Protein AF-A0AAE3HEN8-F1 (afdb_monomer_lite)

Organism: NCBI:txid1796619

Foldseek 3Di:
DVVVVVVVVVVVVVVVVVVPPPPQPPDVQPFPEWDQDPLQEIETESEPLQYDVNSVVLVVLLVLFDDFPLVNQANYEYEELADSVPDPQQKDKAWDWDWDDDDPDTAIDTHRHIYMYGHNCNVPRDCLVCQQVSLLSVLLSLVQRLCRVVVVDGLQCVLLDLLCLLQLHNPPPLAHCDQPNHLQRHPSLLSSLLSCQQGGGLSQLDADWDAAPVVCVVVVNLVPDDDDDCSHCQQNSGQHPPGFHNLQGPPNNVVSCVSRVNPVPDDFFAWAAKAKWFADWDDPDPLFIKTKMAIDDIDGPVPFKKKKWKWKAPPVRRDIDTHGIDIPVDGRMTMAAWDWDDDPPDIDIDGDPVLPAKIWMWIWIAGSSSNIGIYDIDIANSVDGDGDDHDPPRPDVPVSVVSSVVSVVVSVVVVVVVVVVVVVVVVVVVVVVVVVVVVVVVVVVVVVVVVD

pLDDT: mean 89.46, std 12.79, range [39.19, 98.81]

Structure (mmCIF, N/CA/C/O backbone):
data_AF-A0AAE3HEN8-F1
#
_entry.id   AF-A0AAE3HEN8-F1
#
loop_
_atom_site.group_PDB
_atom_site.id
_atom_site.type_symbol
_atom_site.label_atom_id
_atom_site.label_alt_id
_atom_site.label_comp_id
_atom_site.label_asym_id
_atom_site.label_entity_id
_atom_site.label_seq_id
_atom_site.pdbx_PDB_ins_code
_atom_site.Cartn_x
_atom_site.Cartn_y
_atom_site.Cartn_z
_atom_site.occupancy
_atom_site.B_iso_or_equiv
_atom_site.auth_seq_id
_atom_site.auth_comp_id
_atom_site.auth_asym_id
_atom_site.auth_atom_id
_atom_site.pdbx_PDB_model_num
ATOM 1 N N . MET A 1 1 ? -30.420 23.813 -56.152 1.00 51.94 1 MET A N 1
ATOM 2 C CA . MET A 1 1 ? -30.660 23.611 -54.704 1.00 51.94 1 MET A CA 1
ATOM 3 C C . MET A 1 1 ? -29.845 22.457 -54.113 1.00 51.94 1 MET A C 1
ATOM 5 O O . MET A 1 1 ? -29.049 22.732 -53.232 1.00 51.94 1 MET A O 1
ATOM 9 N N . ARG A 1 2 ? -29.899 21.219 -54.639 1.00 48.75 2 ARG A N 1
ATOM 10 C CA . ARG A 1 2 ? -29.114 20.072 -54.108 1.00 48.75 2 ARG A CA 1
ATOM 11 C C . ARG A 1 2 ? -27.592 20.285 -53.970 1.00 48.75 2 ARG A C 1
ATOM 13 O O . ARG A 1 2 ? -27.014 19.828 -52.996 1.00 48.75 2 ARG A O 1
ATOM 20 N N . LYS A 1 3 ? -26.943 20.997 -54.901 1.00 47.12 3 LYS A N 1
ATOM 21 C CA . LYS A 1 3 ? -25.489 21.260 -54.833 1.00 47.12 3 LYS A CA 1
ATOM 22 C C . LYS A 1 3 ? -25.092 22.291 -53.763 1.00 47.12 3 LYS A C 1
ATOM 24 O O . LYS A 1 3 ? -23.980 22.224 -53.261 1.00 47.12 3 LYS A O 1
ATOM 29 N N . LEU A 1 4 ? -26.000 23.199 -53.388 1.00 49.66 4 LEU A N 1
ATOM 30 C CA . LEU A 1 4 ? -25.743 24.213 -52.357 1.00 49.66 4 LEU A CA 1
ATOM 31 C C . LEU A 1 4 ? -25.854 23.609 -50.945 1.00 49.66 4 LEU A C 1
ATOM 33 O O . LEU A 1 4 ? -25.074 23.952 -50.066 1.00 49.66 4 LEU A O 1
ATOM 37 N N . SER A 1 5 ? -26.764 22.645 -50.758 1.00 57.09 5 SER A N 1
ATOM 38 C CA . SER A 1 5 ? -26.931 21.920 -49.491 1.00 57.09 5 SER A CA 1
ATOM 39 C C . SER A 1 5 ? -25.740 21.020 -49.152 1.00 57.09 5 SER A C 1
ATOM 41 O O . SER A 1 5 ? -25.377 20.925 -47.988 1.00 57.09 5 SER A O 1
ATOM 43 N N . ILE A 1 6 ? -25.099 20.398 -50.149 1.00 67.69 6 ILE A N 1
ATOM 44 C CA . ILE A 1 6 ? -23.925 19.542 -49.910 1.00 67.69 6 ILE A CA 1
ATOM 45 C C . ILE A 1 6 ? -22.737 20.385 -49.429 1.00 67.69 6 ILE A C 1
ATOM 47 O O . ILE A 1 6 ? -22.109 20.027 -48.443 1.00 67.69 6 ILE A O 1
ATOM 51 N N . ILE A 1 7 ? -22.489 21.544 -50.049 1.00 74.38 7 ILE A N 1
ATOM 52 C CA . ILE A 1 7 ? -21.381 22.433 -49.661 1.00 74.38 7 ILE A CA 1
ATOM 53 C C . ILE A 1 7 ? -21.572 22.971 -48.235 1.00 74.38 7 ILE A C 1
ATOM 55 O O . ILE A 1 7 ? -20.615 23.000 -47.468 1.00 74.38 7 ILE A O 1
ATOM 59 N N . LEU A 1 8 ? -22.799 23.339 -47.850 1.00 65.88 8 LEU A N 1
ATOM 60 C CA . LEU A 1 8 ? -23.097 23.811 -46.492 1.00 65.88 8 LEU A CA 1
ATOM 61 C C . LEU A 1 8 ? -22.930 22.715 -45.430 1.00 65.88 8 LEU A C 1
ATOM 63 O O . LEU A 1 8 ? -22.411 22.995 -44.354 1.00 65.88 8 LEU A O 1
ATOM 67 N N . ILE A 1 9 ? -23.316 21.472 -45.736 1.00 72.31 9 ILE A N 1
ATOM 68 C CA . ILE A 1 9 ? -23.142 20.336 -44.819 1.00 72.31 9 ILE A CA 1
ATOM 69 C C . ILE A 1 9 ? -21.657 19.992 -44.666 1.00 72.31 9 ILE A C 1
ATOM 71 O O . ILE A 1 9 ? -21.194 19.787 -43.548 1.00 72.31 9 ILE A O 1
ATOM 75 N N . THR A 1 10 ? -20.879 19.991 -45.753 1.00 71.56 10 THR A N 1
ATOM 76 C CA . THR A 1 10 ? -19.430 19.752 -45.672 1.00 71.56 10 THR A CA 1
ATOM 77 C C . THR A 1 10 ? -18.721 20.866 -44.899 1.00 71.56 10 THR A C 1
ATOM 79 O O . THR A 1 10 ? -17.871 20.568 -44.067 1.00 71.56 10 THR A O 1
ATOM 82 N N . LEU A 1 11 ? -19.106 22.133 -45.096 1.00 68.31 11 LEU A N 1
ATOM 83 C CA . LEU A 1 11 ? -18.543 23.259 -44.344 1.00 68.31 11 LEU A CA 1
ATOM 84 C C . LEU A 1 11 ? -18.894 23.178 -42.851 1.00 68.31 11 LEU A C 1
ATOM 86 O O . LEU A 1 11 ? -18.042 23.456 -42.017 1.00 68.31 11 LEU A O 1
ATOM 90 N N . PHE A 1 12 ? -20.115 22.752 -42.511 1.00 72.31 12 PHE A N 1
ATOM 91 C CA . PHE A 1 12 ? -20.548 22.565 -41.125 1.00 72.31 12 PHE A CA 1
ATOM 92 C C . PHE A 1 12 ? -19.826 21.398 -40.436 1.00 72.31 12 PHE A C 1
ATOM 94 O O . PHE A 1 12 ? -19.434 21.532 -39.282 1.00 72.31 12 PHE A O 1
ATOM 101 N N . ILE A 1 13 ? -19.580 20.287 -41.143 1.00 68.62 13 ILE A N 1
ATOM 102 C CA . ILE A 1 13 ? -18.800 19.148 -40.627 1.00 68.62 13 ILE A CA 1
ATOM 103 C C . ILE A 1 13 ? -17.331 19.538 -40.426 1.00 68.62 13 ILE A C 1
ATOM 105 O O . ILE A 1 13 ? -16.749 19.196 -39.403 1.00 68.62 13 ILE A O 1
ATOM 109 N N . VAL A 1 14 ? -16.739 20.305 -41.349 1.00 66.25 14 VAL A N 1
ATOM 110 C CA . VAL A 1 14 ? -15.373 20.830 -41.186 1.00 66.25 14 VAL A CA 1
ATOM 111 C C . VAL A 1 14 ? -15.301 21.829 -40.026 1.00 66.25 14 VAL A C 1
ATOM 113 O O . VAL A 1 14 ? -14.355 21.771 -39.251 1.00 66.25 14 VAL A O 1
ATOM 116 N N . LEU A 1 15 ? -16.311 22.690 -39.840 1.00 61.66 15 LEU A N 1
ATOM 117 C CA . LEU A 1 15 ? -16.372 23.593 -38.684 1.00 61.66 15 LEU A CA 1
ATOM 118 C C . LEU A 1 15 ? -16.504 22.814 -37.365 1.00 61.66 15 LEU A C 1
ATOM 120 O O . LEU A 1 15 ? -15.779 23.099 -36.420 1.00 61.66 15 LEU A O 1
ATOM 124 N N . MET A 1 16 ? -17.378 21.803 -37.310 1.00 58.91 16 MET A N 1
ATOM 125 C CA . MET A 1 16 ? -17.530 20.916 -36.148 1.00 58.91 16 MET A CA 1
ATOM 126 C C . MET A 1 16 ? -16.231 20.170 -35.826 1.00 58.91 16 MET A C 1
ATOM 128 O O . MET A 1 16 ? -15.852 20.097 -34.665 1.00 58.91 16 MET A O 1
ATOM 132 N N . LEU A 1 17 ? -15.493 19.698 -36.834 1.00 51.50 17 LEU A N 1
ATOM 133 C CA . LEU A 1 17 ? -14.193 19.046 -36.633 1.00 51.50 17 LEU A CA 1
ATOM 134 C C . LEU A 1 17 ? -13.110 20.004 -36.109 1.00 51.50 17 LEU A C 1
ATOM 136 O O . LEU A 1 17 ? -12.206 19.558 -35.413 1.00 51.50 17 LEU A O 1
ATOM 140 N N . ILE A 1 18 ? -13.206 21.310 -36.383 1.00 53.47 18 ILE A N 1
ATOM 141 C CA . ILE A 1 18 ? -12.286 22.319 -35.829 1.00 53.47 18 ILE A CA 1
ATOM 142 C C . ILE A 1 18 ? -12.630 22.629 -34.358 1.00 53.47 18 ILE A C 1
ATOM 144 O O . ILE A 1 18 ? -11.723 22.839 -33.552 1.00 53.47 18 ILE A O 1
ATOM 148 N N . PHE A 1 19 ? -13.915 22.592 -33.979 1.00 48.94 19 PHE A N 1
ATOM 149 C CA . PHE A 1 19 ? -14.373 22.832 -32.600 1.00 48.94 19 PHE A CA 1
ATOM 150 C C . PHE A 1 19 ? -14.341 21.595 -31.680 1.00 48.94 19 PHE A C 1
ATOM 152 O O . PHE A 1 19 ? -14.446 21.763 -30.470 1.00 48.94 19 PHE A O 1
ATOM 159 N N . ILE A 1 20 ? -14.147 20.380 -32.212 1.00 44.59 20 ILE A N 1
ATOM 160 C CA . ILE A 1 20 ? -13.908 19.142 -31.432 1.00 44.59 20 ILE A CA 1
ATOM 161 C C . ILE A 1 20 ? -12.402 18.817 -31.386 1.00 44.59 20 ILE A C 1
ATOM 163 O O . ILE A 1 20 ? -11.981 17.670 -31.273 1.00 44.59 20 ILE A O 1
ATOM 167 N N . SER A 1 21 ? -11.549 19.836 -31.468 1.00 41.94 21 SER A N 1
ATOM 168 C CA . SER A 1 21 ? -10.194 19.676 -30.949 1.00 41.94 21 SER A CA 1
ATOM 169 C C . SER A 1 21 ? -10.345 19.639 -29.429 1.00 41.94 21 SER A C 1
ATOM 171 O O . SER A 1 21 ? -10.827 20.641 -28.890 1.00 41.94 21 SER A O 1
ATOM 173 N N . PRO A 1 22 ? -9.992 18.554 -28.711 1.00 41.06 22 PRO A N 1
ATOM 174 C CA . PRO A 1 22 ? -9.816 18.676 -27.273 1.00 41.06 22 PRO A CA 1
ATOM 175 C C . PRO A 1 22 ? -8.850 19.842 -27.088 1.00 41.06 22 PRO A C 1
ATOM 177 O O . PRO A 1 22 ? -7.743 19.823 -27.633 1.00 41.06 22 PRO A O 1
ATOM 180 N N . GLN A 1 23 ? -9.298 20.913 -26.429 1.00 39.19 23 GLN A N 1
ATOM 181 C CA . GLN A 1 23 ? -8.361 21.889 -25.915 1.00 39.19 23 GLN A CA 1
ATOM 182 C C . GLN A 1 23 ? -7.497 21.093 -24.951 1.00 39.19 23 GLN A C 1
ATOM 184 O O . GLN A 1 23 ? -7.907 20.824 -23.828 1.00 39.19 23 GLN A O 1
ATOM 189 N N . ALA A 1 24 ? -6.339 20.639 -25.435 1.00 39.59 24 ALA A N 1
ATOM 190 C CA . ALA A 1 24 ? -5.249 20.255 -24.573 1.00 39.59 24 ALA A CA 1
ATOM 191 C C . ALA A 1 24 ? -5.054 21.483 -23.698 1.00 39.59 24 ALA A C 1
ATOM 193 O O . ALA A 1 24 ? -4.616 22.532 -24.185 1.00 39.59 24 ALA A O 1
ATOM 194 N N . VAL A 1 25 ? -5.515 21.388 -22.454 1.00 41.22 25 VAL A N 1
ATOM 195 C CA . VAL A 1 25 ? -5.190 22.345 -21.415 1.00 41.22 25 VAL A CA 1
ATOM 196 C C . VAL A 1 25 ? -3.679 22.228 -21.295 1.00 41.22 25 VAL A C 1
ATOM 198 O O . VAL A 1 25 ? -3.158 21.373 -20.594 1.00 41.22 25 VAL A O 1
ATOM 201 N N . LYS A 1 26 ? -2.957 23.018 -22.094 1.00 47.44 26 LYS A N 1
ATOM 202 C CA . LYS A 1 26 ? -1.562 23.318 -21.838 1.00 47.44 26 LYS A CA 1
ATOM 203 C C . LYS A 1 26 ? -1.599 24.164 -20.581 1.00 47.44 26 LYS A C 1
ATOM 205 O O . LYS A 1 26 ? -1.764 25.381 -20.666 1.00 47.44 26 LYS A O 1
ATOM 210 N N . GLY A 1 27 ? -1.545 23.488 -19.435 1.00 51.97 27 GLY A N 1
ATOM 211 C CA . GLY A 1 27 ? -1.026 24.104 -18.229 1.00 51.97 27 GLY A CA 1
ATOM 212 C C . GLY A 1 27 ? 0.288 24.781 -18.600 1.00 51.97 27 GLY A C 1
ATOM 213 O O . GLY A 1 27 ? 1.023 24.310 -19.471 1.00 51.97 27 GLY A O 1
ATOM 214 N N . ASP A 1 28 ? 0.512 25.963 -18.053 1.00 55.25 28 ASP A N 1
ATOM 215 C CA . ASP A 1 28 ? 1.758 26.685 -18.242 1.00 55.25 28 ASP A CA 1
ATOM 216 C C . ASP A 1 28 ? 2.862 25.873 -17.539 1.00 55.25 28 ASP A C 1
ATOM 218 O O . ASP A 1 28 ? 3.116 26.068 -16.354 1.00 55.25 28 ASP A O 1
ATOM 222 N N . ASP A 1 29 ? 3.447 24.893 -18.244 1.00 69.94 29 ASP A N 1
ATOM 223 C CA . ASP A 1 29 ? 4.508 23.988 -17.770 1.00 69.94 29 ASP A CA 1
ATOM 224 C C . ASP A 1 29 ? 5.840 24.749 -17.648 1.00 69.94 29 ASP A C 1
ATOM 226 O O . ASP A 1 29 ? 6.874 24.380 -18.218 1.00 69.94 29 ASP A O 1
ATOM 230 N N . THR A 1 30 ? 5.820 25.875 -16.940 1.00 89.50 30 THR A N 1
ATOM 231 C CA . THR A 1 30 ? 7.024 26.629 -16.624 1.00 89.50 30 THR A CA 1
ATOM 232 C C . THR A 1 30 ? 7.877 25.777 -15.695 1.00 89.50 30 THR A C 1
ATOM 234 O O . THR A 1 30 ? 7.496 25.488 -14.565 1.00 89.50 30 THR A O 1
ATOM 237 N N . LEU A 1 31 ? 9.043 25.364 -16.184 1.00 95.69 31 LEU A N 1
ATOM 238 C CA . LEU A 1 31 ? 10.040 24.668 -15.384 1.00 95.69 31 LEU A CA 1
ATOM 239 C C . LEU A 1 31 ? 10.639 25.654 -14.374 1.00 95.69 31 LEU A C 1
ATOM 241 O O . LEU A 1 31 ? 11.309 26.612 -14.763 1.00 95.69 31 LEU A O 1
ATOM 245 N N . TYR A 1 32 ? 10.374 25.430 -13.091 1.00 96.50 32 TYR A N 1
ATOM 246 C CA . TYR A 1 32 ? 10.840 26.281 -12.000 1.00 96.50 32 TYR A CA 1
ATOM 247 C C . TYR A 1 32 ? 12.271 25.955 -11.595 1.00 96.50 32 TYR A C 1
ATOM 249 O O . TYR A 1 32 ? 13.062 26.871 -11.374 1.00 96.50 32 TYR A O 1
ATOM 257 N N . ASP A 1 33 ? 12.592 24.668 -11.473 1.00 98.12 33 ASP A N 1
ATOM 258 C CA . ASP A 1 33 ? 13.896 24.224 -10.992 1.00 98.12 33 ASP A CA 1
ATOM 259 C C . ASP A 1 33 ? 14.187 22.775 -11.409 1.00 98.12 33 ASP A C 1
ATOM 261 O O . ASP A 1 33 ? 13.269 22.011 -11.730 1.00 98.12 33 ASP A O 1
ATOM 265 N N . VAL A 1 34 ? 15.469 22.409 -11.428 1.00 98.44 34 VAL A N 1
ATOM 266 C CA . VAL A 1 34 ? 15.951 21.066 -11.770 1.00 98.44 34 VAL A CA 1
ATOM 267 C C . VAL A 1 34 ? 17.111 20.685 -10.865 1.00 98.44 34 VAL A C 1
ATOM 269 O O . VAL A 1 34 ? 18.079 21.431 -10.729 1.00 98.44 34 VAL A O 1
ATOM 272 N N . TYR A 1 35 ? 17.050 19.475 -10.322 1.00 98.69 35 TYR A N 1
ATOM 273 C CA . TYR A 1 35 ? 18.175 18.827 -9.664 1.00 98.69 35 TYR A CA 1
ATOM 274 C C . TYR A 1 35 ? 18.613 17.600 -10.467 1.00 98.69 35 TYR A C 1
ATOM 276 O O . TYR A 1 35 ? 17.793 16.739 -10.768 1.00 98.69 35 TYR A O 1
ATOM 284 N N . GLU A 1 36 ? 19.897 17.504 -10.807 1.00 98.56 36 GLU A N 1
ATOM 285 C CA . GLU A 1 36 ? 20.479 16.311 -11.432 1.00 98.56 36 GLU A CA 1
ATOM 286 C C . GLU A 1 36 ? 21.199 15.485 -10.361 1.00 98.56 36 GLU A C 1
ATOM 288 O O . GLU A 1 36 ? 22.191 15.923 -9.769 1.00 98.56 36 GLU A O 1
ATOM 293 N N . GLY A 1 37 ? 20.675 14.291 -10.087 1.00 97.81 37 GLY A N 1
ATOM 294 C CA . GLY A 1 37 ? 21.246 13.382 -9.106 1.00 97.81 37 GLY A CA 1
ATOM 295 C C . GLY A 1 37 ? 22.493 12.651 -9.626 1.00 97.81 37 GLY A C 1
ATOM 296 O O . GLY A 1 37 ? 22.664 12.487 -10.835 1.00 97.81 37 GLY A O 1
ATOM 297 N N . PRO A 1 38 ? 23.359 12.122 -8.739 1.00 97.50 38 PRO A N 1
ATOM 298 C CA . PRO A 1 38 ? 24.591 11.424 -9.128 1.00 97.50 38 PRO A CA 1
ATOM 299 C C . PRO A 1 38 ? 24.425 10.230 -10.081 1.00 97.50 38 PRO A C 1
ATOM 301 O O . PRO A 1 38 ? 25.387 9.843 -10.741 1.00 97.50 38 PRO A O 1
ATOM 304 N N . MET A 1 39 ? 23.235 9.626 -10.146 1.00 96.38 39 MET A N 1
ATOM 305 C CA . MET A 1 39 ? 22.924 8.511 -11.049 1.00 96.38 39 MET A CA 1
ATOM 306 C C . MET A 1 39 ? 22.402 8.963 -12.424 1.00 96.38 39 MET A C 1
ATOM 308 O O . MET A 1 39 ? 22.042 8.117 -13.238 1.00 96.38 39 MET A O 1
ATOM 312 N N . GLY A 1 40 ? 22.382 10.274 -12.695 1.00 97.12 40 GLY A N 1
ATOM 313 C CA . GLY A 1 40 ? 21.877 10.855 -13.943 1.00 97.12 40 GLY A CA 1
ATOM 314 C C . GLY A 1 40 ? 20.351 10.967 -14.011 1.00 97.12 40 GLY A C 1
ATOM 315 O O . GLY A 1 40 ? 19.811 11.133 -15.101 1.00 97.12 40 GLY A O 1
ATOM 316 N N . ILE A 1 41 ? 19.665 10.851 -12.868 1.00 98.50 41 ILE A N 1
ATOM 317 C CA . ILE A 1 41 ? 18.212 11.033 -12.757 1.00 98.50 41 ILE A CA 1
ATOM 318 C C . ILE A 1 41 ? 17.935 12.503 -12.454 1.00 98.50 41 ILE A C 1
ATOM 320 O O . ILE A 1 41 ? 18.475 13.053 -11.492 1.00 98.50 41 ILE A O 1
ATOM 324 N N . GLU A 1 42 ? 17.082 13.129 -13.253 1.00 98.69 42 GLU A N 1
ATOM 325 C CA . GLU A 1 42 ? 16.684 14.524 -13.079 1.00 98.69 42 GLU A CA 1
ATOM 326 C C . GLU A 1 42 ? 15.389 14.624 -12.260 1.00 98.69 42 GLU A C 1
ATOM 328 O O . GLU A 1 42 ? 14.385 14.003 -12.599 1.00 98.69 42 GLU A O 1
ATOM 333 N N . ILE A 1 43 ? 15.368 15.455 -11.221 1.00 98.75 43 ILE A N 1
ATOM 334 C CA . ILE A 1 43 ? 14.141 15.864 -10.532 1.00 98.75 43 ILE A CA 1
ATOM 335 C C . ILE A 1 43 ? 13.753 17.239 -11.068 1.00 98.75 43 ILE A C 1
ATOM 337 O O . ILE A 1 43 ? 14.455 18.222 -10.826 1.00 98.75 43 ILE A O 1
ATOM 341 N N . LYS A 1 44 ? 12.663 17.308 -11.830 1.00 98.56 44 LYS A N 1
ATOM 342 C CA . LYS A 1 44 ? 12.194 18.514 -12.524 1.00 98.56 44 LYS A CA 1
ATOM 343 C C . LYS A 1 44 ? 10.945 19.037 -11.852 1.00 98.56 44 LYS A C 1
ATOM 345 O O . LYS A 1 44 ? 9.967 18.308 -11.729 1.00 98.56 44 LYS A O 1
ATOM 350 N N . SER A 1 45 ? 10.947 20.303 -11.464 1.00 98.00 45 SER A N 1
ATOM 351 C CA . SER A 1 45 ? 9.789 20.913 -10.827 1.00 98.00 45 SER A CA 1
ATOM 352 C C . SER A 1 45 ? 9.103 21.928 -11.716 1.00 98.00 45 SER A C 1
ATOM 354 O O . SER A 1 45 ? 9.721 22.887 -12.175 1.00 98.00 45 SER A O 1
ATOM 356 N N . TYR A 1 46 ? 7.800 21.744 -11.892 1.00 96.62 46 TYR A N 1
ATOM 357 C CA . TYR A 1 46 ? 6.896 22.672 -12.563 1.00 96.62 46 TYR A CA 1
ATOM 358 C C . TYR A 1 46 ? 6.023 23.434 -11.553 1.00 96.62 46 TYR A C 1
ATOM 360 O O . TYR A 1 46 ? 5.027 24.053 -11.919 1.00 96.62 46 TYR A O 1
ATOM 368 N N . THR A 1 47 ? 6.398 23.415 -10.268 1.00 94.69 47 THR A N 1
ATOM 369 C CA . THR A 1 47 ? 5.698 24.122 -9.192 1.00 94.69 47 THR A CA 1
ATOM 370 C C . THR A 1 47 ? 6.666 24.891 -8.290 1.00 94.69 47 THR A C 1
ATOM 372 O O . THR A 1 47 ? 7.767 24.443 -7.975 1.00 94.69 47 THR A O 1
ATOM 375 N N . SER A 1 48 ? 6.253 26.069 -7.821 1.00 94.56 48 SER A N 1
ATOM 376 C CA . SER A 1 48 ? 7.131 26.983 -7.078 1.00 94.56 48 SER A CA 1
ATOM 377 C C . SER A 1 48 ? 7.464 26.545 -5.646 1.00 94.56 48 SER A C 1
ATOM 379 O O . SER A 1 48 ? 8.358 27.116 -5.029 1.00 94.56 48 SER A O 1
ATOM 381 N N . ASN A 1 49 ? 6.720 25.599 -5.068 1.00 95.06 49 ASN A N 1
ATOM 382 C CA . ASN A 1 49 ? 6.901 25.135 -3.683 1.00 95.06 49 ASN A CA 1
ATOM 383 C C . ASN A 1 49 ? 7.899 23.966 -3.539 1.00 95.06 49 ASN A C 1
ATOM 385 O O . ASN A 1 49 ? 8.275 23.627 -2.408 1.00 95.06 49 ASN A O 1
ATOM 389 N N . TRP A 1 50 ? 8.349 23.401 -4.663 1.00 97.19 50 TRP A N 1
ATOM 390 C CA . TRP A 1 50 ? 9.362 22.351 -4.754 1.00 97.19 50 TRP A CA 1
ATOM 391 C C . TRP A 1 50 ? 10.550 22.862 -5.568 1.00 97.19 50 TRP A C 1
ATOM 393 O O . TRP A 1 50 ? 10.546 22.804 -6.790 1.00 97.19 50 TRP A O 1
ATOM 403 N N . THR A 1 51 ? 11.554 23.411 -4.888 1.00 97.62 51 THR A N 1
ATOM 404 C CA . THR A 1 51 ? 12.773 23.978 -5.490 1.00 97.62 51 THR A CA 1
ATOM 405 C C . THR A 1 51 ? 13.954 23.804 -4.530 1.00 97.62 51 THR A C 1
ATOM 407 O O . THR A 1 51 ? 13.751 23.651 -3.321 1.00 97.62 51 THR A O 1
ATOM 410 N N . GLY A 1 52 ? 15.183 23.906 -5.027 1.00 96.88 52 GLY A N 1
ATOM 411 C CA . GLY A 1 52 ? 16.415 23.849 -4.247 1.00 96.88 52 GLY A CA 1
ATOM 412 C C . GLY A 1 52 ? 16.610 22.493 -3.573 1.00 96.88 52 GLY A C 1
ATOM 413 O O . GLY A 1 52 ? 16.403 21.450 -4.190 1.00 96.88 52 GLY A O 1
ATOM 414 N N . GLU A 1 53 ? 16.969 22.506 -2.285 1.00 97.94 53 GLU A N 1
ATOM 415 C CA . GLU A 1 53 ? 17.220 21.278 -1.510 1.00 97.94 53 GLU A CA 1
ATOM 416 C C . GLU A 1 53 ? 16.027 20.314 -1.511 1.00 97.94 53 GLU A C 1
ATOM 418 O O . GLU A 1 53 ? 16.237 19.111 -1.535 1.00 97.94 53 GLU A O 1
ATOM 423 N N . LYS A 1 54 ? 14.783 20.799 -1.627 1.00 97.88 54 LYS A N 1
ATOM 424 C CA . LYS A 1 54 ? 13.612 19.912 -1.702 1.00 97.88 54 LYS A CA 1
ATOM 425 C C . LYS A 1 54 ? 13.641 18.953 -2.898 1.00 97.88 54 LYS A C 1
ATOM 427 O O . LYS A 1 54 ? 13.081 17.866 -2.819 1.00 97.88 54 LYS A O 1
ATOM 432 N N . LEU A 1 55 ? 14.257 19.342 -4.018 1.00 98.62 55 LEU A N 1
ATOM 433 C CA . LEU A 1 55 ? 14.399 18.448 -5.175 1.00 98.62 55 LEU A CA 1
ATOM 434 C C . LEU A 1 55 ? 15.439 17.362 -4.919 1.00 98.62 55 LEU A C 1
ATOM 436 O O . LEU A 1 55 ? 15.280 16.230 -5.368 1.00 98.62 55 LEU A O 1
ATOM 440 N N . LYS A 1 56 ? 16.478 17.697 -4.155 1.00 98.56 56 LYS A N 1
ATOM 441 C CA . LYS A 1 56 ? 17.452 16.726 -3.678 1.00 98.56 56 LYS A CA 1
ATOM 442 C C . LYS A 1 56 ? 16.827 15.778 -2.653 1.00 98.56 56 LYS A C 1
ATOM 444 O O . LYS A 1 56 ? 17.058 14.582 -2.763 1.00 98.56 56 LYS A O 1
ATOM 449 N N . ASP A 1 57 ? 15.975 16.271 -1.755 1.00 98.56 57 ASP A N 1
ATOM 450 C CA . ASP A 1 57 ? 15.238 15.431 -0.803 1.00 98.56 57 ASP A CA 1
ATOM 451 C C . ASP A 1 57 ? 14.350 14.398 -1.527 1.00 98.56 57 ASP A C 1
ATOM 453 O O . ASP A 1 57 ? 14.275 13.248 -1.108 1.00 98.56 57 ASP A O 1
ATOM 457 N N . ILE A 1 58 ? 13.728 14.761 -2.659 1.00 98.62 58 ILE A N 1
ATOM 458 C CA . ILE A 1 58 ? 12.969 13.812 -3.501 1.00 98.62 58 ILE A CA 1
ATOM 459 C C . ILE A 1 58 ? 13.881 12.749 -4.111 1.00 98.62 58 ILE A C 1
ATOM 461 O O . ILE A 1 58 ? 13.522 11.575 -4.154 1.00 98.62 58 ILE A O 1
ATOM 465 N N . TYR A 1 59 ? 15.056 13.150 -4.597 1.00 98.75 59 TYR A N 1
ATOM 466 C CA . TYR A 1 59 ? 16.034 12.201 -5.117 1.00 98.75 59 TYR A CA 1
ATOM 467 C C . TYR A 1 59 ? 16.522 11.244 -4.020 1.00 98.75 59 TYR A C 1
ATOM 469 O O . TYR A 1 59 ? 16.615 10.043 -4.250 1.00 98.75 59 TYR A O 1
ATOM 477 N N . GLU A 1 60 ? 16.808 11.750 -2.822 1.00 98.69 60 GLU A N 1
ATOM 478 C CA . GLU A 1 60 ? 17.192 10.922 -1.676 1.00 98.69 60 GLU A CA 1
ATOM 479 C C . GLU A 1 60 ? 16.055 9.981 -1.258 1.00 98.69 60 GLU A C 1
ATOM 481 O O . GLU A 1 60 ? 16.301 8.804 -1.013 1.00 98.69 60 GLU A O 1
ATOM 486 N N . GLU A 1 61 ? 14.807 10.451 -1.272 1.00 98.75 61 GLU A N 1
ATOM 487 C CA . GLU A 1 61 ? 13.636 9.616 -1.005 1.00 98.75 61 GLU A CA 1
ATOM 488 C C . GLU A 1 61 ? 13.440 8.514 -2.055 1.00 98.75 61 GLU A C 1
ATOM 490 O O . GLU A 1 61 ? 13.158 7.369 -1.697 1.00 98.75 61 GLU A O 1
ATOM 495 N N . LEU A 1 62 ? 13.650 8.806 -3.344 1.00 98.75 62 LEU A N 1
ATOM 496 C CA . LEU A 1 62 ? 13.687 7.775 -4.385 1.00 98.75 62 LEU A CA 1
ATOM 497 C C . LEU A 1 62 ? 14.716 6.696 -4.020 1.00 98.75 62 LEU A C 1
ATOM 499 O O . LEU A 1 62 ? 14.402 5.512 -4.081 1.00 98.75 62 LEU A O 1
ATOM 503 N N . LEU A 1 63 ? 15.919 7.094 -3.601 1.00 98.44 63 LEU A N 1
ATOM 504 C CA . LEU A 1 63 ? 16.983 6.159 -3.223 1.00 98.44 63 LEU A CA 1
ATOM 505 C C . LEU A 1 63 ? 16.756 5.451 -1.878 1.00 98.44 63 LEU A C 1
ATOM 507 O O . LEU A 1 63 ? 17.474 4.499 -1.578 1.00 98.44 63 LEU A O 1
ATOM 511 N N . ASN A 1 64 ? 15.776 5.877 -1.078 1.00 98.06 64 ASN A N 1
ATOM 512 C CA . ASN A 1 64 ? 15.353 5.147 0.118 1.00 98.06 64 ASN A CA 1
ATOM 513 C C . ASN A 1 64 ? 14.458 3.946 -0.213 1.00 98.06 64 ASN A C 1
ATOM 515 O O . ASN A 1 64 ? 14.222 3.106 0.657 1.00 98.06 64 ASN A O 1
ATOM 519 N N . ASN A 1 65 ? 13.953 3.851 -1.444 1.00 98.25 65 ASN A N 1
ATOM 520 C CA . ASN A 1 65 ? 13.335 2.628 -1.936 1.00 98.25 65 ASN A CA 1
ATOM 521 C C . ASN A 1 65 ? 14.403 1.552 -2.164 1.00 98.25 65 ASN A C 1
ATOM 523 O O . ASN A 1 65 ? 15.554 1.855 -2.473 1.00 98.25 65 ASN A O 1
ATOM 527 N N . THR A 1 66 ? 14.033 0.278 -2.053 1.00 97.38 66 THR A N 1
ATOM 528 C CA . THR A 1 66 ? 14.947 -0.796 -2.459 1.00 97.38 66 THR A CA 1
ATOM 529 C C . THR A 1 66 ? 14.999 -0.861 -3.981 1.00 97.38 66 THR A C 1
ATOM 531 O O . THR A 1 66 ? 14.004 -1.186 -4.627 1.00 97.38 66 THR A O 1
ATOM 534 N N . TYR A 1 67 ? 16.168 -0.602 -4.554 1.00 97.25 67 TYR A N 1
ATOM 535 C CA . TYR A 1 67 ? 16.394 -0.642 -5.995 1.00 97.25 67 TYR A CA 1
ATOM 536 C C . TYR A 1 67 ? 17.548 -1.577 -6.367 1.00 97.25 67 TYR A C 1
ATOM 538 O O . TYR A 1 67 ? 18.444 -1.854 -5.569 1.00 97.25 67 TYR A O 1
ATOM 546 N N . GLY A 1 68 ? 17.538 -2.046 -7.608 1.00 96.56 68 GLY A N 1
ATOM 547 C CA . GLY A 1 68 ? 18.601 -2.800 -8.253 1.00 96.56 68 GLY A CA 1
ATOM 548 C C . GLY A 1 68 ? 19.146 -2.062 -9.476 1.00 96.56 68 GLY A C 1
ATOM 549 O O . GLY A 1 68 ? 19.358 -0.850 -9.476 1.00 96.56 68 GLY A O 1
ATOM 550 N N . GLU A 1 69 ? 19.441 -2.794 -10.549 1.00 96.50 69 GLU A N 1
ATOM 551 C CA . GLU A 1 69 ? 19.992 -2.188 -11.766 1.00 96.50 69 GLU A CA 1
ATOM 552 C C . GLU A 1 69 ? 18.957 -1.476 -12.650 1.00 96.50 69 GLU A C 1
ATOM 554 O O . GLU A 1 69 ? 19.349 -0.694 -13.520 1.00 96.50 69 GLU A O 1
ATOM 559 N N . GLU A 1 70 ? 17.667 -1.743 -12.441 1.00 97.88 70 GLU A N 1
ATOM 560 C CA . GLU A 1 70 ? 16.543 -1.154 -13.169 1.00 97.88 70 GLU A CA 1
ATOM 561 C C . GLU A 1 70 ? 16.533 0.364 -13.073 1.00 97.88 70 GLU A C 1
ATOM 563 O O . GLU A 1 70 ? 16.252 1.027 -14.065 1.00 97.88 70 GLU A O 1
ATOM 568 N N . ILE A 1 71 ? 16.966 0.914 -11.934 1.00 97.94 71 ILE A N 1
ATOM 569 C CA . ILE A 1 71 ? 17.022 2.355 -11.678 1.00 97.94 71 ILE A CA 1
ATOM 570 C C . ILE A 1 71 ? 17.767 3.139 -12.771 1.00 97.94 71 ILE A C 1
ATOM 572 O O . ILE A 1 71 ? 17.458 4.297 -13.024 1.00 97.94 71 ILE A O 1
ATOM 576 N N . LYS A 1 72 ? 18.709 2.502 -13.482 1.00 97.31 72 LYS A N 1
ATOM 577 C CA . LYS A 1 72 ? 19.464 3.102 -14.600 1.00 97.31 72 LYS A CA 1
ATOM 578 C C . LYS A 1 72 ? 18.594 3.430 -15.819 1.00 97.31 72 LYS A C 1
ATOM 580 O O . LYS A 1 72 ? 19.052 4.126 -16.722 1.00 97.31 72 LYS A O 1
ATOM 585 N N . TYR A 1 73 ? 17.383 2.882 -15.885 1.00 97.69 73 TYR A N 1
ATOM 586 C CA . TYR A 1 73 ? 16.425 3.117 -16.961 1.00 97.69 73 TYR A CA 1
ATOM 587 C C . TYR A 1 73 ? 15.457 4.262 -16.637 1.00 97.69 73 TYR A C 1
ATOM 589 O O . TYR A 1 73 ? 14.779 4.737 -17.552 1.00 97.69 73 TYR A O 1
ATOM 597 N N . LEU A 1 74 ? 15.412 4.731 -15.386 1.00 98.31 74 LEU A N 1
ATOM 598 C CA . LEU A 1 74 ? 14.678 5.925 -14.980 1.00 98.31 74 LEU A CA 1
ATOM 599 C C . LEU A 1 74 ? 15.511 7.172 -15.311 1.00 98.31 74 LEU A C 1
ATOM 601 O O . LEU A 1 74 ? 16.658 7.281 -14.893 1.00 98.31 74 LEU A O 1
ATOM 605 N N . ALA A 1 75 ? 14.952 8.102 -16.086 1.00 98.25 75 ALA A N 1
ATOM 606 C CA . ALA A 1 75 ? 15.628 9.349 -16.451 1.00 98.25 75 ALA A CA 1
ATOM 607 C C . ALA A 1 75 ? 15.175 10.542 -15.616 1.00 98.25 75 ALA A C 1
ATOM 609 O O . ALA A 1 75 ? 15.999 11.405 -15.320 1.00 98.25 75 ALA A O 1
ATOM 610 N N . SER A 1 76 ? 13.894 10.627 -15.253 1.00 98.56 76 SER A N 1
ATOM 611 C CA . SER A 1 76 ? 13.420 11.775 -14.484 1.00 98.56 76 SER A CA 1
ATOM 612 C C . SER A 1 76 ? 12.194 11.519 -13.622 1.00 98.56 76 SER A C 1
ATOM 614 O O . SER A 1 76 ? 11.385 10.637 -13.905 1.00 98.56 76 SER A O 1
ATOM 616 N N . ILE A 1 77 ? 12.058 12.358 -12.596 1.00 98.69 77 ILE A N 1
ATOM 617 C CA . ILE A 1 77 ? 10.835 12.561 -11.826 1.00 98.69 77 ILE A CA 1
ATOM 618 C C . ILE A 1 77 ? 10.366 13.996 -12.080 1.00 98.69 77 ILE A C 1
ATOM 620 O O . ILE A 1 77 ? 11.123 14.942 -11.862 1.00 98.69 77 ILE A O 1
ATOM 624 N N . ASN A 1 78 ? 9.133 14.163 -12.541 1.00 98.25 78 ASN A N 1
ATOM 625 C CA . ASN A 1 78 ? 8.536 15.445 -12.897 1.00 98.25 78 ASN A CA 1
ATOM 626 C C . ASN A 1 78 ? 7.465 15.829 -11.866 1.00 98.25 78 ASN A C 1
ATOM 628 O O . ASN A 1 78 ? 6.562 15.045 -11.598 1.00 98.25 78 ASN A O 1
ATOM 632 N N . LEU A 1 79 ? 7.534 17.031 -11.293 1.00 97.62 79 LEU A N 1
ATOM 633 C CA . LEU A 1 79 ? 6.606 17.508 -10.260 1.00 97.62 79 LEU A CA 1
ATOM 634 C C . LEU A 1 79 ? 5.644 18.533 -10.856 1.00 97.62 79 LEU A C 1
ATOM 636 O O . LEU A 1 79 ? 6.015 19.694 -11.049 1.00 97.62 79 LEU A O 1
ATOM 640 N N . TYR A 1 80 ? 4.414 18.119 -11.135 1.00 95.88 80 TYR A N 1
ATOM 641 C CA . TYR A 1 80 ? 3.394 18.980 -11.725 1.00 95.88 80 TYR A CA 1
ATOM 642 C C . TYR A 1 80 ? 2.519 19.636 -10.654 1.00 95.88 80 TYR A C 1
ATOM 644 O O . TYR A 1 80 ? 2.132 18.981 -9.683 1.00 95.88 80 TYR A O 1
ATOM 652 N N . PRO A 1 81 ? 2.175 20.930 -10.809 1.00 94.44 81 PRO A N 1
ATOM 653 C CA . PRO A 1 81 ? 1.387 21.651 -9.814 1.00 94.44 81 PRO A CA 1
ATOM 654 C C . PRO A 1 81 ? -0.026 21.077 -9.665 1.00 94.44 81 PRO A C 1
ATOM 656 O O . PRO A 1 81 ? -0.548 21.062 -8.556 1.00 94.44 81 PRO A O 1
ATOM 659 N N . ASP A 1 82 ? -0.611 20.586 -10.756 1.00 92.00 82 ASP A N 1
ATOM 660 C CA . ASP A 1 82 ? -1.989 20.105 -10.874 1.00 92.00 82 ASP A CA 1
ATOM 661 C C . ASP A 1 82 ? -2.028 18.718 -11.536 1.00 92.00 82 ASP A C 1
ATOM 663 O O . ASP A 1 82 ? -1.054 18.318 -12.174 1.00 92.00 82 ASP A O 1
ATOM 667 N N . ASN A 1 83 ? -3.154 18.001 -11.430 1.00 89.06 83 ASN A N 1
ATOM 668 C CA . ASN A 1 83 ? -3.430 16.830 -12.271 1.00 89.06 83 ASN A CA 1
ATOM 669 C C . ASN A 1 83 ? -4.072 17.291 -13.605 1.00 89.06 83 ASN A C 1
ATOM 671 O O . ASN A 1 83 ? -5.244 17.686 -13.614 1.00 89.06 83 ASN A O 1
ATOM 675 N N . PRO A 1 84 ? -3.354 17.237 -14.748 1.00 79.88 84 PRO A N 1
ATOM 676 C CA . PRO A 1 84 ? -3.886 17.679 -16.039 1.00 79.88 84 PRO A CA 1
ATOM 677 C C . PRO A 1 84 ? -4.932 16.719 -16.631 1.00 79.88 84 PRO A C 1
ATOM 679 O O . PRO A 1 84 ? -5.594 17.070 -17.610 1.00 79.88 84 PRO A O 1
ATOM 682 N N . TYR A 1 85 ? -5.083 15.519 -16.066 1.00 78.88 85 TYR A N 1
ATOM 683 C CA . TYR A 1 85 ? -6.008 14.481 -16.524 1.00 78.88 85 TYR A CA 1
ATOM 684 C C . TYR A 1 85 ? -7.387 14.568 -15.861 1.00 78.88 85 TYR A C 1
ATOM 686 O O . TYR A 1 85 ? -8.331 13.948 -16.344 1.00 78.88 85 TYR A O 1
ATOM 694 N N . GLY A 1 86 ? -7.535 15.400 -14.822 1.00 66.88 86 GLY A N 1
ATOM 695 C CA . GLY A 1 86 ? -8.818 15.645 -14.159 1.00 66.88 86 GLY A CA 1
ATOM 696 C C . GLY A 1 86 ? -9.339 14.470 -13.323 1.00 66.88 86 GLY A C 1
ATOM 697 O O . GLY A 1 86 ? -10.535 14.448 -13.031 1.00 66.88 86 GLY A O 1
ATOM 698 N N . GLY A 1 87 ? -8.467 13.520 -12.972 1.00 75.50 87 GLY A N 1
ATOM 699 C CA . GLY A 1 87 ? -8.744 12.395 -12.079 1.00 75.50 87 GLY A CA 1
ATOM 700 C C . GLY A 1 87 ? -8.158 12.578 -10.676 1.00 75.50 87 GLY A C 1
ATOM 701 O O . GLY A 1 87 ? -7.589 13.623 -10.348 1.00 75.50 87 GLY A O 1
ATOM 702 N N . ASP A 1 88 ? -8.303 11.537 -9.857 1.00 81.06 88 ASP A N 1
ATOM 703 C CA . ASP A 1 88 ? -7.749 11.462 -8.499 1.00 81.06 88 ASP A CA 1
ATOM 704 C C . ASP A 1 88 ? -6.327 10.864 -8.485 1.00 81.06 88 ASP A C 1
ATOM 706 O O . ASP A 1 88 ? -5.763 10.645 -7.412 1.00 81.06 88 ASP A O 1
ATOM 710 N N . GLU A 1 89 ? -5.726 10.593 -9.655 1.00 85.56 89 GLU A N 1
ATOM 711 C CA . GLU A 1 89 ? -4.353 10.091 -9.709 1.00 85.56 89 GLU A CA 1
ATOM 712 C C . GLU A 1 89 ? -3.378 11.150 -9.185 1.00 85.56 89 GLU A C 1
ATOM 714 O O . GLU A 1 89 ? -3.409 12.323 -9.570 1.00 85.56 89 GLU A O 1
ATOM 719 N N . GLU A 1 90 ? -2.479 10.725 -8.305 1.00 91.50 90 GLU A N 1
ATOM 720 C CA . GLU A 1 90 ? -1.444 11.593 -7.745 1.00 91.50 90 GLU A CA 1
ATOM 721 C C . GLU A 1 90 ? -0.059 11.326 -8.340 1.00 91.50 90 GLU A C 1
ATOM 723 O O . GLU A 1 90 ? 0.890 12.059 -8.046 1.00 91.50 90 GLU A O 1
ATOM 728 N N . GLY A 1 91 ? 0.055 10.298 -9.178 1.00 95.19 91 GLY A N 1
ATOM 729 C CA . GLY A 1 91 ? 1.276 9.895 -9.849 1.00 95.19 91 GLY A CA 1
ATOM 730 C C . GLY A 1 91 ? 0.986 9.205 -11.181 1.00 95.19 91 GLY A C 1
ATOM 731 O O . GLY A 1 91 ? -0.147 8.809 -11.455 1.00 95.19 91 GLY A O 1
ATOM 732 N N . LEU A 1 92 ? 2.001 9.141 -12.041 1.00 95.75 92 LEU A N 1
ATOM 733 C CA . LEU A 1 92 ? 1.963 8.368 -13.275 1.00 95.75 92 LEU A CA 1
ATOM 734 C C . LEU A 1 92 ? 3.363 7.912 -13.684 1.00 95.75 92 LEU A C 1
ATOM 736 O O . LEU A 1 92 ? 4.231 8.720 -14.027 1.00 95.75 92 LEU A O 1
ATOM 740 N N . TYR A 1 93 ? 3.548 6.604 -13.773 1.00 97.25 93 TYR A N 1
ATOM 741 C CA . TYR A 1 93 ? 4.727 6.010 -14.373 1.00 97.25 93 TYR A CA 1
ATOM 742 C C . TYR A 1 93 ? 4.647 5.959 -15.910 1.00 97.25 93 TYR A C 1
ATOM 744 O O . TYR A 1 93 ? 3.754 5.357 -16.508 1.00 97.25 93 TYR A O 1
ATOM 752 N N . ARG A 1 94 ? 5.649 6.532 -16.587 1.00 95.31 94 ARG A N 1
ATOM 753 C CA . ARG A 1 94 ? 5.819 6.503 -18.050 1.00 95.31 94 ARG A CA 1
ATOM 754 C C . ARG A 1 94 ? 6.977 5.599 -18.454 1.00 95.31 94 ARG A C 1
ATOM 756 O O . ARG A 1 94 ? 8.034 6.049 -18.900 1.00 95.31 94 ARG A O 1
ATOM 763 N N . GLY A 1 95 ? 6.766 4.296 -18.324 1.00 91.50 95 GLY A N 1
ATOM 764 C CA . GLY A 1 95 ? 7.666 3.279 -18.858 1.00 91.50 95 GLY A CA 1
ATOM 765 C C . GLY A 1 95 ? 7.385 2.941 -20.318 1.00 91.50 95 GLY A C 1
ATOM 766 O O . GLY A 1 95 ? 6.254 2.998 -20.794 1.00 91.50 95 GLY A O 1
ATOM 767 N N . ALA A 1 96 ? 8.417 2.516 -21.044 1.00 89.44 96 ALA A N 1
ATOM 768 C CA . ALA A 1 96 ? 8.237 1.930 -22.363 1.00 89.44 96 ALA A CA 1
ATOM 769 C C . ALA A 1 96 ? 9.217 0.785 -22.592 1.00 89.44 96 ALA A C 1
ATOM 771 O O . ALA A 1 96 ? 10.338 0.781 -22.093 1.00 89.44 96 ALA A O 1
ATOM 772 N N . TYR A 1 97 ? 8.818 -0.165 -23.428 1.00 92.88 97 TYR A N 1
ATOM 773 C CA . TYR A 1 97 ? 9.656 -1.285 -23.830 1.00 92.88 97 TYR A CA 1
ATOM 774 C C . TYR A 1 97 ? 9.626 -1.472 -25.351 1.00 92.88 97 TYR A C 1
ATOM 776 O O . TYR A 1 97 ? 8.808 -0.901 -26.077 1.00 92.88 97 TYR A O 1
ATOM 784 N N . GLN A 1 98 ? 10.584 -2.233 -25.867 1.00 92.50 98 GLN A N 1
ATOM 785 C CA . GLN A 1 98 ? 10.665 -2.647 -27.262 1.00 92.50 98 GLN A CA 1
ATOM 786 C C . GLN A 1 98 ? 10.348 -4.131 -27.366 1.00 92.50 98 GLN A C 1
ATOM 788 O O . GLN A 1 98 ? 10.906 -4.942 -26.630 1.00 92.50 98 GLN A O 1
ATOM 793 N N . ARG A 1 99 ? 9.490 -4.482 -28.326 1.00 92.44 99 ARG A N 1
ATOM 794 C CA . ARG A 1 99 ? 9.197 -5.866 -28.692 1.00 92.44 99 ARG A CA 1
ATOM 795 C C . ARG A 1 99 ? 9.922 -6.209 -29.988 1.00 92.44 99 ARG A C 1
ATOM 797 O O . ARG A 1 99 ? 9.577 -5.704 -31.052 1.00 92.44 99 ARG A O 1
ATOM 804 N N . ASN A 1 100 ? 10.895 -7.105 -29.899 1.00 88.50 100 ASN A N 1
ATOM 805 C CA . ASN A 1 100 ? 11.623 -7.638 -31.043 1.00 88.50 100 ASN A CA 1
ATOM 806 C C . ASN A 1 100 ? 11.091 -9.030 -31.381 1.00 88.50 100 ASN A C 1
ATOM 808 O O . ASN A 1 100 ? 11.243 -9.971 -30.602 1.00 88.50 100 ASN A O 1
ATOM 812 N N . ASN A 1 101 ? 10.467 -9.169 -32.549 1.00 86.88 101 ASN A N 1
ATOM 813 C CA . ASN A 1 101 ? 9.937 -10.447 -33.013 1.00 86.88 101 ASN A CA 1
ATOM 814 C C . ASN A 1 101 ? 10.988 -11.179 -33.851 1.00 86.88 101 ASN A C 1
ATOM 816 O O . ASN A 1 101 ? 11.449 -10.666 -34.868 1.00 86.88 101 ASN A O 1
ATOM 820 N N . PHE A 1 102 ? 11.338 -12.395 -33.446 1.00 72.38 102 PHE A N 1
ATOM 821 C CA . PHE A 1 102 ? 12.209 -13.287 -34.198 1.00 72.38 102 PHE A CA 1
ATOM 822 C C . PHE A 1 102 ? 11.584 -14.679 -34.229 1.00 72.38 102 PHE A C 1
ATOM 824 O O . PHE A 1 102 ? 11.434 -15.284 -33.175 1.00 72.38 102 PHE A O 1
ATOM 831 N N . ILE A 1 103 ? 11.196 -15.145 -35.424 1.00 62.31 103 ILE A N 1
ATOM 832 C CA . ILE A 1 103 ? 10.646 -16.483 -35.743 1.00 62.31 103 ILE A CA 1
ATOM 833 C C . ILE A 1 103 ? 9.955 -17.154 -34.534 1.00 62.31 103 ILE A C 1
ATOM 835 O O . ILE A 1 103 ? 10.576 -17.899 -33.778 1.00 62.31 103 ILE A O 1
ATOM 839 N N . ASN A 1 104 ? 8.661 -16.867 -34.352 1.00 67.62 104 ASN A N 1
ATOM 840 C CA . ASN A 1 104 ? 7.784 -17.384 -33.284 1.00 67.62 104 ASN A CA 1
ATOM 841 C C . ASN A 1 104 ? 8.171 -17.036 -31.832 1.00 67.62 104 ASN A C 1
ATOM 843 O O . ASN A 1 104 ? 7.527 -17.518 -30.904 1.00 67.62 104 ASN A O 1
ATOM 847 N N . LYS A 1 105 ? 9.170 -16.175 -31.604 1.00 77.12 105 LYS A N 1
ATOM 848 C CA . LYS A 1 105 ? 9.529 -15.675 -30.270 1.00 77.12 105 LYS A CA 1
ATOM 849 C C . LYS A 1 105 ? 9.558 -14.151 -30.247 1.00 77.12 105 LYS A C 1
ATOM 851 O O . LYS A 1 105 ? 10.146 -13.510 -31.117 1.00 77.12 105 LYS A O 1
ATOM 856 N N . SER A 1 106 ? 8.938 -13.568 -29.229 1.00 86.50 106 SER A N 1
ATOM 857 C CA . SER A 1 106 ? 9.077 -12.148 -28.912 1.00 86.50 106 SER A CA 1
ATOM 858 C C . SER A 1 106 ? 10.113 -11.997 -27.806 1.00 86.50 106 SER A C 1
ATOM 860 O O . SER A 1 106 ? 10.051 -12.710 -26.807 1.00 86.50 106 SER A O 1
ATOM 862 N N . ARG A 1 107 ? 11.078 -11.099 -27.998 1.00 90.69 107 ARG A N 1
ATOM 863 C CA . ARG A 1 107 ? 11.965 -10.632 -26.933 1.00 90.69 107 ARG A CA 1
ATOM 864 C C . ARG A 1 107 ? 11.596 -9.213 -26.558 1.00 90.69 107 ARG A C 1
ATOM 866 O O . ARG A 1 107 ? 11.435 -8.375 -27.448 1.00 90.69 107 ARG A O 1
ATOM 873 N N . TYR A 1 108 ? 11.501 -8.962 -25.268 1.00 93.56 108 TYR A N 1
ATOM 874 C CA . TYR A 1 108 ? 11.208 -7.656 -24.713 1.00 93.56 108 TYR A CA 1
ATOM 875 C C . TYR A 1 108 ? 12.492 -7.041 -24.166 1.00 93.56 108 TYR A C 1
ATOM 877 O O . TYR A 1 108 ? 13.382 -7.740 -23.684 1.00 93.56 108 TYR A O 1
ATOM 885 N N . LYS A 1 109 ? 12.617 -5.724 -24.297 1.00 93.94 109 LYS A N 1
ATOM 886 C CA . LYS A 1 109 ? 13.704 -4.956 -23.692 1.00 93.94 109 LYS A CA 1
ATOM 887 C C . LYS A 1 109 ? 13.152 -3.632 -23.194 1.00 93.94 109 LYS A C 1
ATOM 889 O O . LYS A 1 109 ? 12.464 -2.951 -23.955 1.00 93.94 109 LYS A O 1
ATOM 894 N N . MET A 1 110 ? 13.482 -3.261 -21.964 1.00 93.94 110 MET A N 1
ATOM 895 C CA . MET A 1 110 ? 13.142 -1.944 -21.439 1.00 93.94 110 MET A CA 1
ATOM 896 C C . MET A 1 110 ? 13.802 -0.848 -22.284 1.00 93.94 110 MET A C 1
ATOM 898 O O . MET A 1 110 ? 14.945 -1.003 -22.728 1.00 93.94 110 MET A O 1
ATOM 902 N N . LYS A 1 111 ? 13.066 0.228 -22.570 1.00 93.88 111 LYS A N 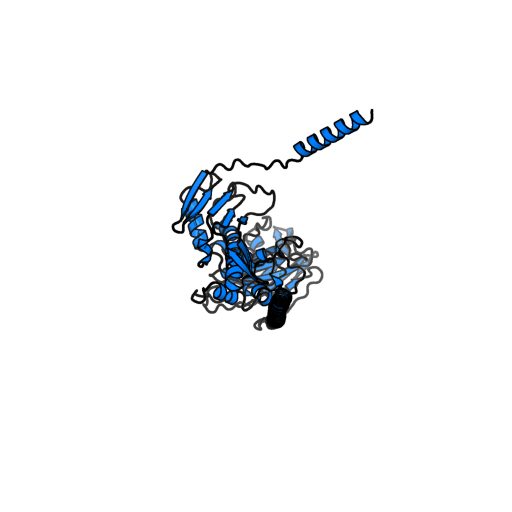1
ATOM 903 C CA . LYS A 1 111 ? 13.660 1.435 -23.143 1.00 93.88 111 LYS A CA 1
ATOM 904 C C . LYS A 1 111 ? 14.281 2.252 -22.024 1.00 93.88 111 LYS A C 1
ATOM 906 O O . LYS A 1 111 ? 13.733 2.335 -20.931 1.00 93.88 111 LYS A O 1
ATOM 911 N N . ASP A 1 112 ? 15.393 2.886 -22.349 1.00 89.50 112 ASP A N 1
ATOM 912 C CA . ASP A 1 112 ? 15.967 3.922 -21.505 1.00 89.50 112 ASP A CA 1
ATOM 913 C C . ASP A 1 112 ? 15.014 5.130 -21.499 1.00 89.50 112 ASP A C 1
ATOM 915 O O . ASP A 1 112 ? 14.304 5.358 -22.488 1.00 89.50 112 ASP A O 1
ATOM 919 N N . LYS A 1 113 ? 15.067 5.934 -20.433 1.00 93.38 113 LYS A N 1
ATOM 920 C CA . LYS A 1 113 ? 14.268 7.157 -20.244 1.00 93.38 113 LYS A CA 1
ATOM 921 C C . LYS A 1 113 ? 12.817 6.928 -19.840 1.00 93.38 113 LYS A C 1
ATOM 923 O O . LYS A 1 113 ? 11.915 7.563 -20.377 1.00 93.38 113 LYS A O 1
ATOM 928 N N . ALA A 1 114 ? 12.598 6.018 -18.899 1.00 97.25 114 ALA A N 1
ATOM 929 C CA . ALA A 1 114 ? 11.354 6.028 -18.152 1.00 97.25 114 ALA A CA 1
ATOM 930 C C . ALA A 1 114 ? 11.251 7.311 -17.313 1.00 97.25 114 ALA A C 1
ATOM 932 O O . ALA A 1 114 ? 12.271 7.873 -16.905 1.00 97.25 114 ALA A O 1
ATOM 933 N N . GLU A 1 115 ? 10.030 7.754 -17.052 1.00 98.31 115 GLU A N 1
ATOM 934 C CA . GLU A 1 115 ? 9.752 8.955 -16.263 1.00 98.31 115 GLU A CA 1
ATOM 935 C C . GLU A 1 115 ? 8.681 8.643 -15.215 1.00 98.31 115 GLU A C 1
ATOM 937 O O . GLU A 1 115 ? 7.850 7.757 -15.423 1.00 98.31 115 GLU A O 1
ATOM 942 N N . ILE A 1 116 ? 8.708 9.355 -14.094 1.00 98.62 116 ILE A N 1
ATOM 943 C CA . ILE A 1 116 ? 7.638 9.356 -13.093 1.00 98.62 116 ILE A CA 1
ATOM 944 C C . ILE A 1 116 ? 7.100 10.777 -13.013 1.00 98.62 116 ILE A C 1
ATOM 946 O O . ILE A 1 116 ? 7.860 11.705 -12.755 1.00 98.62 116 ILE A O 1
ATOM 950 N N . ASP A 1 117 ? 5.801 10.950 -13.192 1.00 97.94 117 ASP A N 1
ATOM 951 C CA . ASP A 1 117 ? 5.133 12.220 -12.939 1.00 97.94 117 ASP A CA 1
ATOM 952 C C . ASP A 1 117 ? 4.487 12.155 -11.556 1.00 97.94 117 ASP A C 1
ATOM 954 O O . ASP A 1 117 ? 3.745 11.223 -11.273 1.00 97.94 117 ASP A O 1
ATOM 958 N N . LEU A 1 118 ? 4.750 13.136 -10.696 1.00 97.56 118 LEU A N 1
ATOM 959 C CA . LEU A 1 118 ? 4.015 13.358 -9.455 1.00 97.56 118 LEU A CA 1
ATOM 960 C C . LEU A 1 118 ? 3.105 14.569 -9.649 1.00 97.56 118 LEU A C 1
ATOM 962 O O . LEU A 1 118 ? 3.551 15.634 -10.085 1.00 97.56 118 LEU A O 1
ATOM 966 N N . LEU A 1 119 ? 1.824 14.398 -9.346 1.00 95.75 119 LEU A N 1
ATOM 967 C CA . LEU A 1 119 ? 0.762 15.354 -9.639 1.00 95.75 119 LEU A CA 1
ATOM 968 C C . LEU A 1 119 ? 0.281 16.060 -8.366 1.00 95.75 119 LEU A C 1
ATOM 970 O O . LEU A 1 119 ? 0.542 15.624 -7.239 1.00 95.75 119 LEU A O 1
ATOM 974 N N . SER A 1 120 ? -0.434 17.172 -8.554 1.00 94.44 120 SER A N 1
ATOM 975 C CA . SER A 1 120 ? -1.003 17.983 -7.463 1.00 94.44 120 SER A CA 1
ATOM 976 C C . SER A 1 120 ? 0.052 18.477 -6.459 1.00 94.44 120 SER A C 1
ATOM 978 O O . SER A 1 120 ? -0.206 18.654 -5.267 1.00 94.44 120 SER A O 1
ATOM 980 N N . MET A 1 121 ? 1.277 18.716 -6.936 1.00 95.62 121 MET A N 1
ATOM 981 C CA . MET A 1 121 ? 2.431 19.020 -6.089 1.00 95.62 121 MET A CA 1
ATOM 982 C C . MET A 1 121 ? 2.373 20.417 -5.469 1.00 95.62 121 MET A C 1
ATOM 984 O O . MET A 1 121 ? 3.094 20.679 -4.508 1.00 95.62 121 MET A O 1
ATOM 988 N N . LYS A 1 122 ? 1.503 21.312 -5.957 1.00 94.88 122 LYS A N 1
ATOM 989 C CA . LYS A 1 122 ? 1.297 22.642 -5.357 1.00 94.88 122 LYS A CA 1
ATOM 990 C C . LYS A 1 122 ? 0.687 22.569 -3.949 1.00 94.88 122 LYS A C 1
ATOM 992 O O . LYS A 1 122 ? 0.913 23.466 -3.138 1.00 94.88 122 LYS A O 1
ATOM 997 N N . ASP A 1 123 ? -0.067 21.504 -3.671 1.00 93.75 123 ASP A N 1
ATOM 998 C CA . ASP A 1 123 ? -0.804 21.315 -2.418 1.00 93.75 123 ASP A CA 1
ATOM 999 C C . ASP A 1 123 ? -0.014 20.478 -1.394 1.00 93.75 123 ASP A C 1
ATOM 1001 O O . ASP A 1 123 ? -0.387 20.419 -0.224 1.00 93.75 123 ASP A O 1
ATOM 1005 N N . LYS A 1 124 ? 1.117 19.893 -1.810 1.00 95.19 124 LYS A N 1
ATOM 1006 C CA . LYS A 1 124 ? 2.014 19.065 -0.988 1.00 95.19 124 LYS A CA 1
ATOM 1007 C C . LYS A 1 124 ? 3.301 19.816 -0.690 1.00 95.19 124 LYS A C 1
ATOM 1009 O O . LYS A 1 124 ? 3.827 20.505 -1.557 1.00 95.19 124 LYS A O 1
ATOM 1014 N N . ASN A 1 125 ? 3.838 19.704 0.516 1.00 95.62 125 ASN A N 1
ATOM 1015 C CA . ASN A 1 125 ? 4.995 20.485 0.952 1.00 95.62 125 ASN A CA 1
ATOM 1016 C C . ASN A 1 125 ? 6.088 19.675 1.649 1.00 95.62 125 ASN A C 1
ATOM 1018 O O . ASN A 1 125 ? 7.175 20.236 1.840 1.00 95.62 125 ASN A O 1
ATOM 1022 N N . THR A 1 126 ? 5.825 18.416 2.007 1.00 96.75 126 THR A N 1
ATOM 1023 C CA . THR A 1 126 ? 6.790 17.528 2.668 1.00 96.75 126 THR A CA 1
ATOM 1024 C C . THR A 1 126 ? 6.976 16.208 1.917 1.00 96.75 126 THR A C 1
ATOM 1026 O O . THR A 1 126 ? 6.152 15.828 1.086 1.00 96.75 126 THR A O 1
ATOM 1029 N N . ILE A 1 127 ? 8.090 15.518 2.186 1.00 97.69 127 ILE A N 1
ATOM 1030 C CA . ILE A 1 127 ? 8.412 14.228 1.558 1.00 97.69 127 ILE A CA 1
ATOM 1031 C C . ILE A 1 127 ? 7.410 13.151 1.983 1.00 97.69 127 ILE A C 1
ATOM 1033 O O . ILE A 1 127 ? 6.990 12.341 1.165 1.00 97.69 127 ILE A O 1
ATOM 1037 N N . GLU A 1 128 ? 6.947 13.181 3.231 1.00 96.31 128 GLU A N 1
ATOM 1038 C CA . GLU A 1 128 ? 5.966 12.231 3.761 1.00 96.31 128 GLU A CA 1
ATOM 1039 C C . GLU A 1 128 ? 4.637 12.263 2.990 1.00 96.31 128 GLU A C 1
ATOM 1041 O O . GLU A 1 128 ? 3.985 11.232 2.859 1.00 96.31 128 GLU A O 1
ATOM 1046 N N . GLU A 1 129 ? 4.246 13.419 2.442 1.00 95.25 129 GLU A N 1
ATOM 1047 C CA . GLU A 1 129 ? 3.018 13.572 1.646 1.00 95.25 129 GLU A CA 1
ATOM 1048 C C . GLU A 1 129 ? 3.119 12.957 0.240 1.00 95.25 129 GLU A C 1
ATOM 1050 O O . GLU A 1 129 ? 2.098 12.785 -0.423 1.00 95.25 129 GLU A O 1
ATOM 1055 N N . ILE A 1 130 ? 4.331 12.647 -0.234 1.00 97.00 130 ILE A N 1
ATOM 1056 C CA . ILE A 1 130 ? 4.575 12.100 -1.580 1.00 97.00 130 ILE A CA 1
ATOM 1057 C C . ILE A 1 130 ? 5.261 10.736 -1.569 1.00 97.00 130 ILE A C 1
ATOM 1059 O O . ILE A 1 130 ? 5.242 10.055 -2.589 1.00 97.00 130 ILE A O 1
ATOM 1063 N N . ALA A 1 131 ? 5.861 10.326 -0.450 1.00 98.19 131 ALA A N 1
ATOM 1064 C CA . ALA A 1 131 ? 6.707 9.139 -0.366 1.00 98.19 131 ALA A CA 1
ATOM 1065 C C . ALA A 1 131 ? 5.984 7.866 -0.819 1.00 98.19 131 ALA A C 1
ATOM 1067 O O . ALA A 1 131 ? 6.552 7.065 -1.565 1.00 98.19 131 ALA A O 1
ATOM 1068 N N . LYS A 1 132 ? 4.715 7.695 -0.418 1.00 97.88 132 LYS A N 1
ATOM 1069 C CA . LYS A 1 132 ? 3.918 6.534 -0.830 1.00 97.88 132 LYS A CA 1
ATOM 1070 C C . LYS A 1 132 ? 3.646 6.543 -2.334 1.00 97.88 132 LYS A C 1
ATOM 1072 O O . LYS A 1 132 ? 3.921 5.541 -2.982 1.00 97.88 132 LYS A O 1
ATOM 1077 N N . THR A 1 133 ? 3.191 7.665 -2.895 1.00 97.81 133 THR A N 1
ATOM 1078 C CA . THR A 1 133 ? 2.986 7.812 -4.346 1.00 97.81 133 THR A CA 1
ATOM 1079 C C . THR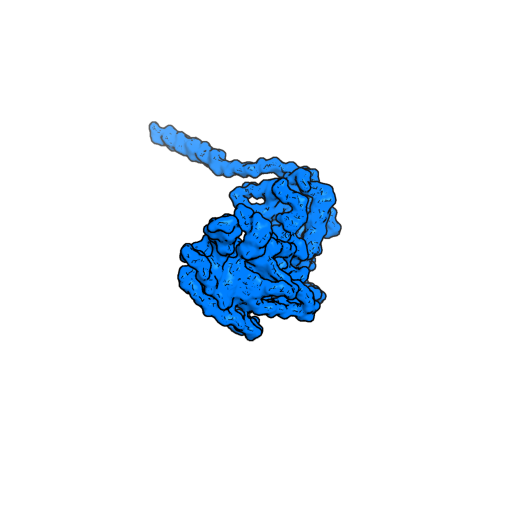 A 1 133 ? 4.281 7.581 -5.118 1.00 97.81 133 THR A C 1
ATOM 1081 O O . THR A 1 133 ? 4.299 6.815 -6.068 1.00 97.81 133 THR A O 1
ATOM 1084 N N . LEU A 1 134 ? 5.396 8.175 -4.689 1.00 98.69 134 LEU A N 1
ATOM 1085 C CA . LEU A 1 134 ? 6.688 7.974 -5.343 1.00 98.69 134 LEU A CA 1
ATOM 1086 C C . LEU A 1 134 ? 7.113 6.499 -5.319 1.00 98.69 134 LEU A C 1
ATOM 1088 O O . LEU A 1 134 ? 7.554 5.977 -6.338 1.00 98.69 134 LEU A O 1
ATOM 1092 N N . SER A 1 135 ? 6.942 5.820 -4.182 1.00 98.69 135 SER A N 1
ATOM 1093 C CA . SER A 1 135 ? 7.238 4.387 -4.054 1.00 98.69 135 SER A CA 1
ATOM 1094 C C . SER A 1 135 ? 6.311 3.528 -4.917 1.00 98.69 135 SER A C 1
ATOM 1096 O O . SER A 1 135 ? 6.761 2.537 -5.482 1.00 98.69 135 SER A O 1
ATOM 1098 N N . HIS A 1 136 ? 5.041 3.917 -5.055 1.00 98.44 136 HIS A N 1
ATOM 1099 C CA . HIS A 1 136 ? 4.071 3.276 -5.940 1.00 98.44 136 HIS A CA 1
ATOM 1100 C C . HIS A 1 136 ? 4.503 3.385 -7.411 1.00 98.44 136 HIS A C 1
ATOM 1102 O O . HIS A 1 136 ? 4.684 2.372 -8.086 1.00 98.44 136 HIS A O 1
ATOM 1108 N N . GLU A 1 137 ? 4.765 4.602 -7.897 1.00 98.62 137 GLU A N 1
ATOM 1109 C CA . GLU A 1 137 ? 5.188 4.819 -9.288 1.00 98.62 137 GLU A CA 1
ATOM 1110 C C . GLU A 1 137 ? 6.540 4.164 -9.590 1.00 98.62 137 GLU A C 1
ATOM 1112 O O . GLU A 1 137 ? 6.775 3.631 -10.678 1.00 98.62 137 GLU A O 1
ATOM 1117 N N . TYR A 1 138 ? 7.440 4.153 -8.607 1.00 98.81 138 TYR A N 1
ATOM 1118 C CA . TYR A 1 138 ? 8.684 3.407 -8.710 1.00 98.81 138 TYR A CA 1
ATOM 1119 C C . TYR A 1 138 ? 8.456 1.886 -8.699 1.00 98.81 138 TYR A C 1
ATOM 1121 O O . TYR A 1 138 ? 9.153 1.151 -9.398 1.00 98.81 138 TYR A O 1
ATOM 1129 N N . GLY A 1 139 ? 7.434 1.402 -7.995 1.00 98.69 139 GLY A N 1
ATOM 1130 C CA . GLY A 1 139 ? 6.990 0.012 -8.035 1.00 98.69 139 GLY A CA 1
ATOM 1131 C C . GLY A 1 139 ? 6.558 -0.434 -9.431 1.00 98.69 139 GLY A C 1
ATOM 1132 O O . GLY A 1 139 ? 6.961 -1.514 -9.873 1.00 98.69 139 GLY A O 1
ATOM 1133 N N . HIS A 1 140 ? 5.842 0.411 -10.182 1.00 98.56 140 HIS A N 1
ATOM 1134 C CA . HIS A 1 140 ? 5.548 0.159 -11.603 1.00 98.56 140 HIS A CA 1
ATOM 1135 C C . HIS A 1 140 ? 6.827 0.003 -12.431 1.00 98.56 140 HIS A C 1
ATOM 1137 O O . HIS A 1 140 ? 6.953 -0.927 -13.235 1.00 98.56 140 HIS A O 1
ATOM 1143 N N . HIS A 1 141 ? 7.810 0.881 -12.208 1.00 98.62 141 HIS A N 1
ATOM 1144 C CA . HIS A 1 141 ? 9.109 0.811 -12.875 1.00 98.62 141 HIS A CA 1
ATOM 1145 C C . HIS A 1 141 ? 9.849 -0.497 -12.579 1.00 98.62 141 HIS A C 1
ATOM 1147 O O . HIS A 1 141 ? 10.295 -1.188 -13.504 1.00 98.62 141 HIS A O 1
ATOM 1153 N N . PHE A 1 142 ? 9.956 -0.834 -11.294 1.00 98.69 142 PHE A N 1
ATOM 1154 C CA . PHE A 1 142 ? 10.665 -2.003 -10.800 1.00 98.69 142 PHE A CA 1
ATOM 1155 C C . PHE A 1 142 ? 10.058 -3.299 -11.333 1.00 98.69 142 PHE A C 1
ATOM 1157 O O . PHE A 1 142 ? 10.739 -4.121 -11.955 1.00 98.69 142 PHE A O 1
ATOM 1164 N N . THR A 1 143 ? 8.756 -3.472 -11.126 1.00 98.50 143 THR A N 1
ATOM 1165 C CA . THR A 1 143 ? 8.060 -4.724 -11.432 1.00 98.50 143 THR A CA 1
ATOM 1166 C C . THR A 1 143 ? 8.012 -4.984 -12.934 1.00 98.50 143 THR A C 1
ATOM 1168 O O . THR A 1 143 ? 8.316 -6.096 -13.374 1.00 98.50 143 THR A O 1
ATOM 1171 N N . LEU A 1 144 ? 7.753 -3.956 -13.753 1.00 98.12 144 LEU A N 1
ATOM 1172 C CA . LEU A 1 144 ? 7.786 -4.089 -15.209 1.00 98.12 144 LEU A CA 1
ATOM 1173 C C . LEU A 1 144 ? 9.182 -4.475 -15.715 1.00 98.12 144 LEU A C 1
ATOM 1175 O O . LEU A 1 144 ? 9.304 -5.358 -16.571 1.00 98.12 144 LEU A O 1
ATOM 1179 N N . TYR A 1 145 ? 10.236 -3.831 -15.200 1.00 98.31 145 TYR A N 1
ATOM 1180 C CA . TYR A 1 145 ? 11.607 -4.141 -15.602 1.00 98.31 145 TYR A CA 1
ATOM 1181 C C . TYR A 1 145 ? 11.944 -5.607 -15.336 1.00 98.31 145 TYR A C 1
ATOM 1183 O O . TYR A 1 145 ? 12.435 -6.296 -16.236 1.00 98.31 145 TYR A O 1
ATOM 1191 N N . TYR A 1 146 ? 11.660 -6.100 -14.130 1.00 98.19 146 TYR A N 1
ATOM 1192 C CA . TYR A 1 146 ? 12.037 -7.457 -13.753 1.00 98.19 146 TYR A CA 1
ATOM 1193 C C . TYR A 1 146 ? 11.158 -8.531 -14.390 1.00 98.19 146 TYR A C 1
ATOM 1195 O O . TYR A 1 146 ? 11.687 -9.581 -14.757 1.00 98.19 146 TYR A O 1
ATOM 1203 N N . LEU A 1 147 ? 9.885 -8.257 -14.685 1.00 97.56 147 LEU A N 1
ATOM 1204 C CA . LEU A 1 147 ? 9.087 -9.139 -15.545 1.00 97.56 147 LEU A CA 1
ATOM 1205 C C . LEU A 1 147 ? 9.686 -9.256 -16.955 1.00 97.56 147 LEU A C 1
ATOM 1207 O O . LEU A 1 147 ? 9.808 -10.358 -17.501 1.00 97.56 147 LEU A O 1
ATOM 1211 N N . ILE A 1 148 ? 10.132 -8.141 -17.539 1.00 97.12 148 ILE A N 1
ATOM 1212 C CA . ILE A 1 148 ? 10.772 -8.148 -18.860 1.00 97.12 148 ILE A CA 1
ATOM 1213 C C . ILE A 1 148 ? 12.120 -8.871 -18.808 1.00 97.12 148 ILE A C 1
ATOM 1215 O O . ILE A 1 148 ? 12.406 -9.706 -19.665 1.00 97.12 148 ILE A O 1
ATOM 1219 N N . LYS A 1 149 ? 12.965 -8.557 -17.827 1.00 95.94 149 LYS A N 1
ATOM 1220 C CA . LYS A 1 149 ? 14.320 -9.107 -17.729 1.00 95.94 149 LYS A CA 1
ATOM 1221 C C . LYS A 1 149 ? 14.311 -10.586 -17.346 1.00 95.94 149 LYS A C 1
ATOM 1223 O O . LYS A 1 149 ? 15.012 -11.378 -17.974 1.00 95.94 149 LYS A O 1
ATOM 1228 N N . GLY A 1 150 ? 13.558 -10.939 -16.310 1.00 94.88 150 GLY A N 1
ATOM 1229 C CA . GLY A 1 150 ? 13.582 -12.260 -15.694 1.00 94.88 150 GLY A CA 1
ATOM 1230 C C . GLY A 1 150 ? 12.632 -13.259 -16.349 1.00 94.88 150 GLY A C 1
ATOM 1231 O O . GLY A 1 150 ? 12.979 -14.430 -16.487 1.00 94.88 150 GLY A O 1
ATOM 1232 N N . GLU A 1 151 ? 11.474 -12.806 -16.838 1.00 95.12 151 GLU A N 1
ATOM 1233 C CA . GLU A 1 151 ? 10.492 -13.687 -17.487 1.00 95.12 151 GLU A CA 1
ATOM 1234 C C . GLU A 1 151 ? 10.326 -13.457 -18.988 1.00 95.12 151 GLU A C 1
ATOM 1236 O O . GLU A 1 151 ? 9.708 -14.279 -19.671 1.00 95.12 151 GLU A O 1
ATOM 1241 N N . ASN A 1 152 ? 10.871 -12.361 -19.528 1.00 95.50 152 ASN A N 1
ATOM 1242 C CA . ASN A 1 152 ? 10.620 -11.938 -20.904 1.00 95.50 152 ASN A CA 1
ATOM 1243 C C . ASN A 1 152 ? 9.110 -11.842 -21.200 1.00 95.50 152 ASN A C 1
ATOM 1245 O O . ASN A 1 152 ? 8.633 -12.301 -22.245 1.00 95.50 152 ASN A O 1
ATOM 1249 N N . LYS A 1 153 ? 8.374 -11.248 -20.252 1.00 95.69 153 LYS A N 1
ATOM 1250 C CA . LYS A 1 153 ? 6.932 -10.973 -20.310 1.00 95.69 153 LYS A CA 1
ATOM 1251 C C . LYS A 1 153 ? 6.643 -9.523 -19.928 1.00 95.69 153 LYS A C 1
ATOM 1253 O O . LYS A 1 153 ? 7.490 -8.836 -19.365 1.00 95.69 153 LYS A O 1
ATOM 1258 N N . THR A 1 154 ? 5.438 -9.074 -20.245 1.00 95.56 154 THR A N 1
ATOM 1259 C CA . THR A 1 154 ? 4.875 -7.785 -19.819 1.00 95.56 154 THR A CA 1
ATOM 1260 C C . THR A 1 154 ? 3.565 -8.035 -19.077 1.00 95.56 154 THR A C 1
ATOM 1262 O O . THR A 1 154 ? 3.070 -9.166 -19.059 1.00 95.56 154 THR A O 1
ATOM 1265 N N . PHE A 1 155 ? 2.966 -6.991 -18.505 1.00 95.56 155 PHE A N 1
ATOM 12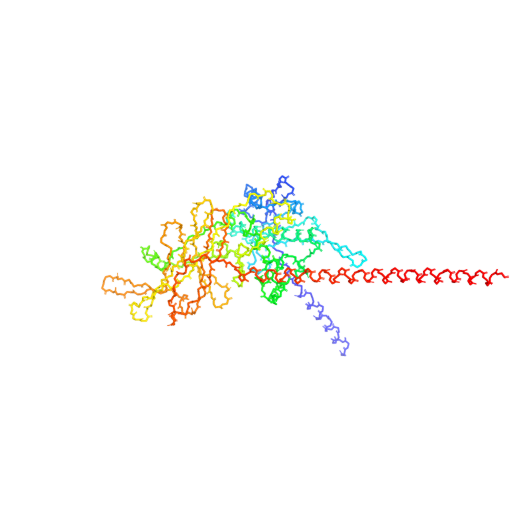66 C CA . PHE A 1 155 ? 1.645 -7.102 -17.884 1.00 95.56 155 PHE A CA 1
ATOM 1267 C C . PHE A 1 155 ? 0.536 -7.495 -18.873 1.00 95.56 155 PHE A C 1
ATOM 1269 O O . PHE A 1 155 ? -0.442 -8.099 -18.461 1.00 95.56 155 PHE A O 1
ATOM 1276 N N . ASP A 1 156 ? 0.720 -7.327 -20.187 1.00 95.06 156 ASP A N 1
ATOM 1277 C CA . ASP A 1 156 ? -0.211 -7.878 -21.193 1.00 95.06 156 ASP A CA 1
ATOM 1278 C C . ASP A 1 156 ? -0.250 -9.413 -21.212 1.00 95.06 156 ASP A C 1
ATOM 1280 O O . ASP A 1 156 ? -1.135 -10.025 -21.804 1.00 95.06 156 ASP A O 1
ATOM 1284 N N . GLN A 1 157 ? 0.749 -10.048 -20.602 1.00 95.62 157 GLN A N 1
ATOM 1285 C CA . GLN A 1 157 ? 0.915 -11.496 -20.525 1.00 95.62 157 GLN A CA 1
ATOM 1286 C C . GLN A 1 157 ? 0.846 -11.976 -19.073 1.00 95.62 157 GLN A C 1
ATOM 1288 O O . GLN A 1 157 ? 1.396 -13.027 -18.741 1.00 95.62 157 GLN A O 1
ATOM 1293 N N . TRP A 1 158 ? 0.219 -11.190 -18.196 1.00 95.44 158 TRP A N 1
ATOM 1294 C CA . TRP A 1 158 ? 0.292 -11.386 -16.756 1.00 95.44 158 TRP A CA 1
ATOM 1295 C C . TRP A 1 158 ? -0.173 -12.770 -16.292 1.00 95.44 158 TRP A C 1
ATOM 1297 O O . TRP A 1 158 ? 0.467 -13.349 -15.419 1.00 95.44 158 TRP A O 1
ATOM 1307 N N . GLN A 1 159 ? -1.204 -13.350 -16.916 1.00 95.56 159 GLN A N 1
ATOM 1308 C CA . GLN A 1 159 ? -1.727 -14.683 -16.570 1.00 95.56 159 GLN A CA 1
ATOM 1309 C C . GLN A 1 159 ? -0.706 -15.810 -16.763 1.00 95.56 159 GLN A C 1
ATOM 1311 O O . GLN A 1 159 ? -0.860 -16.894 -16.201 1.00 95.56 159 GLN A O 1
ATOM 1316 N N . ASP A 1 160 ? 0.325 -15.570 -17.571 1.00 94.94 160 ASP A N 1
ATOM 1317 C CA . ASP A 1 160 ? 1.403 -16.523 -17.790 1.00 94.94 160 ASP A CA 1
ATOM 1318 C C . ASP A 1 160 ? 2.595 -16.271 -16.857 1.00 94.94 160 ASP A C 1
ATOM 1320 O O . ASP A 1 160 ? 3.538 -17.059 -16.881 1.00 94.94 160 ASP A O 1
ATOM 1324 N N . THR A 1 161 ? 2.617 -15.182 -16.079 1.00 95.94 161 THR A N 1
ATOM 1325 C CA . THR A 1 161 ? 3.750 -14.821 -15.205 1.00 95.94 161 THR A CA 1
ATOM 1326 C C . THR A 1 161 ? 3.816 -15.694 -13.957 1.00 95.94 161 THR A C 1
ATOM 1328 O O . THR A 1 161 ? 2.779 -16.058 -13.401 1.00 95.94 161 THR A O 1
ATOM 1331 N N . GLN A 1 162 ? 5.026 -16.001 -13.474 1.00 96.38 162 GLN A N 1
ATOM 1332 C CA . GLN A 1 162 ? 5.171 -16.697 -12.188 1.00 96.38 162 GLN A CA 1
ATOM 1333 C C . GLN A 1 162 ? 4.660 -15.825 -11.042 1.00 96.38 162 GLN A C 1
ATOM 1335 O O . GLN A 1 162 ? 4.026 -16.354 -10.132 1.00 96.38 162 GLN A O 1
ATOM 1340 N N . TYR A 1 163 ? 4.843 -14.502 -11.141 1.00 97.56 163 TYR A N 1
ATOM 1341 C CA . TYR A 1 163 ? 4.257 -13.534 -10.217 1.00 97.56 163 TYR A CA 1
ATOM 1342 C C . TYR A 1 163 ? 2.756 -13.775 -10.009 1.00 97.56 163 TYR A C 1
ATOM 1344 O O . TYR A 1 163 ? 2.327 -14.029 -8.886 1.00 97.56 163 TYR A O 1
ATOM 1352 N N . ALA A 1 164 ? 1.956 -13.779 -11.083 1.00 97.00 164 ALA A N 1
ATOM 1353 C CA . ALA A 1 164 ? 0.511 -13.966 -10.974 1.00 97.00 164 ALA A CA 1
ATOM 1354 C C . ALA A 1 164 ? 0.132 -15.330 -10.377 1.00 97.00 164 ALA A C 1
ATOM 1356 O O . ALA A 1 164 ? -0.861 -15.427 -9.656 1.00 97.00 164 ALA A O 1
ATOM 1357 N N . ALA A 1 165 ? 0.906 -16.387 -10.643 1.00 95.38 165 ALA A N 1
ATOM 1358 C CA . ALA A 1 165 ? 0.652 -17.695 -10.043 1.00 95.38 165 ALA A CA 1
ATOM 1359 C C . ALA A 1 165 ? 0.933 -17.718 -8.545 1.00 95.38 165 ALA A C 1
ATOM 1361 O O . ALA A 1 165 ? 0.060 -18.144 -7.785 1.00 95.38 165 ALA A O 1
ATOM 1362 N N . ILE A 1 166 ? 2.105 -17.224 -8.133 1.00 94.75 166 ILE A N 1
ATOM 1363 C CA . ILE A 1 166 ? 2.501 -17.126 -6.723 1.00 94.75 166 ILE A CA 1
ATOM 1364 C C . ILE A 1 166 ? 1.515 -16.237 -5.969 1.00 94.75 166 ILE A C 1
ATOM 1366 O O . ILE A 1 166 ? 1.080 -16.578 -4.877 1.00 94.75 166 ILE A O 1
ATOM 1370 N N . ARG A 1 167 ? 1.079 -15.136 -6.587 1.00 95.31 167 ARG A N 1
ATOM 1371 C CA . ARG A 1 167 ? 0.110 -14.211 -5.998 1.00 95.31 167 ARG A CA 1
ATOM 1372 C C . ARG A 1 167 ? -1.316 -14.768 -5.927 1.00 95.31 167 ARG A C 1
ATOM 1374 O O . ARG A 1 167 ? -2.158 -14.189 -5.243 1.00 95.31 167 ARG A O 1
ATOM 1381 N N . GLY A 1 168 ? -1.602 -15.887 -6.596 1.00 94.56 168 GLY A N 1
ATOM 1382 C CA . GLY A 1 168 ? -2.926 -16.509 -6.573 1.00 94.56 168 GLY A CA 1
ATOM 1383 C C . GLY A 1 168 ? -3.913 -15.986 -7.626 1.00 94.56 168 GLY A C 1
ATOM 1384 O O . GLY A 1 168 ? -5.104 -16.258 -7.503 1.00 94.56 168 GLY A O 1
ATOM 1385 N N . LEU A 1 169 ? -3.455 -15.231 -8.631 1.00 95.50 169 LEU A N 1
ATOM 1386 C CA . LEU A 1 169 ? -4.300 -14.377 -9.481 1.00 95.50 169 LEU A CA 1
ATOM 1387 C C . LEU A 1 169 ? -4.636 -14.954 -10.864 1.00 95.50 169 LEU A C 1
ATOM 1389 O O . LEU A 1 169 ? -5.537 -14.441 -11.512 1.00 95.50 169 LEU A O 1
ATOM 1393 N N . VAL A 1 170 ? -3.947 -16.004 -11.331 1.00 93.19 170 VAL A N 1
ATOM 1394 C CA . VAL A 1 170 ? -4.047 -16.513 -12.725 1.00 93.19 170 VAL A CA 1
ATOM 1395 C C . VAL A 1 170 ? -5.488 -16.760 -13.197 1.00 93.19 170 VAL A C 1
ATOM 1397 O O . VAL A 1 170 ? -5.803 -16.495 -14.358 1.00 93.19 170 VAL A O 1
ATOM 1400 N N . GLU A 1 171 ? -6.345 -17.265 -12.310 1.00 90.12 171 GLU A N 1
ATOM 1401 C CA . GLU A 1 171 ? -7.746 -17.610 -12.596 1.00 90.12 171 GLU A CA 1
ATOM 1402 C C . GLU A 1 171 ? -8.756 -16.614 -11.998 1.00 90.12 171 GLU A C 1
ATOM 1404 O O . GLU A 1 171 ? -9.959 -16.861 -12.026 1.00 90.12 171 GLU A O 1
ATOM 1409 N N . ASP A 1 172 ? -8.296 -15.500 -11.422 1.00 93.88 172 ASP A N 1
ATOM 1410 C CA . ASP A 1 172 ? -9.196 -14.484 -10.876 1.00 93.88 172 ASP A CA 1
ATOM 1411 C C . ASP A 1 172 ? -9.706 -13.577 -12.002 1.00 93.88 172 ASP A C 1
ATOM 1413 O O . ASP A 1 172 ? -9.011 -12.665 -12.442 1.00 93.88 172 ASP A O 1
ATOM 1417 N N . GLU A 1 173 ? -10.929 -13.835 -12.473 1.00 93.88 173 GLU A N 1
ATOM 1418 C CA . GLU A 1 173 ? -11.557 -13.114 -13.595 1.00 93.88 173 GLU A CA 1
ATOM 1419 C C . GLU A 1 173 ? -11.725 -11.607 -13.354 1.00 93.88 173 GLU A C 1
ATOM 1421 O O . GLU A 1 173 ? -11.967 -10.854 -14.296 1.00 93.88 173 GLU A O 1
ATOM 1426 N N . ARG A 1 174 ? -11.609 -11.152 -12.101 1.00 95.12 174 ARG A N 1
ATOM 1427 C CA . ARG A 1 174 ? -11.653 -9.724 -11.776 1.00 95.12 174 ARG A CA 1
ATOM 1428 C C . ARG A 1 174 ? -10.365 -9.026 -12.197 1.00 95.12 174 ARG A C 1
ATOM 1430 O O . ARG A 1 174 ? -10.421 -7.849 -12.530 1.00 95.12 174 ARG A O 1
ATOM 1437 N N . VAL A 1 175 ? -9.230 -9.728 -12.193 1.00 96.94 175 VAL A N 1
ATOM 1438 C CA . VAL A 1 175 ? -7.917 -9.153 -12.503 1.00 96.94 175 VAL A CA 1
ATOM 1439 C C . VAL A 1 175 ? -7.758 -8.956 -14.012 1.00 96.94 175 VAL A C 1
ATOM 1441 O O . VAL A 1 175 ? -8.028 -9.864 -14.797 1.00 96.94 175 VAL A O 1
ATOM 1444 N N . SER A 1 176 ? -7.278 -7.782 -14.424 1.00 95.81 176 SER A N 1
ATOM 1445 C CA . SER A 1 176 ? -6.967 -7.468 -15.826 1.00 95.81 176 SER A CA 1
ATOM 1446 C C . SER A 1 176 ? -5.661 -6.669 -15.953 1.00 95.81 176 SER A C 1
ATOM 1448 O O . SER A 1 176 ? -5.019 -6.335 -14.960 1.00 95.81 176 SER A O 1
ATOM 1450 N N . ASN A 1 177 ? -5.216 -6.400 -17.184 1.00 93.81 177 ASN A N 1
ATOM 1451 C CA . ASN A 1 177 ? -4.102 -5.483 -17.484 1.00 93.81 177 ASN A CA 1
ATOM 1452 C C . ASN A 1 177 ? -4.582 -4.097 -17.945 1.00 93.81 177 ASN A C 1
ATOM 1454 O O . ASN A 1 177 ? -3.782 -3.290 -18.415 1.00 93.81 177 ASN A O 1
ATOM 1458 N N . ASP A 1 178 ? -5.878 -3.837 -17.832 1.00 91.50 178 ASP A N 1
ATOM 1459 C CA . ASP A 1 178 ? -6.525 -2.564 -18.116 1.00 91.50 178 ASP A CA 1
ATOM 1460 C C . ASP A 1 178 ? -7.279 -2.088 -16.866 1.00 91.50 178 ASP A C 1
ATOM 1462 O O . ASP A 1 178 ? -7.118 -2.646 -15.781 1.00 91.50 178 ASP A O 1
ATOM 1466 N N . TYR A 1 179 ? -8.060 -1.022 -17.000 1.00 88.56 179 TYR A N 1
ATOM 1467 C CA . TYR A 1 179 ? -8.828 -0.447 -15.898 1.00 88.56 179 TYR A CA 1
ATOM 1468 C C . TYR A 1 179 ? -10.327 -0.782 -15.986 1.00 88.56 179 TYR A C 1
ATOM 1470 O O . TYR A 1 179 ? -11.129 -0.137 -15.313 1.00 88.56 179 TYR A O 1
ATOM 1478 N N . GLU A 1 180 ? -10.741 -1.773 -16.796 1.00 88.88 180 GLU A N 1
ATOM 1479 C CA . GLU A 1 180 ? -12.169 -2.081 -17.015 1.00 88.88 180 GLU A CA 1
ATOM 1480 C C . GLU A 1 180 ? -12.885 -2.505 -15.724 1.00 88.88 180 GLU A C 1
ATOM 1482 O O . GLU A 1 180 ? -14.044 -2.146 -15.510 1.00 88.88 180 GLU A O 1
ATOM 1487 N N . ASN A 1 181 ? -12.177 -3.206 -14.835 1.00 88.12 181 ASN A N 1
ATOM 1488 C CA . ASN A 1 181 ? -12.709 -3.667 -13.552 1.00 88.12 181 ASN A CA 1
ATOM 1489 C C . ASN A 1 181 ? -12.384 -2.721 -12.378 1.00 88.12 181 ASN A C 1
ATOM 1491 O O . ASN A 1 181 ? -12.793 -2.994 -11.251 1.00 88.12 181 ASN A O 1
ATOM 1495 N N . GLY A 1 182 ? -11.703 -1.599 -12.634 1.00 90.12 182 GLY A N 1
ATOM 1496 C CA . GLY A 1 182 ? -11.205 -0.658 -11.625 1.00 90.12 182 GLY A CA 1
ATOM 1497 C C . GLY A 1 182 ? -9.702 -0.796 -11.355 1.00 90.12 182 GLY A C 1
ATOM 1498 O O . GLY A 1 182 ? -9.123 -1.863 -11.565 1.00 90.12 182 GLY A O 1
ATOM 1499 N N . HIS A 1 183 ? -9.079 0.293 -10.888 1.00 91.38 183 HIS A N 1
ATOM 1500 C CA . HIS A 1 183 ? -7.634 0.390 -10.624 1.00 91.38 183 HIS A CA 1
ATOM 1501 C C . HIS A 1 183 ? -7.130 -0.720 -9.704 1.00 91.38 183 HIS A C 1
ATOM 1503 O O . HIS A 1 183 ? -6.186 -1.425 -10.047 1.00 91.38 183 HIS A O 1
ATOM 1509 N N . GLN A 1 184 ? -7.860 -1.003 -8.629 1.00 93.62 184 GLN A N 1
ATOM 1510 C CA . GLN A 1 184 ? -7.515 -2.046 -7.673 1.00 93.62 184 GLN A CA 1
ATOM 1511 C C . GLN A 1 184 ? -7.410 -3.458 -8.284 1.00 93.62 184 GLN A C 1
ATOM 1513 O O . GLN A 1 184 ? -6.786 -4.343 -7.697 1.00 93.62 184 GLN A O 1
ATOM 1518 N N . TRP A 1 185 ? -8.042 -3.712 -9.433 1.00 96.56 185 TRP A N 1
ATOM 1519 C CA . TRP A 1 185 ? -8.002 -5.008 -10.115 1.00 96.56 185 TRP A CA 1
ATOM 1520 C C . TRP A 1 185 ? -6.997 -5.068 -11.267 1.00 96.56 185 TRP A C 1
ATOM 1522 O O . TRP A 1 185 ? -6.818 -6.124 -11.876 1.00 96.56 185 TRP A O 1
ATOM 1532 N N . ASN A 1 186 ? -6.309 -3.971 -11.550 1.00 97.38 186 ASN A N 1
ATOM 1533 C CA . ASN A 1 186 ? -5.265 -3.951 -12.548 1.00 97.38 186 ASN A CA 1
ATOM 1534 C C . ASN A 1 186 ? -3.987 -4.616 -12.003 1.00 97.38 186 ASN A C 1
ATOM 1536 O O . ASN A 1 186 ? -3.489 -4.290 -10.927 1.00 97.38 186 ASN A O 1
ATOM 1540 N N . ILE A 1 187 ? -3.426 -5.559 -12.758 1.00 98.12 187 ILE A N 1
ATOM 1541 C CA . ILE A 1 187 ? -2.272 -6.351 -12.325 1.00 98.12 187 ILE A CA 1
ATOM 1542 C C . ILE A 1 187 ? -0.985 -5.535 -12.145 1.00 98.12 187 ILE A C 1
ATOM 1544 O O . ILE A 1 187 ? -0.158 -5.917 -11.317 1.00 98.12 187 ILE A O 1
ATOM 1548 N N . SER A 1 188 ? -0.795 -4.433 -12.884 1.00 97.81 188 SER A N 1
ATOM 1549 C CA . SER A 1 188 ? 0.348 -3.548 -12.634 1.00 97.81 188 SER A CA 1
ATOM 1550 C C . SER A 1 188 ? 0.166 -2.746 -11.352 1.00 97.81 188 SER A C 1
ATOM 1552 O O . SER A 1 188 ? 1.130 -2.616 -10.607 1.00 97.81 188 SER A O 1
ATOM 1554 N N . GLU A 1 189 ? -1.057 -2.313 -11.030 1.00 97.94 189 GLU A N 1
ATOM 1555 C CA . GLU A 1 189 ? -1.350 -1.626 -9.758 1.00 97.94 189 GLU A CA 1
ATOM 1556 C C . GLU A 1 189 ? -1.152 -2.561 -8.558 1.00 97.94 189 GLU A C 1
ATOM 1558 O O . GLU A 1 189 ? -0.510 -2.196 -7.573 1.00 97.94 189 GLU A O 1
ATOM 1563 N N . ILE A 1 190 ? -1.611 -3.816 -8.661 1.00 98.56 190 ILE A N 1
ATOM 1564 C CA . ILE A 1 190 ? -1.377 -4.833 -7.623 1.00 98.56 190 ILE A CA 1
ATOM 1565 C C . ILE A 1 190 ? 0.130 -5.069 -7.430 1.00 98.56 190 ILE A C 1
ATOM 1567 O O . ILE A 1 190 ? 0.601 -5.132 -6.295 1.00 98.56 190 ILE A O 1
ATOM 1571 N N . ALA A 1 191 ? 0.903 -5.164 -8.517 1.00 98.62 191 ALA A N 1
ATOM 1572 C CA . ALA A 1 191 ? 2.351 -5.345 -8.438 1.00 98.62 191 ALA A CA 1
ATOM 1573 C C . ALA A 1 191 ? 3.068 -4.127 -7.825 1.00 98.62 191 ALA A C 1
ATOM 1575 O O . ALA A 1 191 ? 3.996 -4.305 -7.033 1.00 98.62 191 ALA A O 1
ATOM 1576 N N . ALA A 1 192 ? 2.636 -2.906 -8.150 1.00 98.50 192 ALA A N 1
ATOM 1577 C CA . ALA A 1 192 ? 3.173 -1.678 -7.571 1.00 98.50 192 ALA A CA 1
ATOM 1578 C C . ALA A 1 192 ? 2.874 -1.564 -6.065 1.00 98.50 192 ALA A C 1
ATOM 1580 O O . ALA A 1 192 ? 3.770 -1.254 -5.281 1.00 98.50 192 ALA A O 1
ATOM 1581 N N . GLU A 1 193 ? 1.662 -1.898 -5.619 1.00 98.25 193 GLU A N 1
ATOM 1582 C CA . GLU A 1 193 ? 1.324 -1.926 -4.188 1.00 98.25 193 GLU A CA 1
ATOM 1583 C C . GLU A 1 193 ? 2.046 -3.059 -3.436 1.00 98.25 193 GLU A C 1
ATOM 1585 O O . GLU A 1 193 ? 2.486 -2.870 -2.297 1.00 98.25 193 GLU A O 1
ATOM 1590 N N . ASP A 1 194 ? 2.233 -4.226 -4.065 1.00 98.56 194 ASP A N 1
ATOM 1591 C CA . ASP A 1 194 ? 3.073 -5.296 -3.515 1.00 98.56 194 ASP A CA 1
ATOM 1592 C C . ASP A 1 194 ? 4.528 -4.804 -3.346 1.00 98.56 194 ASP A C 1
ATOM 1594 O O . ASP A 1 194 ? 5.159 -5.060 -2.315 1.00 98.56 194 ASP A O 1
ATOM 1598 N N . TYR A 1 195 ? 5.054 -4.043 -4.317 1.00 98.56 195 TYR A N 1
ATOM 1599 C CA . TYR A 1 195 ? 6.378 -3.428 -4.221 1.00 98.56 195 TYR A CA 1
ATOM 1600 C C . TYR A 1 195 ? 6.478 -2.479 -3.024 1.00 98.56 195 TYR A C 1
ATOM 1602 O O . TYR A 1 195 ? 7.449 -2.573 -2.275 1.00 98.56 195 TYR A O 1
ATOM 1610 N N . ILE A 1 196 ? 5.483 -1.619 -2.774 1.00 98.12 196 ILE A N 1
ATOM 1611 C CA . ILE A 1 196 ? 5.500 -0.741 -1.593 1.00 98.12 196 ILE A CA 1
ATOM 1612 C C . ILE A 1 196 ? 5.640 -1.587 -0.331 1.00 98.12 196 ILE A C 1
ATOM 1614 O O . ILE A 1 196 ? 6.546 -1.348 0.462 1.00 98.12 196 ILE A O 1
ATOM 1618 N N . GLN A 1 197 ? 4.809 -2.617 -0.164 1.00 97.56 197 GLN A N 1
ATOM 1619 C CA . GLN A 1 197 ? 4.822 -3.467 1.029 1.00 97.56 197 GLN A CA 1
ATOM 1620 C C . GLN A 1 197 ? 6.179 -4.144 1.267 1.00 97.56 197 GLN A C 1
ATOM 1622 O O . GLN A 1 197 ? 6.636 -4.228 2.411 1.00 97.56 197 GLN A O 1
ATOM 1627 N N . ILE A 1 198 ? 6.844 -4.599 0.204 1.00 96.25 198 ILE A N 1
ATOM 1628 C CA . ILE A 1 198 ? 8.075 -5.396 0.303 1.00 96.25 198 ILE A CA 1
ATOM 1629 C C . ILE A 1 198 ? 9.331 -4.509 0.308 1.00 96.25 198 ILE A C 1
ATOM 1631 O O . ILE A 1 198 ? 10.224 -4.706 1.127 1.00 96.25 198 ILE A O 1
ATOM 1635 N N . PHE A 1 199 ? 9.377 -3.493 -0.549 1.00 97.19 199 PHE A N 1
ATOM 1636 C CA . PHE A 1 199 ? 10.588 -2.757 -0.937 1.00 97.19 199 PHE A CA 1
ATOM 1637 C C . PHE A 1 199 ? 10.466 -1.237 -0.866 1.00 97.19 199 PHE A C 1
ATOM 1639 O O . PHE A 1 199 ? 11.488 -0.552 -0.955 1.00 97.19 199 PHE A O 1
ATOM 1646 N N . GLY A 1 200 ? 9.245 -0.720 -0.704 1.00 97.31 200 GLY A N 1
ATOM 1647 C CA . GLY A 1 200 ? 8.987 0.711 -0.588 1.00 97.31 200 GLY A CA 1
ATOM 1648 C C . GLY A 1 200 ? 9.785 1.357 0.541 1.00 97.31 200 GLY A C 1
ATOM 1649 O O . GLY A 1 200 ? 10.145 0.693 1.523 1.00 97.31 200 GLY A O 1
ATOM 1650 N N . SER A 1 201 ? 10.043 2.655 0.403 1.00 97.88 201 SER A N 1
ATOM 1651 C CA . SER A 1 201 ? 10.840 3.405 1.371 1.00 97.88 201 SER A CA 1
ATOM 1652 C C . SER A 1 201 ? 10.249 3.351 2.793 1.00 97.88 201 SER A C 1
ATOM 1654 O O . SER A 1 201 ? 9.032 3.219 2.974 1.00 97.88 201 SER A O 1
ATOM 1656 N N . PRO A 1 202 ? 11.074 3.513 3.844 1.00 97.00 202 PRO A N 1
ATOM 1657 C CA . PRO A 1 202 ? 10.568 3.650 5.209 1.00 97.00 202 PRO A CA 1
ATOM 1658 C C . PRO A 1 202 ? 9.572 4.809 5.364 1.00 97.00 202 PRO A C 1
ATOM 1660 O O . PRO A 1 202 ? 8.598 4.690 6.107 1.00 97.00 202 PRO A O 1
ATOM 1663 N N . THR A 1 203 ? 9.779 5.912 4.635 1.00 98.19 203 THR A N 1
ATOM 1664 C CA . THR A 1 203 ? 8.901 7.088 4.662 1.00 98.19 203 THR A CA 1
ATOM 1665 C C . THR A 1 203 ? 7.510 6.774 4.100 1.00 98.19 203 THR A C 1
ATOM 1667 O O . THR A 1 203 ? 6.507 7.201 4.671 1.00 98.19 203 THR A O 1
ATOM 1670 N N . ALA A 1 204 ? 7.422 5.957 3.044 1.00 97.62 204 ALA A N 1
ATOM 1671 C CA . ALA A 1 204 ? 6.155 5.495 2.470 1.00 97.62 204 ALA A CA 1
ATOM 1672 C C . ALA A 1 204 ? 5.337 4.602 3.418 1.00 97.62 204 ALA A C 1
ATOM 1674 O O . ALA A 1 204 ? 4.132 4.434 3.228 1.00 97.62 204 ALA A O 1
ATOM 1675 N N . LYS A 1 205 ? 5.985 4.037 4.445 1.00 97.38 205 LYS A N 1
ATOM 1676 C CA . LYS A 1 205 ? 5.395 3.091 5.403 1.00 97.38 205 LYS A CA 1
ATOM 1677 C C . LYS A 1 205 ? 5.094 3.711 6.767 1.00 97.38 205 LYS A C 1
ATOM 1679 O O . LYS A 1 205 ? 4.745 2.990 7.704 1.00 97.38 205 LYS A O 1
ATOM 1684 N N . ILE A 1 206 ? 5.218 5.035 6.910 1.00 95.81 206 ILE A N 1
ATOM 1685 C CA . ILE A 1 206 ? 4.977 5.714 8.188 1.00 95.81 206 ILE A CA 1
ATOM 1686 C C . ILE A 1 206 ? 3.523 5.483 8.638 1.00 95.81 206 ILE A C 1
ATOM 1688 O O . ILE A 1 206 ? 2.579 5.844 7.928 1.00 95.81 206 ILE A O 1
ATOM 1692 N N . PRO A 1 207 ? 3.304 4.915 9.839 1.00 96.31 207 PRO A N 1
ATOM 1693 C CA . PRO A 1 207 ? 1.963 4.672 10.335 1.00 96.31 207 PRO A CA 1
ATOM 1694 C C . PRO A 1 207 ? 1.353 5.924 10.967 1.00 96.31 207 PRO A C 1
ATOM 1696 O O . PRO A 1 207 ? 2.046 6.782 11.520 1.00 96.31 207 PRO A O 1
ATOM 1699 N N . LYS A 1 208 ? 0.021 5.962 11.016 1.00 97.00 208 LYS A N 1
ATOM 1700 C CA . LYS A 1 208 ? -0.752 6.934 11.797 1.00 97.00 208 LYS A CA 1
ATOM 1701 C C . LYS A 1 208 ? -1.529 6.247 12.912 1.00 97.00 208 LYS A C 1
ATOM 1703 O O . LYS A 1 208 ? -2.021 5.134 12.748 1.00 97.00 208 LYS A O 1
ATOM 1708 N N . THR A 1 209 ? -1.667 6.920 14.048 1.00 97.06 209 THR A N 1
ATOM 1709 C CA . THR A 1 209 ? -2.423 6.405 15.191 1.00 97.06 209 THR A CA 1
ATOM 1710 C C . THR A 1 209 ? -3.874 6.876 15.182 1.00 97.06 209 THR A C 1
ATOM 1712 O O . THR A 1 209 ? -4.169 8.023 14.845 1.00 97.06 209 THR A O 1
ATOM 1715 N N . TYR A 1 210 ? -4.773 5.985 15.601 1.00 97.69 210 TYR A N 1
ATOM 1716 C CA . TYR A 1 210 ? -6.202 6.259 15.738 1.00 97.69 210 TYR A CA 1
ATOM 1717 C C . TYR A 1 210 ? -6.726 5.856 17.114 1.00 97.69 210 TYR A C 1
ATOM 1719 O O . TYR A 1 210 ? -6.258 4.890 17.721 1.00 97.69 210 TYR A O 1
ATOM 1727 N N . ASP A 1 211 ? -7.723 6.597 17.586 1.00 97.69 211 ASP A N 1
ATOM 1728 C CA . ASP A 1 211 ? -8.419 6.344 18.840 1.00 97.69 211 ASP A CA 1
ATOM 1729 C C . ASP A 1 211 ? -9.819 5.792 18.566 1.00 97.69 211 ASP A C 1
ATOM 1731 O O . ASP A 1 211 ? -10.581 6.356 17.775 1.00 97.69 211 ASP A O 1
ATOM 1735 N N . ASP A 1 212 ? -10.180 4.735 19.292 1.00 97.69 212 ASP A N 1
ATOM 1736 C CA . ASP A 1 212 ? -11.538 4.202 19.265 1.00 97.69 212 ASP A CA 1
ATOM 1737 C C . ASP A 1 212 ? -12.538 5.146 19.952 1.00 97.69 212 ASP A C 1
ATOM 1739 O O . ASP A 1 212 ? -12.184 6.202 20.485 1.00 97.69 212 ASP A O 1
ATOM 1743 N N . ILE A 1 213 ? -13.822 4.780 19.938 1.00 97.12 213 ILE A N 1
ATOM 1744 C CA . ILE A 1 213 ? -14.891 5.621 20.494 1.00 97.12 213 ILE A CA 1
ATOM 1745 C C . ILE A 1 213 ? -14.689 5.947 21.983 1.00 97.12 213 ILE A C 1
ATOM 1747 O O . ILE A 1 213 ? -15.039 7.041 22.418 1.00 97.12 213 ILE A O 1
ATOM 1751 N N . ILE A 1 214 ? -14.087 5.038 22.759 1.00 97.38 214 ILE A N 1
ATOM 1752 C CA . ILE A 1 214 ? -13.832 5.241 24.191 1.00 97.38 214 ILE A CA 1
ATOM 1753 C C . ILE A 1 214 ? -12.682 6.223 24.388 1.00 97.38 214 ILE A C 1
ATOM 1755 O O . ILE A 1 214 ? -12.856 7.228 25.074 1.00 97.38 214 ILE A O 1
ATOM 1759 N N . LYS A 1 215 ? -11.534 6.007 23.731 1.00 96.75 215 LYS A N 1
ATOM 1760 C CA . LYS A 1 215 ? -10.403 6.945 23.822 1.00 96.75 215 LYS A CA 1
ATOM 1761 C C . LYS A 1 215 ? -10.786 8.341 23.300 1.00 96.75 215 LYS A C 1
ATOM 1763 O O . LYS A 1 215 ? -10.368 9.345 23.880 1.00 96.75 215 LYS A O 1
ATOM 1768 N N . ARG A 1 216 ? -11.617 8.441 22.252 1.00 96.19 216 ARG A N 1
ATOM 1769 C CA . ARG A 1 216 ? -12.150 9.732 21.769 1.00 96.19 216 ARG A CA 1
ATOM 1770 C C . ARG A 1 216 ? -13.081 10.401 22.780 1.00 96.19 216 ARG A C 1
ATOM 1772 O O . ARG A 1 216 ? -13.030 11.622 22.918 1.00 96.19 216 ARG A O 1
ATOM 1779 N N . GLU A 1 217 ? -13.907 9.644 23.498 1.00 95.62 217 GLU A N 1
ATOM 1780 C CA . GLU A 1 217 ? -14.739 10.172 24.588 1.00 95.62 217 GLU A CA 1
ATOM 1781 C C . GLU A 1 217 ? -13.882 10.732 25.728 1.00 95.62 217 GLU A C 1
ATOM 1783 O O . GLU A 1 217 ? -14.058 11.889 26.117 1.00 95.62 217 GLU A O 1
ATOM 1788 N N . GLU A 1 218 ? -12.890 9.966 26.188 1.00 95.31 218 GLU A N 1
ATOM 1789 C CA . GLU A 1 218 ? -11.944 10.370 27.237 1.00 95.31 218 GLU A CA 1
ATOM 1790 C C . GLU A 1 218 ? -11.202 11.666 26.874 1.00 95.31 218 GLU A C 1
ATOM 1792 O O . GLU A 1 218 ? -11.040 12.563 27.709 1.00 95.31 218 GLU A O 1
ATOM 1797 N N . LYS A 1 219 ? -10.803 11.801 25.602 1.00 95.81 219 LYS A N 1
ATOM 1798 C CA . LYS A 1 219 ? -10.137 12.996 25.061 1.00 95.81 219 LYS A CA 1
ATOM 1799 C C . LYS A 1 219 ? -11.093 14.146 24.730 1.00 95.81 219 LYS A C 1
ATOM 1801 O O . LYS A 1 219 ? -10.620 15.232 24.402 1.00 95.81 219 LYS A O 1
ATOM 1806 N N . LYS A 1 220 ? -12.413 13.946 24.838 1.00 93.81 220 LYS A N 1
ATOM 1807 C CA . LYS A 1 220 ? -13.462 14.900 24.424 1.00 93.81 220 LYS A CA 1
ATOM 1808 C C . LYS A 1 220 ? -13.353 15.295 22.944 1.00 93.81 220 LYS A C 1
ATOM 1810 O O . LYS A 1 220 ? -13.437 16.471 22.608 1.00 93.81 220 LYS A O 1
ATOM 1815 N N . GLN A 1 221 ? -13.150 14.303 22.081 1.00 93.25 221 GLN A N 1
ATOM 1816 C CA . GLN A 1 221 ? -12.952 14.444 20.631 1.00 93.25 221 GLN A CA 1
ATOM 1817 C C . GLN A 1 221 ? -14.024 13.707 19.809 1.00 93.25 221 GLN A C 1
ATOM 1819 O O . GLN A 1 221 ? -13.823 13.424 18.632 1.00 93.25 221 GLN A O 1
ATOM 1824 N N . LEU A 1 222 ? -15.166 13.358 20.408 1.00 89.56 222 LEU A N 1
ATOM 1825 C CA . LEU A 1 222 ? -16.246 12.646 19.707 1.00 89.56 222 LEU A CA 1
ATOM 1826 C C . LEU A 1 222 ? -16.871 13.468 18.570 1.00 89.56 222 LEU A C 1
ATOM 1828 O O . LEU A 1 222 ? -17.365 12.908 17.600 1.00 89.56 222 LEU A O 1
ATOM 1832 N N . ASP A 1 223 ? -16.852 14.792 18.676 1.00 84.50 223 ASP A N 1
ATOM 1833 C CA . ASP A 1 223 ? -17.340 15.716 17.651 1.00 84.50 223 ASP A CA 1
ATOM 1834 C C . ASP A 1 223 ? -16.322 15.977 16.529 1.00 84.50 223 ASP A C 1
ATOM 1836 O O . ASP A 1 223 ? -16.654 16.620 15.533 1.00 84.50 223 ASP A O 1
ATOM 1840 N N . GLN A 1 224 ? -15.092 15.473 16.658 1.00 85.88 224 GLN A N 1
ATOM 1841 C CA . GLN A 1 224 ? -14.062 15.646 15.644 1.00 85.88 224 GLN A CA 1
ATOM 1842 C C . GLN A 1 224 ? -14.218 14.611 14.532 1.00 85.88 224 GLN A C 1
ATOM 1844 O O . GLN A 1 224 ? -14.310 13.406 14.773 1.00 85.88 224 GLN A O 1
ATOM 1849 N N . THR A 1 225 ? -14.192 15.086 13.288 1.00 83.44 225 THR A N 1
ATOM 1850 C CA . THR A 1 225 ? -14.107 14.216 12.116 1.00 83.44 225 THR A CA 1
ATOM 1851 C C . THR A 1 225 ? -12.766 13.490 12.136 1.00 83.44 225 THR A C 1
ATOM 1853 O O . THR A 1 225 ? -11.712 14.130 12.092 1.00 83.44 225 THR A O 1
ATOM 1856 N N . ILE A 1 226 ? -12.796 12.157 12.181 1.00 86.88 226 ILE A N 1
ATOM 1857 C CA . ILE A 1 226 ? -11.598 11.348 11.953 1.00 86.88 226 ILE A CA 1
ATOM 1858 C C . ILE A 1 226 ? -11.144 11.641 10.519 1.00 86.88 226 ILE A C 1
ATOM 1860 O O . ILE A 1 226 ? -11.940 11.566 9.590 1.00 86.88 226 ILE A O 1
ATOM 1864 N N . ARG A 1 227 ? -9.883 12.044 10.336 1.00 88.75 227 ARG A N 1
ATOM 1865 C CA . ARG A 1 227 ? -9.320 12.349 9.013 1.00 88.75 227 ARG A CA 1
ATOM 1866 C C . ARG A 1 227 ? -8.306 11.290 8.617 1.00 88.75 227 ARG A C 1
ATOM 1868 O O . ARG A 1 227 ? -7.282 11.128 9.295 1.00 88.75 227 ARG A O 1
ATOM 1875 N N . TRP A 1 228 ? -8.571 10.635 7.498 1.00 91.19 228 TRP A N 1
ATOM 1876 C CA . TRP A 1 228 ? -7.687 9.666 6.867 1.00 91.19 228 TRP A CA 1
ATOM 1877 C C . TRP A 1 228 ? -7.778 9.787 5.344 1.00 91.19 228 TRP A C 1
ATOM 1879 O O . TRP A 1 228 ? -8.691 10.425 4.825 1.00 91.19 228 TRP A O 1
ATOM 1889 N N . ASN A 1 229 ? -6.800 9.214 4.654 1.00 90.19 229 ASN A N 1
ATOM 1890 C CA . ASN A 1 229 ? -6.743 9.092 3.203 1.00 90.19 229 ASN A CA 1
ATOM 1891 C C . ASN A 1 229 ? -6.024 7.775 2.848 1.00 90.19 229 ASN A C 1
ATOM 1893 O O . ASN A 1 229 ? -5.554 7.055 3.735 1.00 90.19 229 ASN A O 1
ATOM 1897 N N . ASN A 1 230 ? -5.947 7.469 1.558 1.00 89.06 230 ASN A N 1
ATOM 1898 C CA . ASN A 1 230 ? -5.278 6.289 1.001 1.00 89.06 230 ASN A CA 1
ATOM 1899 C C . ASN A 1 230 ? -3.736 6.308 1.135 1.00 89.06 230 ASN A C 1
ATOM 1901 O O . ASN A 1 230 ? -3.090 5.298 0.852 1.00 89.06 230 ASN A O 1
ATOM 1905 N N . HIS A 1 231 ? -3.136 7.399 1.628 1.00 90.75 231 HIS A N 1
ATOM 1906 C CA . HIS A 1 231 ? -1.688 7.497 1.879 1.00 90.75 231 HIS A CA 1
ATOM 1907 C C . HIS A 1 231 ? -1.243 6.914 3.216 1.00 90.75 231 HIS A C 1
ATOM 1909 O O . HIS A 1 231 ? -0.053 6.740 3.461 1.00 90.75 231 HIS A O 1
ATOM 1915 N N . ILE A 1 232 ? -2.182 6.608 4.109 1.00 95.44 232 ILE A N 1
ATOM 1916 C CA . ILE A 1 232 ? -1.853 6.152 5.459 1.00 95.44 232 ILE A CA 1
ATOM 1917 C C . ILE A 1 232 ? -1.638 4.643 5.432 1.00 95.44 232 ILE A C 1
ATOM 1919 O O . ILE A 1 232 ? -2.594 3.870 5.448 1.00 95.44 232 ILE A O 1
ATOM 1923 N N . PHE A 1 233 ? -0.374 4.229 5.417 1.00 97.44 233 PHE A N 1
ATOM 1924 C CA . PHE A 1 233 ? 0.027 2.853 5.128 1.00 97.44 233 PHE A CA 1
ATOM 1925 C C . PHE A 1 233 ? -0.604 1.798 6.051 1.00 97.44 233 PHE A C 1
ATOM 1927 O O . PHE A 1 233 ? -1.121 0.794 5.579 1.00 97.44 233 PHE A O 1
ATOM 1934 N N . ASN A 1 234 ? -0.680 2.043 7.363 1.00 97.62 234 ASN A N 1
ATOM 1935 C CA . ASN A 1 234 ? -1.293 1.101 8.313 1.00 97.62 234 ASN A CA 1
ATOM 1936 C C . ASN A 1 234 ? -2.837 1.081 8.295 1.00 97.62 234 ASN A C 1
ATOM 1938 O O . ASN A 1 234 ? -3.448 0.402 9.119 1.00 97.62 234 ASN A O 1
ATOM 1942 N N . VAL A 1 235 ? -3.469 1.842 7.399 1.00 97.25 235 VAL A N 1
ATOM 1943 C CA . VAL A 1 235 ? -4.919 1.820 7.124 1.00 97.25 235 VAL A CA 1
ATOM 1944 C C . VAL A 1 235 ? -5.190 1.346 5.700 1.00 97.25 235 VAL A C 1
ATOM 1946 O O . VAL A 1 235 ? -6.162 0.637 5.458 1.00 97.25 235 VAL A O 1
ATOM 1949 N N . TYR A 1 236 ? -4.316 1.737 4.777 1.00 96.12 236 TYR A N 1
ATOM 1950 C CA . TYR A 1 236 ? -4.415 1.517 3.344 1.00 96.12 236 TYR A CA 1
ATOM 1951 C C . TYR A 1 236 ? -3.078 0.948 2.823 1.00 96.12 236 TYR A C 1
ATOM 1953 O O . TYR A 1 236 ? -2.348 1.646 2.115 1.00 96.12 236 TYR A O 1
ATOM 1961 N N . PRO A 1 237 ? -2.691 -0.282 3.221 1.00 96.69 237 PRO A N 1
ATOM 1962 C CA . PRO A 1 237 ? -1.416 -0.884 2.806 1.00 96.69 237 PRO A CA 1
ATOM 1963 C C . PRO A 1 237 ? -1.398 -1.306 1.332 1.00 96.69 237 PRO A C 1
ATOM 1965 O O . PRO A 1 237 ? -0.322 -1.502 0.781 1.00 96.69 237 PRO A O 1
ATOM 1968 N N . GLN A 1 238 ? -2.581 -1.458 0.729 1.00 95.88 238 GLN A N 1
ATOM 1969 C CA . GLN A 1 238 ? -2.803 -1.671 -0.699 1.00 95.88 238 GLN A CA 1
ATOM 1970 C C . GLN A 1 238 ? -4.191 -1.162 -1.097 1.00 95.88 238 GLN A C 1
ATOM 1972 O O . GLN A 1 238 ? -5.071 -1.067 -0.238 1.00 95.88 238 GLN A O 1
ATOM 1977 N N . GLU A 1 239 ? -4.403 -0.891 -2.386 1.00 93.25 239 GLU A N 1
ATOM 1978 C CA . GLU A 1 239 ? -5.706 -0.468 -2.923 1.00 93.25 239 GLU A CA 1
ATOM 1979 C C . GLU A 1 239 ? -6.758 -1.580 -2.898 1.00 93.25 239 GLU A C 1
ATOM 1981 O O . GLU A 1 239 ? -7.929 -1.361 -2.585 1.00 93.25 239 GLU A O 1
ATOM 1986 N N . ASN A 1 240 ? -6.338 -2.814 -3.181 1.00 95.06 240 ASN A N 1
ATOM 1987 C CA . ASN A 1 240 ? -7.254 -3.937 -3.296 1.00 95.06 240 ASN A CA 1
ATOM 1988 C C . ASN A 1 240 ? -7.448 -4.678 -1.970 1.00 95.06 240 ASN A C 1
ATOM 1990 O O . ASN A 1 240 ? -6.728 -5.620 -1.647 1.00 95.06 240 ASN A O 1
ATOM 1994 N N . PHE A 1 241 ? -8.484 -4.331 -1.214 1.00 94.75 241 PHE A N 1
ATOM 1995 C CA . PHE A 1 241 ? -8.808 -5.025 0.038 1.00 94.75 241 PHE A CA 1
ATOM 1996 C C . PHE A 1 241 ? -9.421 -6.425 -0.146 1.00 94.75 241 PHE A C 1
ATOM 1998 O O . PHE A 1 241 ? -9.551 -7.176 0.827 1.00 94.75 241 PHE A O 1
ATOM 2005 N N . ASN A 1 242 ? -9.788 -6.805 -1.373 1.00 94.19 242 ASN A N 1
ATOM 2006 C CA . ASN A 1 242 ? -10.412 -8.094 -1.687 1.00 94.19 242 ASN A CA 1
ATOM 2007 C C . ASN A 1 242 ? -9.398 -9.225 -1.920 1.00 94.19 242 ASN A C 1
ATOM 2009 O O . ASN A 1 242 ? -9.800 -10.385 -2.038 1.00 94.19 242 ASN A O 1
ATOM 2013 N N . ILE A 1 243 ? -8.104 -8.910 -1.970 1.00 94.50 243 ILE A N 1
ATOM 2014 C CA . ILE A 1 243 ? -7.014 -9.890 -1.996 1.00 94.50 243 ILE A CA 1
ATOM 2015 C C . ILE A 1 243 ? -6.166 -9.763 -0.718 1.00 94.50 243 ILE A C 1
ATOM 2017 O O . ILE A 1 243 ? -6.156 -8.699 -0.097 1.00 94.50 243 ILE A O 1
ATOM 2021 N N . PRO A 1 244 ? -5.463 -10.824 -0.281 1.00 95.69 244 PRO A N 1
ATOM 2022 C CA . PRO A 1 244 ? -4.537 -10.730 0.850 1.00 95.69 244 PRO A CA 1
ATOM 2023 C C . PRO A 1 244 ? -3.399 -9.737 0.583 1.00 95.69 244 PRO A C 1
ATOM 2025 O O . PRO A 1 244 ? -3.128 -9.427 -0.583 1.00 95.69 244 PRO A O 1
ATOM 2028 N N . LEU A 1 245 ? -2.715 -9.282 1.637 1.00 97.25 245 LEU A N 1
ATOM 2029 C CA . LEU A 1 245 ? -1.503 -8.470 1.500 1.00 97.25 245 LEU A CA 1
ATOM 2030 C C . LEU A 1 245 ? -0.382 -9.278 0.837 1.00 97.25 245 LEU A C 1
ATOM 2032 O O . LEU A 1 245 ? -0.385 -10.508 0.899 1.00 97.25 245 LEU A O 1
ATOM 2036 N N . ALA A 1 246 ? 0.594 -8.605 0.228 1.00 96.38 246 ALA A N 1
ATOM 2037 C CA . ALA A 1 246 ? 1.737 -9.264 -0.409 1.00 96.38 246 ALA A CA 1
ATOM 2038 C C . ALA A 1 246 ? 2.499 -10.147 0.590 1.00 96.38 246 ALA A C 1
ATOM 2040 O O . ALA A 1 246 ? 2.838 -11.290 0.296 1.00 96.38 246 ALA A O 1
ATOM 2041 N N . GLN A 1 247 ? 2.692 -9.627 1.805 1.00 93.94 247 GLN A N 1
ATOM 2042 C CA . GLN A 1 247 ? 3.377 -10.307 2.908 1.00 93.94 247 GLN A CA 1
ATOM 2043 C C . GLN A 1 247 ? 2.547 -11.447 3.526 1.00 93.94 247 GLN A C 1
ATOM 2045 O O . GLN A 1 247 ? 3.101 -12.303 4.209 1.00 93.94 247 GLN A O 1
ATOM 2050 N N . ASP A 1 248 ? 1.232 -11.494 3.272 1.00 93.25 248 ASP A N 1
ATOM 2051 C CA . ASP A 1 248 ? 0.379 -12.609 3.703 1.00 93.25 248 ASP A CA 1
ATOM 2052 C C . ASP A 1 248 ? 0.505 -13.833 2.775 1.00 93.25 248 ASP A C 1
ATOM 2054 O O . ASP A 1 248 ? -0.074 -14.884 3.077 1.00 93.25 248 ASP A O 1
ATOM 2058 N N . ILE A 1 249 ? 1.163 -13.686 1.616 1.00 92.81 249 ILE A N 1
ATOM 2059 C CA . ILE A 1 249 ? 1.313 -14.733 0.602 1.00 92.81 249 ILE A CA 1
ATOM 2060 C C . ILE A 1 249 ? 2.768 -15.222 0.575 1.00 92.81 249 ILE A C 1
ATOM 2062 O O . ILE A 1 249 ? 3.655 -14.504 0.100 1.00 92.81 249 ILE A O 1
ATOM 2066 N N . PRO A 1 250 ? 3.032 -16.461 1.027 1.00 88.44 250 PRO A N 1
ATOM 2067 C CA . PRO A 1 250 ? 4.367 -17.042 0.967 1.00 88.44 250 PRO A CA 1
ATOM 2068 C C . PRO A 1 250 ? 4.948 -17.028 -0.452 1.00 88.44 250 PRO A C 1
ATOM 2070 O O . PRO A 1 250 ? 4.280 -17.379 -1.424 1.00 88.44 250 PRO A O 1
ATOM 2073 N N . GLY A 1 251 ? 6.214 -16.626 -0.566 1.00 90.50 251 GLY A N 1
ATOM 2074 C CA . GLY A 1 251 ? 6.970 -16.641 -1.818 1.00 90.50 251 GLY A CA 1
ATOM 2075 C C . GLY A 1 251 ? 6.846 -15.393 -2.699 1.00 90.50 251 GLY A C 1
ATOM 2076 O O . GLY A 1 251 ? 7.660 -15.254 -3.606 1.00 90.50 251 GLY A O 1
ATOM 2077 N N . VAL A 1 252 ? 5.913 -14.457 -2.455 1.00 94.88 252 VAL A N 1
ATOM 2078 C CA . VAL A 1 252 ? 5.826 -13.217 -3.268 1.00 94.88 252 VAL A CA 1
ATOM 2079 C C . VAL A 1 252 ? 7.077 -12.353 -3.092 1.00 94.88 252 VAL A C 1
ATOM 2081 O O . VAL A 1 252 ? 7.667 -11.909 -4.077 1.00 94.88 252 VAL A O 1
ATOM 2084 N N . ALA A 1 253 ? 7.509 -12.136 -1.847 1.00 93.69 253 ALA A N 1
ATOM 2085 C CA . ALA A 1 253 ? 8.723 -11.374 -1.559 1.00 93.69 253 ALA A CA 1
ATOM 2086 C C . ALA A 1 253 ? 9.975 -12.064 -2.117 1.00 93.69 253 ALA A C 1
ATOM 2088 O O . ALA A 1 253 ? 10.781 -11.419 -2.785 1.00 93.69 253 ALA A O 1
ATOM 2089 N N . ASP A 1 254 ? 10.111 -13.375 -1.899 1.00 93.56 254 ASP A N 1
ATOM 2090 C CA . ASP A 1 254 ? 11.252 -14.151 -2.395 1.00 93.56 254 ASP A CA 1
ATOM 2091 C C . ASP A 1 254 ? 11.334 -14.128 -3.920 1.00 93.56 254 ASP A C 1
ATOM 2093 O O . ASP A 1 254 ? 12.403 -13.862 -4.464 1.00 93.56 254 ASP A O 1
ATOM 2097 N N . TYR A 1 255 ? 10.200 -14.286 -4.608 1.00 95.62 255 TYR A N 1
ATOM 2098 C CA . TYR A 1 255 ? 10.124 -14.190 -6.062 1.00 95.62 255 TYR A CA 1
ATOM 2099 C C . TYR A 1 255 ? 10.724 -12.883 -6.583 1.00 95.62 255 TYR A C 1
ATOM 2101 O O . TYR A 1 255 ? 11.590 -12.909 -7.457 1.00 95.62 255 TYR A O 1
ATOM 2109 N N . TRP A 1 256 ? 10.306 -11.737 -6.040 1.00 96.56 256 TRP A N 1
ATOM 2110 C CA . TRP A 1 256 ? 10.829 -10.456 -6.506 1.00 96.56 256 TRP A CA 1
ATOM 2111 C C . TRP A 1 256 ? 12.304 -10.261 -6.149 1.00 96.56 256 TRP A C 1
ATOM 2113 O O . TRP A 1 256 ? 13.046 -9.707 -6.959 1.00 96.56 256 TRP A O 1
ATOM 2123 N N . ARG A 1 257 ? 12.749 -10.738 -4.978 1.00 95.06 257 ARG A N 1
ATOM 2124 C CA . ARG A 1 257 ? 14.163 -10.673 -4.570 1.00 95.06 257 ARG A CA 1
ATOM 2125 C C . ARG A 1 257 ? 15.054 -11.473 -5.512 1.00 95.06 257 ARG A C 1
ATOM 2127 O O . ARG A 1 257 ? 16.051 -10.940 -5.989 1.00 95.06 257 ARG A O 1
ATOM 2134 N N . GLU A 1 258 ? 14.679 -12.714 -5.807 1.00 95.00 258 GLU A N 1
ATOM 2135 C CA . GLU A 1 258 ? 15.407 -13.585 -6.735 1.00 95.00 258 GLU A CA 1
ATOM 2136 C C . GLU A 1 258 ? 15.420 -13.000 -8.152 1.00 95.00 258 GLU A C 1
ATOM 2138 O O . GLU A 1 258 ? 16.464 -12.933 -8.801 1.00 95.00 258 GLU A O 1
ATOM 2143 N N . LEU A 1 259 ? 14.276 -12.500 -8.632 1.00 94.81 259 LEU A N 1
ATOM 2144 C CA . LEU A 1 259 ? 14.181 -11.899 -9.964 1.00 94.81 259 LEU A CA 1
ATOM 2145 C C . LEU A 1 259 ? 15.062 -10.647 -10.095 1.00 94.81 259 LEU A C 1
ATOM 2147 O O . LEU A 1 259 ? 15.613 -10.384 -11.171 1.00 94.81 259 LEU A O 1
ATOM 2151 N N . ALA A 1 260 ? 15.201 -9.900 -8.996 1.00 96.00 260 ALA A N 1
ATOM 2152 C CA . ALA A 1 260 ? 15.995 -8.685 -8.919 1.00 96.00 260 ALA A CA 1
ATOM 2153 C C . ALA A 1 260 ? 17.487 -8.903 -8.629 1.00 96.00 260 ALA A C 1
ATOM 2155 O O . ALA A 1 260 ? 18.279 -7.979 -8.817 1.00 96.00 260 ALA A O 1
ATOM 2156 N N . GLY A 1 261 ? 17.896 -10.111 -8.232 1.00 95.38 261 GLY A N 1
ATOM 2157 C CA . GLY A 1 261 ? 19.258 -10.361 -7.754 1.00 95.38 261 GLY A CA 1
ATOM 2158 C C . GLY A 1 261 ? 19.546 -9.659 -6.419 1.00 95.38 261 GLY A C 1
ATOM 2159 O O . GLY A 1 261 ? 20.628 -9.101 -6.231 1.00 95.38 261 GLY A O 1
ATOM 2160 N N . LEU A 1 262 ? 18.540 -9.597 -5.540 1.00 93.69 262 LEU A N 1
ATOM 2161 C CA . LEU A 1 262 ? 18.570 -8.960 -4.217 1.00 93.69 262 LEU A CA 1
ATOM 2162 C C . LEU A 1 262 ? 18.526 -10.002 -3.082 1.00 93.69 262 LEU A C 1
ATOM 2164 O O . LEU A 1 262 ? 18.009 -9.740 -1.993 1.00 93.69 262 LEU A O 1
ATOM 2168 N N . GLU A 1 263 ? 19.049 -11.204 -3.319 1.00 89.12 263 GLU A N 1
ATOM 2169 C CA . GLU A 1 263 ? 19.018 -12.320 -2.365 1.00 89.12 263 GLU A CA 1
ATOM 2170 C C . GLU A 1 263 ? 19.871 -12.059 -1.115 1.00 89.12 263 GLU A C 1
ATOM 2172 O O . GLU A 1 263 ? 19.587 -12.607 -0.048 1.00 89.12 263 GLU A O 1
ATOM 2177 N N . ASP A 1 264 ? 20.871 -11.184 -1.232 1.00 86.69 264 ASP A N 1
ATOM 2178 C CA . ASP A 1 264 ? 21.736 -10.757 -0.128 1.00 86.69 264 ASP A CA 1
ATOM 2179 C C . ASP A 1 264 ? 21.133 -9.606 0.700 1.00 86.69 264 ASP A C 1
ATOM 2181 O O . ASP A 1 264 ? 21.693 -9.228 1.732 1.00 86.69 264 ASP A O 1
ATOM 2185 N N . LEU A 1 265 ? 19.999 -9.031 0.273 1.00 85.81 265 LEU A N 1
ATOM 2186 C CA . LEU A 1 265 ? 19.315 -7.985 1.034 1.00 85.81 265 LEU A CA 1
ATOM 2187 C C . LEU A 1 265 ? 18.828 -8.559 2.369 1.00 85.81 265 LEU A C 1
ATOM 2189 O O . LEU A 1 265 ? 18.136 -9.584 2.381 1.00 85.81 265 LEU A O 1
ATOM 2193 N N . GLU A 1 266 ? 19.170 -7.890 3.477 1.00 82.25 266 GLU A N 1
ATOM 2194 C CA . GLU A 1 266 ? 18.706 -8.279 4.811 1.00 82.25 266 GLU A CA 1
ATOM 2195 C C . GLU A 1 266 ? 17.174 -8.265 4.841 1.00 82.25 266 GLU A C 1
ATOM 2197 O O . GLU A 1 266 ? 16.545 -7.219 4.689 1.00 82.25 266 GLU A O 1
ATOM 2202 N N . ILE A 1 267 ? 16.568 -9.435 5.058 1.00 75.06 267 ILE A N 1
ATOM 2203 C CA . ILE A 1 267 ? 15.130 -9.522 5.292 1.00 75.06 267 ILE A CA 1
ATOM 2204 C C . ILE A 1 267 ? 14.875 -9.312 6.774 1.00 75.06 267 ILE A C 1
ATOM 2206 O O . ILE A 1 267 ? 15.287 -10.101 7.632 1.00 75.06 267 ILE A O 1
ATOM 2210 N N . HIS A 1 268 ? 14.134 -8.255 7.070 1.00 84.00 268 HIS A N 1
ATOM 2211 C CA . HIS A 1 268 ? 13.529 -8.107 8.376 1.00 84.00 268 HIS A CA 1
ATOM 2212 C C . HIS A 1 268 ? 12.415 -9.146 8.541 1.00 84.00 268 HIS A C 1
ATOM 2214 O O . HIS A 1 268 ? 11.615 -9.310 7.618 1.00 84.00 268 HIS A O 1
ATOM 2220 N N . PRO A 1 269 ? 12.333 -9.839 9.691 1.00 84.69 269 PRO A N 1
ATOM 2221 C CA . PRO A 1 269 ? 11.283 -10.818 9.932 1.00 84.69 269 PRO A CA 1
ATOM 2222 C C . PRO A 1 269 ? 9.898 -10.227 9.672 1.00 84.69 269 PRO A C 1
ATOM 2224 O O . PRO A 1 269 ? 9.619 -9.079 10.027 1.00 84.69 269 PRO A O 1
ATOM 2227 N N . ILE A 1 270 ? 9.034 -11.009 9.038 1.00 89.25 270 ILE A N 1
ATOM 2228 C CA . ILE A 1 270 ? 7.625 -10.660 8.881 1.00 89.25 270 ILE A CA 1
ATOM 2229 C C . ILE A 1 270 ? 6.937 -10.998 10.213 1.00 89.25 270 ILE A C 1
ATOM 2231 O O . ILE A 1 270 ? 7.165 -12.094 10.737 1.00 89.25 270 ILE A O 1
ATOM 2235 N N . PRO A 1 271 ? 6.144 -10.085 10.802 1.00 91.38 271 PRO A N 1
ATOM 2236 C CA . PRO A 1 271 ? 5.408 -10.392 12.022 1.00 91.38 271 PRO A CA 1
ATOM 2237 C C . PRO A 1 271 ? 4.384 -11.504 11.777 1.00 91.38 271 PRO A C 1
ATOM 2239 O O . PRO A 1 271 ? 3.821 -11.607 10.687 1.00 91.38 271 PRO A O 1
ATOM 2242 N N . SER A 1 272 ? 4.099 -12.321 12.793 1.00 89.50 272 SER A N 1
ATOM 2243 C CA . SER A 1 272 ? 3.012 -13.294 12.677 1.00 89.50 272 SER A CA 1
ATOM 2244 C C . SER A 1 272 ? 1.644 -12.604 12.622 1.00 89.50 272 SER A C 1
ATOM 2246 O O . SER A 1 272 ? 1.430 -11.521 13.179 1.00 89.50 272 SER A O 1
ATOM 2248 N N . THR A 1 273 ? 0.699 -13.243 11.934 1.00 89.44 273 THR A N 1
ATOM 2249 C CA . THR A 1 273 ? -0.673 -12.750 11.798 1.00 89.44 273 THR A CA 1
ATOM 2250 C C . THR A 1 273 ? -1.417 -12.815 13.129 1.00 89.44 273 THR A C 1
ATOM 2252 O O . THR A 1 273 ? -1.409 -13.849 13.800 1.00 89.44 273 THR A O 1
ATOM 2255 N N . SER A 1 274 ? -2.131 -11.746 13.475 1.00 92.56 274 SER A N 1
ATOM 2256 C CA . SER A 1 274 ? -3.072 -11.743 14.599 1.00 92.56 274 SER A CA 1
ATOM 2257 C C . SER A 1 274 ? -4.376 -12.464 14.246 1.00 92.56 274 SER A C 1
ATOM 2259 O O . SER A 1 274 ? -4.776 -12.509 13.086 1.00 92.56 274 SER A O 1
ATOM 2261 N N . HIS A 1 275 ? -5.090 -12.964 15.252 1.00 94.12 275 HIS A N 1
ATOM 2262 C CA . HIS A 1 275 ? -6.452 -13.474 15.115 1.00 94.12 275 HIS A CA 1
ATOM 2263 C C . HIS A 1 275 ? -7.426 -12.521 15.807 1.00 94.12 275 HIS A C 1
ATOM 2265 O O . HIS A 1 275 ? -7.250 -12.239 16.988 1.00 94.12 275 HIS A O 1
ATOM 2271 N N 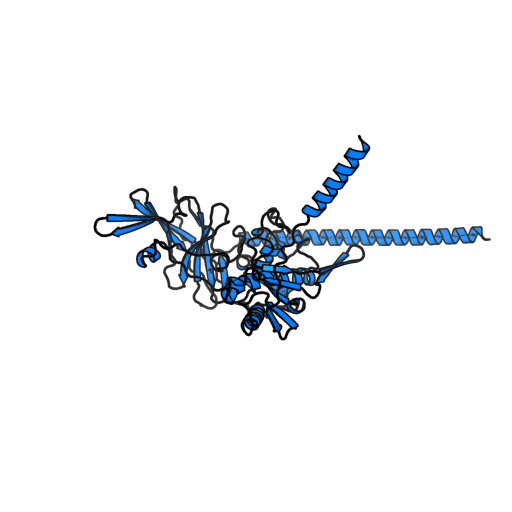. ILE A 1 276 ? -8.438 -12.024 15.097 1.00 96.81 276 ILE A N 1
ATOM 2272 C CA . ILE A 1 276 ? -9.427 -11.051 15.580 1.00 96.81 276 ILE A CA 1
ATOM 2273 C C . ILE A 1 276 ? -10.774 -11.727 15.880 1.00 96.81 276 ILE A C 1
ATOM 2275 O O . ILE A 1 276 ? -11.212 -12.616 15.149 1.00 96.81 276 ILE A O 1
ATOM 2279 N N . ALA A 1 277 ? -11.446 -11.285 16.946 1.00 97.94 277 ALA A N 1
ATOM 2280 C CA . ALA A 1 277 ? -12.754 -11.785 17.364 1.00 97.94 277 ALA A CA 1
ATOM 2281 C C . ALA A 1 277 ? -13.637 -10.681 17.973 1.00 97.94 277 ALA A C 1
ATOM 2283 O O . ALA A 1 277 ? -13.147 -9.761 18.636 1.00 97.94 277 ALA A O 1
ATOM 2284 N N . LEU A 1 278 ? -14.958 -10.804 17.802 1.00 98.44 278 LEU A N 1
ATOM 2285 C CA . LEU A 1 278 ? -15.936 -10.034 18.574 1.00 98.44 278 LEU A CA 1
ATOM 2286 C C . LEU A 1 278 ? -16.147 -10.744 19.913 1.00 98.44 278 LEU A C 1
ATOM 2288 O O . LEU A 1 278 ? -16.902 -11.709 19.976 1.00 98.44 278 LEU A O 1
ATOM 2292 N N . THR A 1 279 ? -15.502 -10.285 20.984 1.00 98.38 279 THR A N 1
ATOM 2293 C CA . THR A 1 279 ? -15.505 -11.010 22.268 1.00 98.38 279 THR A CA 1
ATOM 2294 C C . THR A 1 279 ? -16.639 -10.602 23.198 1.00 98.38 279 THR A C 1
ATOM 2296 O O . THR A 1 279 ? -17.033 -11.372 24.076 1.00 98.38 279 THR A O 1
ATOM 2299 N N . GLN A 1 280 ? -17.215 -9.409 23.019 1.00 98.38 280 GLN A N 1
ATOM 2300 C CA . GLN A 1 280 ? -18.343 -8.971 23.838 1.00 98.38 280 GLN A CA 1
ATOM 2301 C C . GLN A 1 280 ? -19.253 -7.966 23.119 1.00 98.38 280 GLN A C 1
ATOM 2303 O O . GLN A 1 280 ? -18.799 -7.062 22.420 1.00 98.38 280 GLN A O 1
ATOM 2308 N N . VAL A 1 281 ? -20.558 -8.075 23.383 1.00 98.38 281 VAL A N 1
ATOM 2309 C CA . VAL A 1 281 ? -21.569 -7.063 23.043 1.00 98.38 281 VAL A CA 1
ATOM 2310 C C . VAL A 1 281 ? -22.235 -6.592 24.332 1.00 98.38 281 VAL A C 1
ATOM 2312 O O . VAL A 1 281 ? -22.762 -7.402 25.094 1.00 98.38 281 VAL A O 1
ATOM 2315 N N . LYS A 1 282 ? -22.212 -5.285 24.598 1.00 98.19 282 LYS A N 1
ATOM 2316 C CA . LYS A 1 282 ? -22.897 -4.676 25.745 1.00 98.19 282 LYS A CA 1
ATOM 2317 C C . LYS A 1 282 ? -24.114 -3.896 25.269 1.00 98.19 282 LYS A C 1
ATOM 2319 O O . LYS A 1 282 ? -23.984 -2.991 24.447 1.00 98.19 282 LYS A O 1
ATOM 2324 N N . ASP A 1 283 ? -25.277 -4.207 25.829 1.00 97.00 283 ASP A N 1
ATOM 2325 C CA . ASP A 1 283 ? -26.478 -3.385 25.684 1.00 97.00 283 ASP A CA 1
ATOM 2326 C C . ASP A 1 283 ? -26.392 -2.182 26.638 1.00 97.00 283 ASP A C 1
ATOM 2328 O O . ASP A 1 283 ? -26.246 -2.337 27.854 1.00 97.00 283 ASP A O 1
ATOM 2332 N N . LEU A 1 284 ? -26.437 -0.971 26.084 1.00 97.06 284 LEU A N 1
ATOM 2333 C CA . LEU A 1 284 ? -26.404 0.283 26.837 1.00 97.06 284 LEU A CA 1
ATOM 2334 C C . LEU A 1 284 ? -27.813 0.854 27.092 1.00 97.06 284 LEU A C 1
ATOM 2336 O O . LEU A 1 284 ? -27.940 1.891 27.758 1.00 97.06 284 LEU A O 1
ATOM 2340 N N . GLY A 1 285 ? -28.857 0.174 26.605 1.00 95.88 285 GLY A N 1
ATOM 2341 C CA . GLY A 1 285 ? -30.244 0.621 26.560 1.00 95.88 285 GLY A CA 1
ATOM 2342 C C . GLY A 1 285 ? -30.540 1.496 25.339 1.00 95.88 285 GLY A C 1
ATOM 2343 O O . GLY A 1 285 ? -29.639 1.920 24.621 1.00 95.88 285 GLY A O 1
ATOM 2344 N N . TYR A 1 286 ? -31.821 1.805 25.108 1.00 94.69 286 TYR A N 1
ATOM 2345 C CA . TYR A 1 286 ? -32.270 2.689 24.015 1.00 94.69 286 TYR A CA 1
ATOM 2346 C C . TYR A 1 286 ? -31.788 2.254 22.618 1.00 94.69 286 TYR A C 1
ATOM 2348 O O . TYR A 1 286 ? -31.447 3.093 21.785 1.00 94.69 286 TYR A O 1
ATOM 2356 N N . ASN A 1 287 ? -31.741 0.940 22.371 1.00 93.94 287 ASN A N 1
ATOM 2357 C CA . ASN A 1 287 ? -31.212 0.339 21.141 1.00 93.94 287 ASN A CA 1
ATOM 2358 C C . ASN A 1 287 ? -29.746 0.714 20.852 1.00 93.94 287 ASN A C 1
ATOM 2360 O O . ASN A 1 287 ? -29.316 0.707 19.700 1.00 93.94 287 ASN A O 1
ATOM 2364 N N . LYS A 1 288 ? -28.966 1.062 21.883 1.00 96.94 288 LYS A N 1
ATOM 2365 C CA . LYS A 1 288 ? -27.539 1.369 21.761 1.00 96.94 288 LYS A CA 1
ATOM 2366 C C . LYS A 1 288 ? -26.713 0.186 22.236 1.00 96.94 288 LYS A C 1
ATOM 2368 O O . LYS A 1 288 ? -26.832 -0.244 23.378 1.00 96.94 288 LYS A O 1
ATOM 2373 N N . LYS A 1 289 ? -25.848 -0.312 21.355 1.00 97.88 289 LYS A N 1
ATOM 2374 C CA . LYS A 1 289 ? -24.927 -1.417 21.633 1.00 97.88 289 LYS A CA 1
ATOM 2375 C C . LYS A 1 289 ? -23.483 -0.931 21.569 1.00 97.88 289 LYS A C 1
ATOM 2377 O O . LYS A 1 289 ? -23.155 -0.037 20.789 1.00 97.88 289 LYS A O 1
ATOM 2382 N N . GLN A 1 290 ? -22.635 -1.531 22.388 1.00 98.25 290 GLN A N 1
ATOM 2383 C CA . GLN A 1 290 ? -21.186 -1.392 22.341 1.00 98.25 290 GLN A CA 1
ATOM 2384 C C . GLN A 1 290 ? -20.582 -2.746 21.977 1.00 98.25 290 GLN A C 1
ATOM 2386 O O . GLN A 1 290 ? -20.896 -3.747 22.621 1.00 98.25 290 GLN A O 1
ATOM 2391 N N . PHE A 1 291 ? -19.718 -2.763 20.968 1.00 98.50 291 PHE A N 1
ATOM 2392 C CA . PHE A 1 291 ? -19.076 -3.968 20.452 1.00 98.50 291 PHE A CA 1
ATOM 2393 C C . PHE A 1 291 ? -17.600 -3.920 20.813 1.00 98.50 291 PHE A C 1
ATOM 2395 O O . PHE A 1 291 ? -16.933 -2.903 20.616 1.00 98.50 291 PHE A O 1
ATOM 2402 N N . ILE A 1 292 ? -17.113 -5.004 21.395 1.00 98.62 292 ILE A N 1
ATOM 2403 C CA . ILE A 1 292 ? -15.769 -5.102 21.938 1.00 98.62 292 ILE A CA 1
ATOM 2404 C C . ILE A 1 292 ? -15.035 -6.169 21.152 1.00 98.62 292 ILE A C 1
ATOM 2406 O O . ILE A 1 292 ? -15.397 -7.344 21.190 1.00 98.62 292 ILE A O 1
ATOM 2410 N N . ILE A 1 293 ? -14.017 -5.716 20.440 1.00 98.56 293 ILE A N 1
ATOM 2411 C CA . ILE A 1 293 ? -13.201 -6.521 19.548 1.00 98.56 293 ILE A CA 1
ATOM 2412 C C . ILE A 1 293 ? -11.847 -6.700 20.211 1.00 98.56 293 ILE A C 1
ATOM 2414 O O . ILE A 1 293 ? -11.257 -5.723 20.675 1.00 98.56 293 ILE A O 1
ATOM 2418 N N . GLU A 1 294 ? -11.357 -7.929 20.248 1.00 98.38 294 GLU A N 1
ATOM 2419 C CA . GLU A 1 294 ? -10.034 -8.270 20.767 1.00 98.38 294 GLU A CA 1
ATOM 2420 C C . GLU A 1 294 ? -9.288 -9.106 19.732 1.00 98.38 294 GLU A C 1
ATOM 2422 O O . GLU A 1 294 ? -9.897 -9.701 18.838 1.00 98.38 294 GLU A O 1
ATOM 2427 N N . TRP A 1 295 ? -7.962 -9.116 19.828 1.00 97.38 295 TRP A N 1
ATOM 2428 C CA . TRP A 1 295 ? -7.123 -9.913 18.945 1.00 97.38 295 TRP A CA 1
ATOM 2429 C C . TRP A 1 295 ? -5.903 -10.479 19.664 1.00 97.38 295 TRP A C 1
ATOM 2431 O O . TRP A 1 295 ? -5.507 -9.995 20.728 1.00 97.38 295 TRP A O 1
ATOM 2441 N N . THR A 1 296 ? -5.318 -11.523 19.083 1.00 94.94 296 THR A N 1
ATOM 2442 C CA . THR A 1 296 ? -4.091 -12.133 19.597 1.00 94.94 296 THR A CA 1
ATOM 2443 C C . THR A 1 296 ? -2.864 -11.290 19.273 1.00 94.94 296 THR A C 1
ATOM 2445 O O . THR A 1 296 ? -2.783 -10.624 18.235 1.00 94.94 296 THR A O 1
ATOM 2448 N N . GLU A 1 297 ? -1.892 -11.322 20.180 1.00 91.50 297 GLU A N 1
ATOM 2449 C CA . GLU A 1 297 ? -0.598 -10.690 19.957 1.00 91.50 297 GLU A CA 1
ATOM 2450 C C . GLU A 1 297 ? 0.158 -11.427 18.844 1.00 91.50 297 GLU A C 1
ATOM 2452 O O . GLU A 1 297 ? 0.223 -12.657 18.845 1.00 91.50 297 GLU A O 1
ATOM 2457 N N . GLY A 1 298 ? 0.701 -10.671 17.890 1.00 83.25 298 GLY A N 1
ATOM 2458 C CA . GLY A 1 298 ? 1.629 -11.203 16.899 1.00 83.25 298 GLY A CA 1
ATOM 2459 C C . GLY A 1 298 ? 3.007 -11.443 17.517 1.00 83.25 298 GLY A C 1
ATOM 2460 O O . GLY A 1 298 ? 3.362 -10.871 18.546 1.00 83.25 298 GLY A O 1
ATOM 2461 N N . ILE A 1 299 ? 3.809 -12.279 16.875 1.00 79.88 299 ILE A N 1
ATOM 2462 C CA . ILE A 1 299 ? 5.178 -12.593 17.275 1.00 79.88 299 ILE A CA 1
ATOM 2463 C C . ILE A 1 299 ? 6.112 -12.005 16.220 1.00 79.88 299 ILE A C 1
ATOM 2465 O O . ILE A 1 299 ? 5.979 -12.301 15.034 1.00 79.88 299 ILE A O 1
ATOM 2469 N N . ASP A 1 300 ? 7.069 -11.188 16.658 1.00 74.31 300 ASP A N 1
ATOM 2470 C CA . ASP A 1 300 ? 8.201 -10.745 15.842 1.00 74.31 300 ASP A CA 1
ATOM 2471 C C . ASP A 1 300 ? 9.471 -11.455 16.321 1.00 74.31 300 ASP A C 1
ATOM 2473 O O . ASP A 1 300 ? 9.816 -11.406 17.507 1.00 74.31 300 ASP A O 1
ATOM 2477 N N . ALA A 1 301 ? 10.196 -12.092 15.400 1.00 63.84 301 ALA A N 1
ATOM 2478 C CA . ALA A 1 301 ? 11.430 -12.808 15.708 1.00 63.84 301 ALA A CA 1
ATOM 2479 C C . ALA A 1 301 ? 12.519 -11.907 16.326 1.00 63.84 301 ALA A C 1
ATOM 2481 O O . ALA A 1 301 ? 13.408 -12.419 17.008 1.00 63.84 301 ALA A O 1
ATOM 2482 N N . LYS A 1 302 ? 12.459 -10.580 16.121 1.00 61.28 302 LYS A N 1
ATOM 2483 C CA . LYS A 1 302 ? 13.427 -9.610 16.672 1.00 61.28 302 LYS A CA 1
ATOM 2484 C C . LYS A 1 302 ? 12.979 -8.929 17.981 1.00 61.28 302 LYS A C 1
ATOM 2486 O O . LYS A 1 302 ? 13.717 -8.096 18.500 1.00 61.28 302 LYS A O 1
ATOM 2491 N N . THR A 1 303 ? 11.849 -9.315 18.590 1.00 64.94 303 THR A N 1
ATOM 2492 C CA . THR A 1 303 ? 11.284 -8.735 19.843 1.00 64.94 303 THR A CA 1
ATOM 2493 C C . THR A 1 303 ? 10.926 -7.242 19.791 1.00 64.94 303 THR A C 1
ATOM 2495 O O . THR A 1 303 ? 10.652 -6.632 20.828 1.00 64.94 303 THR A O 1
ATOM 2498 N N . SER A 1 304 ? 10.899 -6.641 18.601 1.00 77.00 304 SER A N 1
ATOM 2499 C CA . SER A 1 304 ? 10.527 -5.238 18.428 1.00 77.00 304 SER A CA 1
ATOM 2500 C C . SER A 1 304 ? 9.032 -5.028 18.712 1.00 77.00 304 SER A C 1
ATOM 2502 O O . SER A 1 304 ? 8.221 -5.908 18.414 1.00 77.00 304 SER A O 1
ATOM 2504 N N . PRO A 1 305 ? 8.626 -3.885 19.304 1.00 89.31 305 PRO A N 1
ATOM 2505 C CA . PRO A 1 305 ? 7.218 -3.617 19.573 1.00 89.31 305 PRO A CA 1
ATOM 2506 C C . PRO A 1 305 ? 6.402 -3.597 18.278 1.00 89.31 305 PRO A C 1
ATOM 2508 O O . PRO A 1 305 ? 6.689 -2.808 17.378 1.00 89.31 305 PRO A O 1
ATOM 2511 N N . LEU A 1 306 ? 5.353 -4.416 18.213 1.00 95.25 306 LEU A N 1
ATOM 2512 C CA . LEU A 1 306 ? 4.431 -4.428 17.083 1.00 95.25 306 LEU A CA 1
ATOM 2513 C C . LEU A 1 306 ? 3.400 -3.309 17.204 1.00 95.25 306 LEU A C 1
ATOM 2515 O O . LEU A 1 306 ? 3.015 -2.901 18.303 1.00 95.25 306 LEU A O 1
ATOM 2519 N N . LEU A 1 307 ? 2.947 -2.821 16.055 1.00 97.25 307 LEU A N 1
ATOM 2520 C CA . LEU A 1 307 ? 1.841 -1.891 15.910 1.00 97.25 307 LEU A CA 1
ATOM 2521 C C . LEU A 1 307 ? 0.630 -2.635 15.349 1.00 97.25 307 LEU A C 1
ATOM 2523 O O . LEU A 1 307 ? 0.725 -3.296 14.322 1.00 97.25 307 LEU A O 1
ATOM 2527 N N . TYR A 1 308 ? -0.522 -2.469 15.984 1.00 98.25 308 TYR A N 1
ATOM 2528 C CA . TYR A 1 308 ? -1.785 -3.073 15.577 1.00 98.25 308 TYR A CA 1
ATOM 2529 C C . TYR A 1 308 ? -2.753 -1.973 15.192 1.00 98.25 308 TYR A C 1
ATOM 2531 O O . TYR A 1 308 ? -2.991 -1.068 15.993 1.00 98.25 308 TYR A O 1
ATOM 2539 N N . THR A 1 309 ? -3.323 -2.042 13.993 1.00 98.69 309 THR A N 1
ATOM 2540 C CA . THR A 1 309 ? -4.351 -1.099 13.541 1.00 98.69 309 THR A CA 1
ATOM 2541 C C . THR A 1 309 ? -5.607 -1.844 13.130 1.00 98.69 309 THR A C 1
ATOM 2543 O O . THR A 1 309 ? -5.586 -2.638 12.198 1.00 98.69 309 THR A O 1
ATOM 2546 N N . VAL A 1 310 ? -6.701 -1.591 13.845 1.00 98.56 310 VAL A N 1
ATOM 2547 C CA . VAL A 1 310 ? -8.022 -2.138 13.531 1.00 98.56 310 VAL A CA 1
ATOM 2548 C C . VAL A 1 310 ? -8.670 -1.258 12.474 1.00 98.56 310 VAL A C 1
ATOM 2550 O O . VAL A 1 310 ? -8.781 -0.042 12.665 1.00 98.56 310 VAL A O 1
ATOM 2553 N N . VAL A 1 311 ? -9.114 -1.875 11.386 1.00 98.38 311 VAL A N 1
ATOM 2554 C CA . VAL A 1 311 ? -9.742 -1.207 10.246 1.00 98.38 311 VAL A CA 1
ATOM 2555 C C . VAL A 1 311 ? -11.030 -1.941 9.897 1.00 98.38 311 VAL A C 1
ATOM 2557 O O . VAL A 1 311 ? -11.035 -3.168 9.791 1.00 98.38 311 VAL A O 1
ATOM 2560 N N . ALA A 1 312 ? -12.119 -1.191 9.751 1.00 97.75 312 ALA A N 1
ATOM 2561 C CA . ALA A 1 312 ? -13.364 -1.691 9.184 1.00 97.75 312 ALA A CA 1
ATOM 2562 C C . ALA A 1 312 ? -13.438 -1.368 7.692 1.00 97.75 312 ALA A C 1
ATOM 2564 O O . ALA A 1 312 ? -12.922 -0.344 7.248 1.00 97.75 312 ALA A O 1
ATOM 2565 N N . PHE A 1 313 ? -14.125 -2.219 6.947 1.00 96.19 313 PHE A N 1
ATOM 2566 C CA . PHE A 1 313 ? -14.353 -2.098 5.518 1.00 96.19 313 PHE A CA 1
ATOM 2567 C C . PHE A 1 313 ? -15.847 -2.120 5.237 1.00 96.19 313 PHE A C 1
ATOM 2569 O O . PHE A 1 313 ? -16.600 -2.798 5.940 1.00 96.19 313 PHE A O 1
ATOM 2576 N N . ASP A 1 314 ? -16.283 -1.357 4.237 1.00 89.62 314 ASP A N 1
ATOM 2577 C CA . ASP A 1 314 ? -17.658 -1.440 3.744 1.00 89.62 314 ASP A CA 1
ATOM 2578 C C . ASP A 1 314 ? -17.985 -2.818 3.129 1.00 89.62 314 ASP A C 1
ATOM 2580 O O . ASP A 1 314 ? -17.124 -3.681 2.982 1.00 89.62 314 ASP A O 1
ATOM 2584 N N . GLU A 1 315 ? -19.252 -3.034 2.766 1.00 84.12 315 GLU A N 1
ATOM 2585 C CA . GLU A 1 315 ? -19.745 -4.321 2.241 1.00 84.12 315 GLU A CA 1
ATOM 2586 C C . GLU A 1 315 ? -19.094 -4.739 0.909 1.00 84.12 315 GLU A C 1
ATOM 2588 O O . GLU A 1 315 ? -19.244 -5.879 0.470 1.00 84.12 315 GLU A O 1
ATOM 2593 N N . HIS A 1 316 ? -18.388 -3.823 0.243 1.00 85.44 316 HIS A N 1
ATOM 2594 C CA . HIS A 1 316 ? -17.714 -4.057 -1.032 1.00 85.44 316 HIS A CA 1
ATOM 2595 C C . HIS A 1 316 ? -16.187 -4.029 -0.904 1.00 85.44 316 HIS A C 1
ATOM 2597 O O . HIS A 1 316 ? -15.487 -4.179 -1.910 1.00 85.44 316 HIS A O 1
ATOM 2603 N N . ASN A 1 317 ? -15.671 -3.853 0.316 1.00 86.38 317 ASN A N 1
ATOM 2604 C CA . ASN A 1 317 ? -14.262 -3.633 0.599 1.00 86.38 317 ASN A CA 1
ATOM 2605 C C . ASN A 1 317 ? -13.660 -2.524 -0.286 1.00 86.38 317 ASN A C 1
ATOM 2607 O O . ASN A 1 317 ? -12.598 -2.708 -0.876 1.00 86.38 317 ASN A O 1
ATOM 2611 N N . GLN A 1 318 ? -14.359 -1.392 -0.419 1.00 85.31 318 GLN A N 1
ATOM 2612 C CA . GLN A 1 318 ? -13.910 -0.225 -1.191 1.00 85.31 318 GLN A CA 1
ATOM 2613 C C . GLN A 1 318 ? -13.429 0.914 -0.290 1.00 85.31 318 GLN A C 1
ATOM 2615 O O . GLN A 1 318 ? -12.474 1.612 -0.623 1.00 85.31 318 GLN A O 1
ATOM 2620 N N . GLN A 1 319 ? -14.056 1.091 0.873 1.00 89.31 319 GLN A N 1
ATOM 2621 C CA . GLN A 1 319 ? -13.667 2.108 1.847 1.00 89.31 319 GLN A CA 1
ATOM 2622 C C . GLN A 1 319 ? -13.121 1.479 3.123 1.00 89.31 319 GLN A C 1
ATOM 2624 O O . GLN A 1 319 ? -13.777 0.650 3.749 1.00 89.31 319 GLN A O 1
ATOM 2629 N N . ALA A 1 320 ? -11.939 1.936 3.534 1.00 95.31 320 ALA A N 1
ATOM 2630 C CA . ALA A 1 320 ? -11.346 1.631 4.829 1.00 95.31 320 ALA A CA 1
ATOM 2631 C C . ALA A 1 320 ? -11.749 2.689 5.863 1.00 95.31 320 ALA A C 1
ATOM 2633 O O . ALA A 1 320 ? -11.753 3.885 5.570 1.00 95.31 320 ALA A O 1
ATOM 2634 N N . ILE A 1 321 ? -12.043 2.256 7.085 1.00 95.94 321 ILE A N 1
ATOM 2635 C CA . ILE A 1 321 ? -12.423 3.102 8.216 1.00 95.94 321 ILE A CA 1
ATOM 2636 C C . ILE A 1 321 ? -11.502 2.746 9.386 1.00 95.94 321 ILE A C 1
ATOM 2638 O O . ILE A 1 321 ? -11.655 1.675 9.984 1.00 95.94 321 ILE A O 1
ATOM 2642 N N . PRO A 1 322 ? -10.527 3.604 9.731 1.00 97.31 322 PRO A N 1
ATOM 2643 C CA . PRO A 1 322 ? -9.629 3.322 10.836 1.00 97.31 322 PRO A CA 1
ATOM 2644 C C . PRO A 1 322 ? -10.372 3.420 12.170 1.00 97.31 322 PRO A C 1
ATOM 2646 O O . PRO A 1 322 ? -11.053 4.407 12.448 1.00 97.31 322 PRO A O 1
ATOM 2649 N N . ILE A 1 323 ? -10.215 2.399 13.010 1.00 97.88 323 ILE A N 1
ATOM 2650 C CA . ILE A 1 323 ? -10.883 2.311 14.312 1.00 97.88 323 ILE A CA 1
ATOM 2651 C C . ILE A 1 323 ? -9.912 2.648 15.438 1.00 97.88 323 ILE A C 1
ATOM 2653 O O . ILE A 1 323 ? -10.198 3.505 16.270 1.00 97.88 323 ILE A O 1
ATOM 2657 N N . LYS A 1 324 ? -8.775 1.948 15.510 1.00 98.25 324 LYS A N 1
ATOM 2658 C CA . LYS A 1 324 ? -7.834 2.095 16.624 1.00 98.25 324 LYS A CA 1
ATOM 2659 C C . LYS A 1 324 ? -6.445 1.632 16.250 1.00 98.25 324 LYS A C 1
ATOM 2661 O O . LYS A 1 324 ? -6.308 0.596 15.609 1.00 98.25 324 LYS A O 1
ATOM 2666 N N . THR A 1 325 ? -5.441 2.327 16.766 1.00 98.50 325 THR A N 1
ATOM 2667 C CA . THR A 1 325 ? -4.050 1.882 16.748 1.00 98.50 325 THR A CA 1
ATOM 2668 C C . THR A 1 325 ? -3.541 1.677 18.170 1.00 98.50 325 THR A C 1
ATOM 2670 O O . THR A 1 325 ? -3.744 2.536 19.032 1.00 98.50 325 THR A O 1
ATOM 2673 N N . VAL A 1 326 ? -2.865 0.560 18.422 1.00 97.62 326 VAL A N 1
ATOM 2674 C CA . VAL A 1 326 ? -2.181 0.269 19.694 1.00 97.62 326 VAL A CA 1
ATOM 2675 C C . VAL A 1 326 ? -0.843 -0.414 19.433 1.00 97.62 326 VAL A C 1
ATOM 2677 O O . VAL A 1 326 ? -0.626 -0.964 18.355 1.00 97.62 326 VAL A O 1
ATOM 2680 N N . LYS A 1 327 ? 0.057 -0.383 20.413 1.00 96.06 327 LYS A N 1
ATOM 2681 C CA . LYS A 1 327 ? 1.352 -1.070 20.369 1.00 96.06 327 LYS A CA 1
ATOM 2682 C C . LYS A 1 327 ? 1.382 -2.298 21.279 1.00 96.06 327 LYS A C 1
ATOM 2684 O O . LYS A 1 327 ? 0.585 -2.403 22.210 1.00 96.06 327 LYS A O 1
ATOM 2689 N N . THR A 1 328 ? 2.341 -3.194 21.053 1.00 92.31 328 THR A N 1
ATOM 2690 C CA . THR A 1 328 ? 2.710 -4.254 22.006 1.00 92.31 328 THR A CA 1
ATOM 2691 C C . THR A 1 328 ? 2.837 -3.691 23.425 1.00 92.31 328 THR A C 1
ATOM 2693 O O . THR A 1 328 ? 3.437 -2.636 23.644 1.00 92.31 328 THR A O 1
ATOM 2696 N N . GLY A 1 329 ? 2.246 -4.396 24.392 1.00 91.81 329 GLY A N 1
ATOM 2697 C CA . GLY A 1 329 ? 2.155 -3.976 25.793 1.00 91.81 329 GLY A CA 1
ATOM 2698 C C . GLY A 1 329 ? 0.926 -3.122 26.135 1.00 91.81 329 GLY A C 1
ATOM 2699 O O . GLY A 1 329 ? 0.588 -3.000 27.313 1.00 91.81 329 GLY A O 1
ATOM 2700 N N . GLU A 1 330 ? 0.217 -2.565 25.149 1.00 95.69 330 GLU A N 1
ATOM 2701 C CA . GLU A 1 330 ? -1.122 -2.005 25.360 1.00 95.69 330 GLU A CA 1
ATOM 2702 C C . GLU A 1 330 ? -2.198 -3.101 25.314 1.00 95.69 330 GLU A C 1
ATOM 2704 O O . GLU A 1 330 ? -1.986 -4.215 24.836 1.00 95.69 330 GLU A O 1
ATOM 2709 N N . LYS A 1 331 ? -3.405 -2.776 25.793 1.00 96.69 331 LYS A N 1
ATOM 2710 C CA . LYS A 1 331 ? -4.551 -3.681 25.680 1.00 96.69 331 LYS A CA 1
ATOM 2711 C C . LYS A 1 331 ? -4.947 -3.846 24.205 1.00 96.69 331 LYS A C 1
ATOM 2713 O O . LYS A 1 331 ? -5.409 -2.881 23.591 1.00 96.69 331 LYS A O 1
ATOM 2718 N N . LEU A 1 332 ? -4.822 -5.068 23.683 1.00 97.62 332 LEU A N 1
ATOM 2719 C CA . LEU A 1 332 ? -5.197 -5.468 22.318 1.00 97.62 332 LEU A CA 1
ATOM 2720 C C . LEU A 1 332 ? -6.719 -5.578 22.171 1.00 97.62 332 LEU A C 1
ATOM 2722 O O . LEU A 1 332 ? -7.304 -6.658 22.110 1.00 97.62 332 LEU A O 1
ATOM 2726 N N . GLN A 1 333 ? -7.366 -4.419 22.223 1.00 98.38 333 GLN A N 1
ATOM 2727 C CA . GLN A 1 333 ? -8.812 -4.289 22.188 1.00 98.38 333 GLN A CA 1
ATOM 2728 C C . GLN A 1 333 ? -9.222 -2.983 21.520 1.00 98.38 333 GLN A C 1
ATOM 2730 O O . GLN A 1 333 ? -8.639 -1.928 21.791 1.00 98.38 333 GLN A O 1
ATOM 2735 N N . ALA A 1 334 ? -10.297 -3.031 20.742 1.00 98.50 334 ALA A N 1
ATOM 2736 C CA . ALA A 1 334 ? -10.995 -1.871 20.213 1.00 98.50 334 ALA A CA 1
ATOM 2737 C C . ALA A 1 334 ? -12.473 -1.914 20.603 1.00 98.50 334 ALA A C 1
ATOM 2739 O O . ALA A 1 334 ? -13.077 -2.982 20.724 1.00 98.50 334 ALA A O 1
ATOM 2740 N N . VAL A 1 335 ? -13.047 -0.735 20.818 1.00 98.44 335 VAL A N 1
ATOM 2741 C CA . VAL A 1 335 ? -14.466 -0.576 21.128 1.00 98.44 335 VAL A CA 1
ATOM 2742 C C . VAL A 1 335 ? -15.134 0.239 20.030 1.00 98.44 335 VAL A C 1
ATOM 2744 O O . VAL A 1 335 ? -14.692 1.345 19.731 1.00 98.44 335 VAL A O 1
ATOM 2747 N N . ILE A 1 336 ? -16.210 -0.290 19.454 1.00 97.88 336 ILE A N 1
ATOM 2748 C CA . ILE A 1 336 ? -16.998 0.378 18.409 1.00 97.88 336 ILE A CA 1
ATOM 2749 C C . ILE A 1 336 ? -18.487 0.382 18.763 1.00 97.88 336 ILE A C 1
ATOM 2751 O O . ILE A 1 336 ? -18.930 -0.271 19.717 1.00 97.88 336 ILE A O 1
ATOM 2755 N N . GLY A 1 337 ? -19.282 1.117 17.990 1.00 97.12 337 GLY A N 1
ATOM 2756 C CA . GLY A 1 337 ? -20.723 1.230 18.194 1.00 97.12 337 GLY A CA 1
ATOM 2757 C C . GLY A 1 337 ? -21.028 2.434 19.058 1.00 97.12 337 GLY A C 1
ATOM 2758 O O . GLY A 1 337 ? -20.827 3.554 18.616 1.00 97.12 337 GLY A O 1
ATOM 2759 N N . SER A 1 338 ? -21.557 2.234 20.263 1.00 97.56 338 SER A N 1
ATOM 2760 C CA . SER A 1 338 ? -21.997 3.338 21.119 1.00 97.56 338 SER A CA 1
ATOM 2761 C C . SER A 1 338 ? -21.177 3.503 22.398 1.00 97.56 338 SER A C 1
ATOM 2763 O O . SER A 1 338 ? -20.747 2.534 23.027 1.00 97.56 338 SER A O 1
ATOM 2765 N N . VAL A 1 339 ? -21.048 4.753 22.839 1.00 97.12 339 VAL A N 1
ATOM 2766 C CA . VAL A 1 339 ? -20.586 5.127 24.181 1.00 97.12 339 VAL A CA 1
ATOM 2767 C C . VAL A 1 339 ? -21.693 5.880 24.917 1.00 97.12 339 VAL A C 1
ATOM 2769 O O . VAL A 1 339 ? -22.414 6.692 24.332 1.00 97.12 339 VAL A O 1
ATOM 2772 N N . LYS A 1 340 ? -21.854 5.577 26.208 1.00 95.56 340 LYS A N 1
ATOM 2773 C CA . LYS A 1 340 ? -22.827 6.214 27.102 1.00 95.56 340 LYS A CA 1
ATOM 2774 C C . LYS A 1 340 ? -22.107 7.215 27.995 1.00 95.56 340 LYS A C 1
ATOM 2776 O O . LYS A 1 340 ? -21.296 6.822 28.824 1.00 95.56 340 LYS A O 1
ATOM 2781 N N . MET A 1 341 ? -22.469 8.483 27.871 1.00 93.56 341 MET A N 1
ATOM 2782 C CA . MET A 1 341 ? -21.862 9.594 28.598 1.00 93.56 341 MET A CA 1
ATOM 2783 C C . MET A 1 341 ? -22.846 10.189 29.601 1.00 93.56 341 MET A C 1
ATOM 2785 O O . MET A 1 341 ? -24.049 10.272 29.341 1.00 93.56 341 MET A O 1
ATOM 2789 N N . LYS A 1 342 ? -22.335 10.671 30.736 1.00 91.50 342 LYS A N 1
ATOM 2790 C CA . LYS A 1 342 ? -23.123 11.434 31.711 1.00 91.50 342 LYS A CA 1
ATOM 2791 C C . LYS A 1 342 ? -22.679 12.894 31.710 1.00 91.50 342 LYS A C 1
ATOM 2793 O O . LYS A 1 342 ? -21.557 13.198 32.106 1.00 91.50 342 LYS A O 1
ATOM 2798 N N . LYS A 1 343 ? -23.572 13.806 31.321 1.00 89.06 343 LYS A N 1
ATOM 2799 C CA . LYS A 1 343 ? -23.331 15.256 31.331 1.00 89.06 343 LYS A CA 1
ATOM 2800 C C . LYS A 1 343 ? -24.276 15.914 32.337 1.00 89.06 343 LYS A C 1
ATOM 2802 O O . LYS A 1 343 ? -25.411 16.260 32.031 1.00 89.06 343 LYS A O 1
ATOM 2807 N N . GLY A 1 344 ? -23.821 16.036 33.585 1.00 90.94 344 GLY A N 1
ATOM 2808 C CA . GLY A 1 344 ? -24.663 16.504 34.690 1.00 90.94 344 GLY A CA 1
ATOM 2809 C C . GLY A 1 344 ? -25.770 15.499 35.026 1.00 90.94 344 GLY A C 1
ATOM 2810 O O . GLY A 1 344 ? -25.482 14.401 35.509 1.00 90.94 344 GLY A O 1
ATOM 2811 N N . LEU A 1 345 ? -27.027 15.884 34.785 1.00 91.69 345 LEU A N 1
ATOM 2812 C CA . LEU A 1 345 ? -28.204 15.019 34.953 1.00 91.69 345 LEU A CA 1
ATOM 2813 C C . LEU A 1 345 ? -28.624 14.315 33.653 1.00 91.69 345 LEU A C 1
ATOM 2815 O O . LEU A 1 345 ? -29.472 13.427 33.697 1.00 91.69 345 LEU A O 1
ATOM 2819 N N . GLU A 1 346 ? -28.032 14.682 32.516 1.00 93.88 346 GLU A N 1
ATOM 2820 C CA . GLU A 1 346 ? -28.358 14.111 31.212 1.00 93.88 346 GLU A CA 1
ATOM 2821 C C . GLU A 1 346 ? -27.502 12.875 30.918 1.00 93.88 346 GLU A C 1
ATOM 2823 O O . GLU A 1 346 ? -26.307 12.821 31.236 1.00 93.88 346 GLU A O 1
ATOM 2828 N N . ILE A 1 347 ? -28.126 11.882 30.285 1.00 92.81 347 ILE A N 1
ATOM 2829 C CA . ILE A 1 347 ? -27.450 10.732 29.688 1.00 92.81 347 ILE A CA 1
ATOM 2830 C C . ILE A 1 347 ? -27.434 10.968 28.182 1.00 92.81 347 ILE A C 1
ATOM 2832 O O . ILE A 1 347 ? -28.491 11.069 27.563 1.00 92.81 347 ILE A O 1
ATOM 2836 N N . LEU A 1 348 ? -26.238 11.041 27.608 1.00 94.38 348 LEU A N 1
ATOM 2837 C CA . LEU A 1 348 ? -26.026 11.199 26.175 1.00 94.38 348 LEU A CA 1
ATOM 2838 C C . LEU A 1 348 ? -25.437 9.910 25.608 1.00 94.38 348 LEU A C 1
ATOM 2840 O O . LEU A 1 348 ? -24.673 9.217 26.280 1.00 94.38 348 LEU A O 1
ATOM 2844 N N . TYR A 1 349 ? -25.775 9.610 24.360 1.00 95.44 349 TYR A N 1
ATOM 2845 C CA . TYR A 1 349 ? -25.165 8.524 23.605 1.00 95.44 349 TYR A CA 1
ATOM 2846 C C . TYR A 1 349 ? -24.492 9.111 22.378 1.00 95.44 349 TYR A C 1
ATOM 2848 O O . TYR A 1 349 ? -25.077 9.950 21.695 1.00 95.44 349 TYR A O 1
ATOM 2856 N N . TYR A 1 350 ? -23.285 8.646 22.101 1.00 95.69 350 TYR A N 1
ATOM 2857 C CA . TYR A 1 350 ? -22.632 8.851 20.817 1.00 95.69 350 TYR A CA 1
ATOM 2858 C C . TYR A 1 350 ? -22.478 7.487 20.155 1.00 95.69 350 TYR A C 1
ATOM 2860 O O . TYR A 1 350 ? -22.181 6.514 20.850 1.00 95.69 350 TYR A O 1
ATOM 2868 N N . THR A 1 351 ? -22.726 7.409 18.850 1.00 95.50 351 THR A N 1
ATOM 2869 C CA . THR A 1 351 ? -22.667 6.167 18.077 1.00 95.50 351 THR A CA 1
ATOM 2870 C C . THR A 1 351 ? -21.808 6.387 16.839 1.00 95.50 351 THR A C 1
ATOM 2872 O O . THR A 1 351 ? -22.004 7.372 16.134 1.00 95.50 351 THR A O 1
ATOM 2875 N N . ASP A 1 352 ? -20.894 5.463 16.564 1.00 94.00 352 ASP A N 1
ATOM 2876 C CA . ASP A 1 352 ? -20.153 5.413 15.310 1.00 94.00 352 ASP A CA 1
ATOM 2877 C C . ASP A 1 352 ? -21.103 5.158 14.134 1.00 94.00 352 ASP A C 1
ATOM 2879 O O . ASP A 1 352 ? -21.763 4.119 14.067 1.00 94.00 352 ASP A O 1
ATOM 2883 N N . HIS A 1 353 ? -21.146 6.091 13.182 1.00 90.62 353 HIS A N 1
ATOM 2884 C CA . HIS A 1 353 ? -22.058 6.033 12.033 1.00 90.62 353 HIS A CA 1
ATOM 2885 C C . HIS A 1 353 ? -21.839 4.818 11.123 1.00 90.62 353 HIS A C 1
ATOM 2887 O O . HIS A 1 353 ? -22.773 4.343 10.490 1.00 90.62 353 HIS A O 1
ATOM 2893 N N . PHE A 1 354 ? -20.629 4.255 11.082 1.00 91.75 354 PHE A N 1
ATOM 2894 C CA . PHE A 1 354 ? -20.348 3.090 10.238 1.00 91.75 354 PHE A CA 1
ATOM 2895 C C . PHE A 1 354 ? -20.953 1.779 10.771 1.00 91.75 354 PHE A C 1
ATOM 2897 O O . PHE A 1 354 ? -20.868 0.759 10.097 1.00 91.75 354 PHE A O 1
ATOM 2904 N N . THR A 1 355 ? -21.570 1.794 11.959 1.00 93.44 355 THR A N 1
ATOM 2905 C CA . THR A 1 355 ? -22.194 0.609 12.578 1.00 93.44 355 THR A CA 1
ATOM 2906 C C . THR A 1 355 ? -23.660 0.398 12.183 1.00 93.44 355 THR A C 1
ATOM 2908 O O . THR A 1 355 ? -24.362 -0.402 12.795 1.00 93.44 355 THR A O 1
ATOM 2911 N N . GLU A 1 356 ? -24.136 1.119 11.165 1.00 92.31 356 GLU A N 1
ATOM 2912 C CA . GLU A 1 356 ? -25.506 1.023 10.638 1.00 92.31 356 GLU A CA 1
ATOM 2913 C C . GLU A 1 356 ? -25.707 -0.146 9.660 1.00 92.31 356 GLU A C 1
ATOM 2915 O O . GLU A 1 356 ? -26.835 -0.549 9.406 1.00 92.31 356 GLU A O 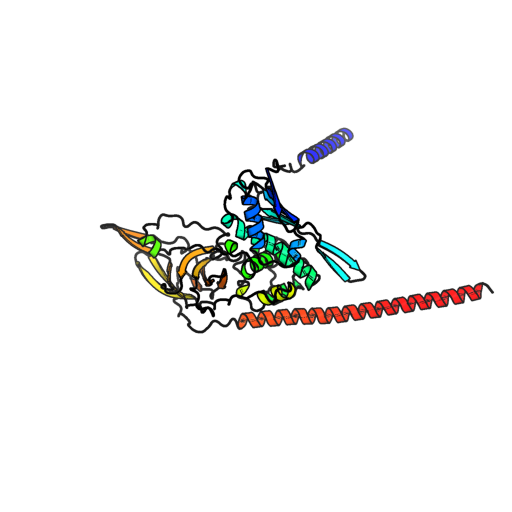1
ATOM 2920 N N . THR A 1 357 ? -24.624 -0.693 9.111 1.00 94.12 357 THR A N 1
ATOM 2921 C CA . THR A 1 357 ? -24.629 -1.796 8.136 1.00 94.12 357 THR A CA 1
ATOM 2922 C C . THR A 1 357 ? -23.520 -2.784 8.476 1.00 94.12 357 THR A C 1
ATOM 2924 O O . THR A 1 357 ? -22.538 -2.363 9.096 1.00 94.12 357 THR A O 1
ATOM 2927 N N . PRO A 1 358 ? -23.626 -4.068 8.086 1.00 95.62 358 PRO A N 1
ATOM 2928 C CA . PRO A 1 358 ? -22.564 -5.042 8.298 1.00 95.62 358 PRO A CA 1
ATOM 2929 C C . PRO A 1 358 ? -21.194 -4.549 7.821 1.00 95.62 358 PRO A C 1
ATOM 2931 O O . PRO A 1 358 ? -21.092 -3.776 6.860 1.00 95.62 358 PRO A O 1
ATOM 2934 N N . LYS A 1 359 ? -20.136 -4.953 8.525 1.00 96.81 359 LYS A N 1
ATOM 2935 C CA . LYS A 1 359 ? -18.754 -4.573 8.198 1.00 96.81 359 LYS A CA 1
ATOM 2936 C C . LYS A 1 359 ? -17.821 -5.760 8.325 1.00 96.81 359 LYS A C 1
ATOM 2938 O O . LYS A 1 359 ? -17.920 -6.517 9.292 1.00 96.81 359 LYS A O 1
ATOM 2943 N N . ASP A 1 360 ? -16.877 -5.838 7.400 1.00 97.00 360 ASP A N 1
ATOM 2944 C CA . ASP A 1 360 ? -15.691 -6.668 7.549 1.00 97.00 360 ASP A CA 1
ATOM 2945 C C . ASP A 1 360 ? -14.644 -5.887 8.339 1.00 97.00 360 ASP A C 1
ATOM 2947 O O . ASP A 1 360 ? -14.442 -4.694 8.124 1.00 97.00 360 ASP A O 1
ATOM 2951 N N . ILE A 1 361 ? -13.985 -6.539 9.289 1.00 97.88 361 ILE A N 1
ATOM 2952 C CA . ILE A 1 361 ? -12.988 -5.915 10.157 1.00 97.88 361 ILE A CA 1
ATOM 2953 C C . ILE A 1 361 ? -11.722 -6.757 10.141 1.00 97.88 361 ILE A C 1
ATOM 2955 O O . ILE A 1 361 ? -11.776 -7.985 10.243 1.00 97.88 361 ILE A O 1
ATOM 2959 N N . ARG A 1 362 ? -10.575 -6.085 10.032 1.00 97.69 362 ARG A N 1
ATOM 2960 C CA . ARG A 1 362 ? -9.250 -6.705 10.104 1.00 97.69 362 ARG A CA 1
ATOM 2961 C C . ARG A 1 362 ? -8.353 -5.930 11.058 1.00 97.69 362 ARG A C 1
ATOM 2963 O O . ARG A 1 362 ? -8.537 -4.731 11.280 1.00 97.69 362 ARG A O 1
ATOM 2970 N N . VAL A 1 363 ? -7.363 -6.623 11.603 1.00 98.19 363 VAL A N 1
ATOM 2971 C CA . VAL A 1 363 ? -6.209 -6.018 12.265 1.00 98.19 363 VAL A CA 1
ATOM 2972 C C . VAL A 1 363 ? -5.038 -6.099 11.301 1.00 98.19 363 VAL A C 1
ATOM 2974 O O . VAL A 1 363 ? -4.689 -7.180 10.831 1.00 98.19 363 VAL A O 1
ATOM 2977 N N . PHE A 1 364 ? -4.432 -4.953 11.020 1.00 98.12 364 PHE A N 1
ATOM 2978 C CA . PHE A 1 364 ? -3.124 -4.889 10.394 1.00 98.12 364 PHE A CA 1
ATOM 2979 C C . PHE A 1 364 ? -2.046 -4.868 11.472 1.00 98.12 364 PHE A C 1
ATOM 2981 O O . PHE A 1 364 ? -2.029 -3.965 12.315 1.00 98.12 364 PHE A O 1
ATOM 2988 N N . THR A 1 365 ? -1.165 -5.864 11.437 1.00 97.44 365 THR A N 1
ATOM 2989 C CA . THR A 1 365 ? -0.040 -6.016 12.362 1.00 97.44 365 THR A CA 1
ATOM 2990 C C . THR A 1 365 ? 1.235 -5.631 11.636 1.00 97.44 365 THR A C 1
ATOM 2992 O O . THR A 1 365 ? 1.573 -6.232 10.620 1.00 97.44 365 THR A O 1
ATOM 2995 N N . MET A 1 366 ? 1.930 -4.616 12.144 1.00 96.56 366 MET A N 1
ATOM 2996 C CA . MET A 1 366 ? 3.092 -4.019 11.499 1.00 96.56 366 MET A CA 1
ATOM 2997 C C . MET A 1 366 ? 4.281 -3.953 12.456 1.00 96.56 366 MET A C 1
ATOM 2999 O O . MET A 1 366 ? 4.114 -3.586 13.621 1.00 96.56 366 MET A O 1
ATOM 3003 N N . ASN A 1 367 ? 5.480 -4.276 11.976 1.00 94.81 367 ASN A N 1
ATOM 3004 C CA . ASN A 1 367 ? 6.713 -4.100 12.746 1.00 94.81 367 ASN A CA 1
ATOM 3005 C C . ASN A 1 367 ? 7.376 -2.734 12.483 1.00 94.81 367 ASN A C 1
ATOM 3007 O O . ASN A 1 367 ? 6.872 -1.906 11.723 1.00 94.81 367 ASN A O 1
ATOM 3011 N N . GLU A 1 368 ? 8.521 -2.481 13.117 1.00 93.25 368 GLU A N 1
ATOM 3012 C CA . GLU A 1 368 ? 9.250 -1.208 12.981 1.00 93.25 368 GLU A CA 1
ATOM 3013 C C . GLU A 1 368 ? 9.848 -0.965 11.586 1.00 93.25 368 GLU A C 1
ATOM 3015 O O . GLU A 1 368 ? 10.142 0.176 11.240 1.00 93.25 368 GLU A O 1
ATOM 3020 N N . TYR A 1 369 ? 9.990 -2.018 10.780 1.00 92.75 369 TYR A N 1
ATOM 3021 C CA . TYR A 1 369 ? 10.501 -1.957 9.409 1.00 92.75 369 TYR A CA 1
ATOM 3022 C C . TYR A 1 369 ? 9.387 -1.736 8.375 1.00 92.75 369 TYR A C 1
ATOM 3024 O O . TYR A 1 369 ? 9.652 -1.655 7.177 1.00 92.75 369 TYR A O 1
ATOM 3032 N N . GLY A 1 370 ? 8.132 -1.653 8.828 1.00 94.38 370 GLY A N 1
ATOM 3033 C CA . GLY A 1 370 ? 6.970 -1.501 7.961 1.00 94.38 370 GLY A CA 1
ATOM 3034 C C . GLY A 1 370 ? 6.525 -2.797 7.276 1.00 94.38 370 GLY A C 1
ATOM 3035 O O . GLY A 1 370 ? 5.683 -2.738 6.384 1.00 94.38 370 GLY A O 1
ATOM 3036 N N . ASN A 1 371 ? 7.036 -3.968 7.682 1.00 94.81 371 ASN A N 1
ATOM 3037 C CA . ASN A 1 371 ? 6.432 -5.237 7.269 1.00 94.81 371 ASN A CA 1
ATOM 3038 C C . ASN A 1 371 ? 5.053 -5.330 7.914 1.00 94.81 371 ASN A C 1
ATOM 3040 O O . ASN A 1 371 ? 4.943 -5.199 9.135 1.00 94.81 371 ASN A O 1
ATOM 3044 N N . ILE A 1 372 ? 4.025 -5.558 7.104 1.00 96.25 372 ILE A N 1
ATOM 3045 C CA . ILE A 1 372 ? 2.624 -5.524 7.516 1.00 96.25 372 ILE A CA 1
ATOM 3046 C C . ILE A 1 372 ? 1.912 -6.797 7.067 1.00 96.25 372 ILE A C 1
ATOM 3048 O O . ILE A 1 372 ? 2.048 -7.207 5.921 1.00 96.25 372 ILE A O 1
ATOM 3052 N N . VAL A 1 373 ? 1.153 -7.410 7.970 1.00 95.81 373 VAL A N 1
ATOM 3053 C CA . VAL A 1 373 ? 0.310 -8.586 7.701 1.00 95.81 373 VAL A CA 1
ATOM 3054 C C . VAL A 1 373 ? -1.119 -8.326 8.162 1.00 95.81 373 VAL A C 1
ATOM 3056 O O . VAL A 1 373 ? -1.364 -7.431 8.980 1.00 95.81 373 VAL A O 1
ATOM 3059 N N . SER A 1 374 ? -2.072 -9.101 7.651 1.00 96.25 374 SER A N 1
ATOM 3060 C CA . SER A 1 374 ? -3.486 -8.986 8.013 1.00 96.25 374 SER A CA 1
ATOM 3061 C C . SER A 1 374 ? -3.969 -10.168 8.853 1.00 96.25 374 SER A C 1
ATOM 3063 O O . SER A 1 374 ? -3.546 -11.308 8.669 1.00 96.25 374 SER A O 1
ATOM 3065 N N . SER A 1 375 ? -4.886 -9.899 9.782 1.00 95.62 375 SER A N 1
ATOM 3066 C CA . SER A 1 375 ? -5.609 -10.938 10.516 1.00 95.62 375 SER A CA 1
ATOM 3067 C C . SER A 1 375 ? -6.589 -11.716 9.630 1.00 95.62 375 SER A C 1
ATOM 3069 O O . SER A 1 375 ? -6.826 -11.380 8.468 1.00 95.62 375 SER A O 1
ATOM 3071 N N . ASN A 1 376 ? -7.269 -12.707 10.215 1.00 93.69 376 ASN A N 1
ATOM 3072 C CA . ASN A 1 376 ? -8.534 -13.194 9.660 1.00 93.69 376 ASN A CA 1
ATOM 3073 C C . ASN A 1 376 ? -9.557 -12.049 9.508 1.00 93.69 376 ASN A C 1
ATOM 3075 O O . ASN A 1 376 ? -9.444 -10.997 10.145 1.00 93.69 376 ASN A O 1
ATOM 3079 N N . ILE A 1 377 ? -10.573 -12.277 8.676 1.00 95.19 377 ILE A N 1
ATOM 3080 C CA . ILE A 1 377 ? -11.696 -11.352 8.506 1.00 95.19 377 ILE A CA 1
ATOM 3081 C C . ILE A 1 377 ? -12.724 -11.622 9.607 1.00 95.19 377 ILE A C 1
ATOM 3083 O O . ILE A 1 377 ? -13.172 -12.758 9.773 1.00 95.19 377 ILE A O 1
ATOM 3087 N N . LEU A 1 378 ? -13.102 -10.581 10.349 1.00 96.38 378 LEU A N 1
ATOM 3088 C CA . LEU A 1 378 ? -14.238 -10.591 11.268 1.00 96.38 378 LEU A CA 1
ATOM 3089 C C . LEU A 1 378 ? -15.400 -9.821 10.639 1.00 96.38 378 LEU A C 1
ATOM 3091 O O . LEU A 1 378 ? -15.370 -8.593 10.597 1.00 96.38 378 LEU A O 1
ATOM 3095 N N . THR A 1 379 ? -16.437 -10.527 10.202 1.00 96.62 379 THR A N 1
ATOM 3096 C CA . THR A 1 379 ? -17.680 -9.898 9.739 1.00 96.62 379 THR A CA 1
ATOM 3097 C C . THR A 1 379 ? -18.614 -9.667 10.925 1.00 96.62 379 THR A C 1
ATOM 3099 O O . THR A 1 379 ? -18.965 -10.608 11.640 1.00 96.62 379 THR A O 1
ATOM 3102 N N . ILE A 1 380 ? -19.034 -8.419 11.142 1.00 96.81 380 ILE A N 1
ATOM 3103 C CA . ILE A 1 380 ? -19.997 -8.053 12.188 1.00 96.81 380 ILE A CA 1
ATOM 3104 C C . ILE A 1 380 ? -21.288 -7.560 11.544 1.00 96.81 380 ILE A C 1
ATOM 3106 O O . ILE A 1 380 ? -21.312 -6.499 10.925 1.00 96.81 380 ILE A O 1
ATOM 3110 N N . ASP A 1 381 ? -22.378 -8.291 11.772 1.00 96.62 381 ASP A N 1
ATOM 3111 C CA . ASP A 1 381 ? -23.740 -7.775 11.639 1.00 96.62 381 ASP A CA 1
ATOM 3112 C C . ASP A 1 381 ? -24.117 -7.054 12.947 1.00 96.62 381 ASP A C 1
ATOM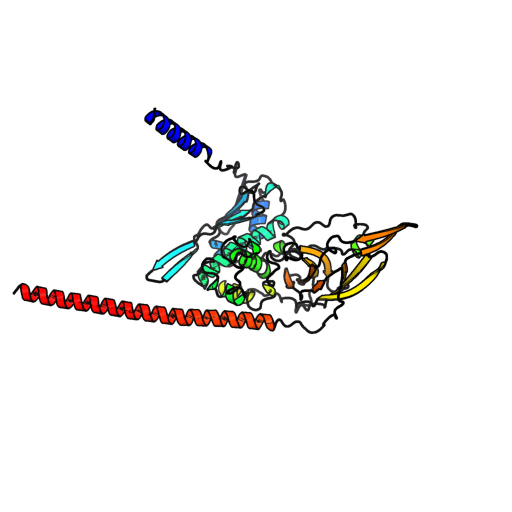 3114 O O . ASP A 1 381 ? -24.234 -7.669 14.008 1.00 96.62 381 ASP A O 1
ATOM 3118 N N . PHE A 1 382 ? -24.271 -5.730 12.908 1.00 96.06 382 PHE A N 1
ATOM 3119 C CA . PHE A 1 382 ? -24.560 -4.939 14.111 1.00 96.06 382 PHE A CA 1
ATOM 3120 C C . PHE A 1 382 ? -26.007 -5.102 14.618 1.00 96.06 382 PHE A C 1
ATOM 3122 O O . PHE A 1 382 ? -26.290 -4.877 15.810 1.00 96.06 382 PHE A O 1
ATOM 3129 N N . GLU A 1 383 ? -26.927 -5.546 13.759 1.00 95.62 383 GLU A N 1
ATOM 3130 C CA . GLU A 1 383 ? -28.297 -5.881 14.143 1.00 95.62 383 GLU A CA 1
ATOM 3131 C C . GLU A 1 383 ? -28.327 -7.224 14.876 1.00 95.62 383 GLU A C 1
ATOM 3133 O O . GLU A 1 383 ? -28.905 -7.314 15.971 1.00 95.62 383 GLU A O 1
ATOM 3138 N N . GLN A 1 384 ? -27.616 -8.221 14.340 1.00 96.44 384 GLN A N 1
ATOM 3139 C CA . GLN A 1 384 ? -27.541 -9.594 14.851 1.00 96.44 384 GLN A CA 1
ATOM 3140 C C . GLN A 1 384 ? -26.095 -10.024 15.165 1.00 96.44 384 GLN A C 1
ATOM 3142 O O . GLN A 1 384 ? -25.569 -10.955 14.554 1.00 96.44 384 GLN A O 1
ATOM 3147 N N . PRO A 1 385 ? -25.428 -9.382 16.143 1.00 96.75 385 PRO A N 1
ATOM 3148 C CA . PRO A 1 385 ? -24.015 -9.628 16.380 1.00 96.75 385 PRO A CA 1
ATOM 3149 C C . PRO A 1 385 ? -23.782 -11.016 16.969 1.00 96.75 385 PRO A C 1
ATOM 3151 O O . PRO A 1 385 ? -24.425 -11.410 17.947 1.00 96.75 385 PRO A O 1
ATOM 3154 N N . MET A 1 386 ? -22.803 -11.723 16.415 1.00 97.06 386 MET A N 1
ATOM 3155 C CA . MET A 1 386 ? -22.363 -13.024 16.902 1.00 97.06 386 MET A CA 1
ATOM 3156 C C . MET A 1 386 ? -21.031 -12.883 17.630 1.00 97.06 386 MET A C 1
ATOM 3158 O O . MET A 1 386 ? -20.019 -12.541 17.026 1.00 97.06 386 MET A O 1
ATOM 3162 N N . VAL A 1 387 ? -21.034 -13.144 18.939 1.00 96.75 387 VAL A N 1
ATOM 3163 C CA . VAL A 1 387 ? -19.797 -13.225 19.725 1.00 96.75 387 VAL A CA 1
ATOM 3164 C C . VAL A 1 387 ? -19.032 -14.475 19.304 1.00 96.75 387 VAL A C 1
ATOM 3166 O O . VAL A 1 387 ? -19.607 -15.563 19.244 1.00 96.75 387 VAL A O 1
ATOM 3169 N N . THR A 1 388 ? -17.743 -14.314 19.033 1.00 94.62 388 THR A N 1
ATOM 3170 C CA . THR A 1 388 ? -16.833 -15.386 18.629 1.00 94.62 388 THR A CA 1
ATOM 3171 C C . THR A 1 388 ? -15.722 -15.537 19.659 1.00 94.62 388 THR A C 1
ATOM 3173 O O . THR A 1 388 ? -15.303 -14.564 20.287 1.00 94.62 388 THR A O 1
ATOM 3176 N N . GLU A 1 389 ? -15.223 -16.758 19.835 1.00 91.81 389 GLU A N 1
ATOM 3177 C CA . GLU A 1 389 ? -14.076 -16.996 20.709 1.00 91.81 389 GLU A CA 1
ATOM 3178 C C . GLU A 1 389 ? -12.788 -16.467 20.074 1.00 91.81 389 GLU A C 1
ATOM 3180 O O . GLU A 1 389 ? -12.605 -16.498 18.853 1.00 91.81 389 GLU A O 1
ATOM 3185 N N . LEU A 1 390 ? -11.886 -15.966 20.918 1.00 92.31 390 LEU A N 1
ATOM 3186 C CA . LEU A 1 390 ? -10.556 -15.571 20.485 1.00 92.31 390 LEU A CA 1
ATOM 3187 C C . LEU A 1 390 ? -9.693 -16.831 20.361 1.00 92.31 390 LEU A C 1
ATOM 3189 O O . LEU A 1 390 ? -9.287 -17.406 21.370 1.00 92.31 390 LEU A O 1
ATOM 3193 N N . ASN A 1 391 ? -9.436 -17.273 19.129 1.00 85.38 391 ASN A N 1
ATOM 3194 C CA . ASN A 1 391 ? -8.561 -18.413 18.892 1.00 85.38 391 ASN A CA 1
ATOM 3195 C C . ASN A 1 391 ? -7.091 -17.999 19.071 1.00 85.38 391 ASN A C 1
ATOM 3197 O O . ASN A 1 391 ? -6.629 -17.060 18.427 1.00 85.38 391 ASN A O 1
ATOM 3201 N N . HIS A 1 392 ? -6.379 -18.700 19.955 1.00 78.19 392 HIS A N 1
ATOM 3202 C CA . HIS A 1 392 ? -4.953 -18.500 20.229 1.00 78.19 392 HIS A CA 1
ATOM 3203 C C . HIS A 1 392 ? -4.038 -19.430 19.426 1.00 78.19 392 HIS A C 1
ATOM 3205 O O . HIS A 1 392 ? -2.818 -19.324 19.549 1.00 78.19 392 HIS A O 1
ATOM 3211 N N . GLU A 1 393 ? -4.594 -20.351 18.639 1.00 70.12 393 GLU A N 1
ATOM 3212 C CA . GLU A 1 393 ? -3.797 -21.165 17.729 1.00 70.12 393 GLU A CA 1
ATOM 3213 C C . GLU A 1 393 ? -3.163 -20.277 16.654 1.00 70.12 393 GLU A C 1
ATOM 3215 O O . GLU A 1 393 ? -3.794 -19.348 16.141 1.00 70.12 393 GLU A O 1
ATOM 3220 N N . GLU A 1 394 ? -1.899 -20.556 16.323 1.00 60.03 394 GLU A N 1
ATOM 3221 C CA . GLU A 1 394 ? -1.230 -19.886 15.214 1.00 60.03 394 GLU A CA 1
ATOM 3222 C C . GLU A 1 394 ? -2.038 -20.126 13.941 1.00 60.03 394 GLU A C 1
ATOM 3224 O O . GLU A 1 394 ? -2.185 -21.260 13.474 1.00 60.03 394 GLU A O 1
ATOM 3229 N N . TYR A 1 395 ? -2.558 -19.038 13.374 1.00 55.16 395 TYR A N 1
ATOM 3230 C CA . TYR A 1 395 ? -3.137 -19.062 12.045 1.00 55.16 395 TYR A CA 1
ATOM 3231 C C . TYR A 1 395 ? -2.016 -19.407 11.062 1.00 55.16 395 TYR A C 1
ATOM 3233 O O . TYR A 1 395 ? -1.226 -18.557 10.660 1.00 55.16 395 TYR A O 1
ATOM 3241 N N . THR A 1 396 ? -1.912 -20.685 10.710 1.00 54.62 396 THR A N 1
ATOM 3242 C CA . THR A 1 396 ? -1.059 -21.136 9.616 1.00 54.62 396 THR A CA 1
ATOM 3243 C C . THR A 1 396 ? -1.882 -21.021 8.336 1.00 54.62 396 THR A C 1
ATOM 3245 O O . THR A 1 396 ? -2.944 -21.643 8.259 1.00 54.62 396 THR A O 1
ATOM 3248 N N . PRO A 1 397 ? -1.455 -20.241 7.324 1.00 53.31 397 PRO A N 1
ATOM 3249 C CA . PRO A 1 397 ? -2.206 -20.071 6.078 1.00 53.31 397 PRO A CA 1
ATOM 3250 C C . PRO A 1 397 ? -2.196 -21.327 5.179 1.00 53.31 397 PRO A C 1
ATOM 3252 O O . PRO A 1 397 ? -1.872 -21.256 3.999 1.00 53.31 397 PRO A O 1
ATOM 3255 N N . GLN A 1 398 ? -2.568 -22.497 5.703 1.00 49.88 398 GLN A N 1
ATOM 3256 C CA . GLN A 1 398 ? -2.514 -23.781 4.990 1.00 49.88 398 GLN A CA 1
ATOM 3257 C C . GLN A 1 398 ? -3.404 -23.792 3.736 1.00 49.88 398 GLN A C 1
ATOM 3259 O O . GLN A 1 398 ? -3.051 -24.389 2.721 1.00 49.88 398 GLN A O 1
ATOM 3264 N N . GLU A 1 399 ? -4.543 -23.093 3.767 1.00 52.00 399 GLU A N 1
ATOM 3265 C CA . GLU A 1 399 ? -5.430 -22.962 2.602 1.00 52.00 399 GLU A CA 1
ATOM 3266 C C . GLU A 1 399 ? -4.841 -22.064 1.504 1.00 52.00 399 GLU A C 1
ATOM 3268 O O . GLU A 1 399 ? -5.066 -22.317 0.318 1.00 52.00 399 GLU A O 1
ATOM 3273 N N . LYS A 1 400 ? -4.048 -21.046 1.873 1.00 56.00 400 LYS A N 1
ATOM 3274 C CA . LYS A 1 400 ? -3.396 -20.149 0.906 1.00 56.00 400 LYS A CA 1
ATOM 3275 C C . LYS A 1 400 ? -2.274 -20.875 0.161 1.00 56.00 400 LYS A C 1
ATOM 3277 O O . LYS A 1 400 ? -2.188 -20.751 -1.060 1.00 56.00 400 LYS A O 1
ATOM 3282 N N . ASP A 1 401 ? -1.505 -21.707 0.862 1.00 59.69 401 ASP A N 1
ATOM 3283 C CA . ASP A 1 401 ? -0.436 -22.514 0.264 1.00 59.69 401 ASP A CA 1
ATOM 3284 C C . ASP A 1 401 ? -0.958 -23.476 -0.813 1.00 59.69 401 ASP A C 1
ATOM 3286 O O . ASP A 1 401 ? -0.343 -23.610 -1.871 1.00 59.69 401 ASP A O 1
ATOM 3290 N N . MET A 1 402 ? -2.119 -24.109 -0.607 1.00 59.97 402 MET A N 1
ATOM 3291 C CA . MET A 1 402 ? -2.674 -25.052 -1.589 1.00 59.97 402 MET A CA 1
ATOM 3292 C C . MET A 1 402 ? -3.007 -24.389 -2.934 1.00 59.97 402 MET A C 1
ATOM 3294 O O . MET A 1 402 ? -2.676 -24.947 -3.982 1.00 59.97 402 MET A O 1
ATOM 3298 N N . ARG A 1 403 ? -3.603 -23.187 -2.924 1.00 64.75 403 ARG A N 1
ATOM 3299 C CA . ARG A 1 403 ? -3.944 -22.449 -4.156 1.00 64.75 403 ARG A CA 1
ATOM 3300 C C . ARG A 1 403 ? -2.694 -21.990 -4.910 1.00 64.75 403 ARG A C 1
ATOM 3302 O O . ARG A 1 403 ? -2.652 -22.061 -6.136 1.00 64.75 403 ARG A O 1
ATOM 3309 N N . VAL A 1 404 ? -1.661 -21.559 -4.185 1.00 69.31 404 VAL A N 1
ATOM 3310 C CA . VAL A 1 404 ? -0.366 -21.183 -4.774 1.00 69.31 404 VAL A CA 1
ATOM 3311 C C . VAL A 1 404 ? 0.283 -22.383 -5.464 1.00 69.31 404 VAL A C 1
ATOM 3313 O O . VAL A 1 404 ? 0.685 -22.287 -6.624 1.00 69.31 404 VAL A O 1
ATOM 3316 N N . GLN A 1 405 ? 0.321 -23.541 -4.798 1.00 71.81 405 GLN A N 1
ATOM 3317 C CA . GLN A 1 405 ? 0.878 -24.768 -5.376 1.00 71.81 405 GLN A CA 1
ATOM 3318 C C . GLN A 1 405 ? 0.107 -25.230 -6.621 1.00 71.81 405 GLN A C 1
ATOM 3320 O O . GLN A 1 405 ? 0.716 -25.654 -7.606 1.00 71.81 405 GLN A O 1
ATOM 3325 N N . GLU A 1 406 ? -1.223 -25.120 -6.616 1.00 72.62 406 GLU A N 1
ATOM 3326 C CA . GLU A 1 406 ? -2.050 -25.439 -7.781 1.00 72.62 406 GLU A CA 1
ATOM 3327 C C . GLU A 1 406 ? -1.760 -24.512 -8.969 1.00 72.62 406 GLU A C 1
ATOM 3329 O O . GLU A 1 406 ? -1.514 -25.000 -10.075 1.00 72.62 406 GLU A O 1
ATOM 3334 N N . ASN A 1 407 ? -1.679 -23.198 -8.748 1.00 72.19 407 ASN A N 1
ATOM 3335 C CA . ASN A 1 407 ? -1.352 -22.237 -9.803 1.00 72.19 407 ASN A CA 1
ATOM 3336 C C . ASN A 1 407 ? 0.053 -22.449 -10.380 1.00 72.19 407 ASN A C 1
ATOM 3338 O O . ASN A 1 407 ? 0.241 -22.388 -11.599 1.00 72.19 407 ASN A O 1
ATOM 3342 N N . ILE A 1 408 ? 1.040 -22.734 -9.525 1.00 75.50 408 ILE A N 1
ATOM 3343 C CA . ILE A 1 408 ? 2.401 -23.072 -9.961 1.00 75.50 408 ILE A CA 1
ATOM 3344 C C . ILE A 1 408 ? 2.372 -24.329 -10.838 1.00 75.50 408 ILE A C 1
ATOM 3346 O O . ILE A 1 408 ? 2.987 -24.345 -11.907 1.00 75.50 408 ILE A O 1
ATOM 3350 N N . ARG A 1 409 ? 1.613 -25.361 -10.444 1.00 77.44 409 ARG A N 1
ATOM 3351 C CA . ARG A 1 409 ? 1.436 -26.574 -11.256 1.00 77.44 409 ARG A CA 1
ATOM 3352 C C . ARG A 1 409 ? 0.799 -26.258 -12.612 1.00 77.44 409 ARG A C 1
ATOM 3354 O O . ARG A 1 409 ? 1.301 -26.720 -13.633 1.00 77.44 409 ARG A O 1
ATOM 3361 N N . ILE A 1 410 ? -0.254 -25.436 -12.641 1.00 75.56 410 ILE A N 1
ATOM 3362 C CA . ILE A 1 410 ? -0.926 -25.009 -13.881 1.00 75.56 410 ILE A CA 1
ATOM 3363 C C . ILE A 1 410 ? 0.060 -24.306 -14.826 1.00 75.56 410 ILE A C 1
ATOM 3365 O O . ILE A 1 410 ? 0.075 -24.595 -16.025 1.00 75.56 410 ILE A O 1
ATOM 3369 N N . LEU A 1 411 ? 0.917 -23.415 -14.314 1.00 75.12 411 LEU A N 1
ATOM 3370 C CA . LEU A 1 411 ? 1.950 -22.770 -15.130 1.00 75.12 411 LEU A CA 1
ATOM 3371 C C . LEU A 1 411 ? 2.980 -23.763 -15.670 1.00 75.12 411 LEU A C 1
ATOM 3373 O O . LEU A 1 411 ? 3.329 -23.700 -16.851 1.00 75.12 411 LEU A O 1
ATOM 3377 N N . GLN A 1 412 ? 3.458 -24.685 -14.833 1.00 79.38 412 GLN A N 1
ATOM 3378 C CA . GLN A 1 412 ? 4.415 -25.713 -15.249 1.00 79.38 412 GLN A CA 1
ATOM 3379 C C . GLN A 1 412 ? 3.834 -26.606 -16.357 1.00 79.38 412 GLN A C 1
ATOM 3381 O O . GLN A 1 412 ? 4.520 -26.895 -17.345 1.00 79.38 412 GLN A O 1
ATOM 3386 N N . ASP A 1 413 ? 2.555 -26.972 -16.249 1.00 78.19 413 ASP A N 1
ATOM 3387 C CA . ASP A 1 413 ? 1.837 -27.735 -17.271 1.00 78.19 413 ASP A CA 1
ATOM 3388 C C . ASP A 1 413 ? 1.692 -26.933 -18.575 1.00 78.19 413 ASP A C 1
ATOM 3390 O O . ASP A 1 413 ? 2.010 -27.446 -19.656 1.00 78.19 413 ASP A O 1
ATOM 3394 N N . LYS A 1 414 ? 1.304 -25.649 -18.498 1.00 76.94 414 LYS A N 1
ATOM 3395 C CA . LYS A 1 414 ? 1.238 -24.745 -19.664 1.00 76.94 414 LYS A CA 1
ATOM 3396 C C . LYS A 1 414 ? 2.596 -24.612 -20.360 1.00 76.94 414 LYS A C 1
ATOM 3398 O O . LYS A 1 414 ? 2.670 -24.706 -21.588 1.00 76.94 414 LYS A O 1
ATOM 3403 N N . GLU A 1 415 ? 3.682 -24.436 -19.607 1.00 77.44 415 GLU A N 1
ATOM 3404 C CA . GLU A 1 415 ? 5.035 -24.371 -20.166 1.00 77.44 415 GLU A CA 1
ATOM 3405 C C . GLU A 1 415 ? 5.456 -25.676 -20.845 1.00 77.44 415 GLU A C 1
ATOM 3407 O O . GLU A 1 415 ? 6.078 -25.647 -21.912 1.00 77.44 415 GLU A O 1
ATOM 3412 N N . SER A 1 416 ? 5.137 -26.817 -20.235 1.00 78.00 416 SER A N 1
ATOM 3413 C CA . SER A 1 416 ? 5.435 -28.141 -20.782 1.00 78.00 416 SER A CA 1
ATOM 3414 C C . SER A 1 416 ? 4.729 -28.354 -22.124 1.00 78.00 416 SER A C 1
ATOM 3416 O O . SER A 1 416 ? 5.366 -28.718 -23.120 1.00 78.00 416 SER A O 1
ATOM 3418 N N . ILE A 1 417 ? 3.435 -28.015 -22.192 1.00 76.12 417 ILE A N 1
ATOM 3419 C CA . ILE A 1 417 ? 2.640 -28.059 -23.425 1.00 76.12 417 ILE A CA 1
ATOM 3420 C C . ILE A 1 417 ? 3.236 -27.120 -24.478 1.00 76.12 417 ILE A C 1
ATOM 3422 O O . ILE A 1 417 ? 3.453 -27.534 -25.619 1.00 76.12 417 ILE A O 1
ATOM 3426 N N . LYS A 1 418 ? 3.577 -25.880 -24.108 1.00 77.69 418 LYS A N 1
ATOM 3427 C CA . LYS A 1 418 ? 4.187 -24.905 -25.024 1.00 77.69 418 LYS A CA 1
ATOM 3428 C C . LYS A 1 418 ? 5.521 -25.398 -25.589 1.00 77.69 418 LYS A C 1
ATOM 3430 O O . LYS A 1 418 ? 5.721 -25.345 -26.800 1.00 77.69 418 LYS A O 1
ATOM 3435 N N . LYS A 1 419 ? 6.406 -25.949 -24.749 1.00 78.69 419 LYS A N 1
ATOM 3436 C CA . LYS A 1 419 ? 7.687 -26.548 -25.176 1.00 78.69 419 LYS A CA 1
ATOM 3437 C C . LYS A 1 419 ? 7.470 -27.700 -26.161 1.00 78.69 419 LYS A C 1
ATOM 3439 O O . LYS A 1 419 ? 8.218 -27.829 -27.132 1.00 78.69 419 LYS A O 1
ATOM 3444 N N . TRP A 1 420 ? 6.450 -28.530 -25.936 1.00 85.75 420 TRP A N 1
ATOM 3445 C CA . TRP A 1 420 ? 6.088 -29.608 -26.855 1.00 85.75 420 TRP A CA 1
ATOM 3446 C C . TRP A 1 420 ? 5.579 -29.074 -28.205 1.00 85.75 420 TRP A C 1
ATOM 3448 O O . TRP A 1 420 ? 6.047 -29.532 -29.251 1.00 85.75 420 TRP A O 1
ATOM 3458 N N . VAL A 1 421 ? 4.697 -28.067 -28.195 1.00 75.69 421 VAL A N 1
ATOM 3459 C CA . VAL A 1 421 ? 4.178 -27.411 -29.409 1.00 75.69 421 VAL A CA 1
ATOM 3460 C C . VAL A 1 421 ? 5.304 -26.743 -30.203 1.00 75.69 421 VAL A C 1
ATOM 3462 O O . VAL A 1 421 ? 5.410 -26.966 -31.409 1.00 75.69 421 VAL A O 1
ATOM 3465 N N . ASP A 1 422 ? 6.195 -25.999 -29.544 1.00 76.94 422 ASP A N 1
ATOM 3466 C CA . ASP A 1 422 ? 7.345 -25.348 -30.184 1.00 76.94 422 ASP A CA 1
ATOM 3467 C C . ASP A 1 422 ? 8.247 -26.371 -30.888 1.00 76.94 422 ASP A C 1
ATOM 3469 O O . ASP A 1 422 ? 8.654 -26.172 -32.036 1.00 76.94 422 ASP A O 1
ATOM 3473 N N . LYS A 1 423 ? 8.508 -27.513 -30.238 1.00 81.25 423 LYS A N 1
ATOM 3474 C CA . LYS A 1 423 ? 9.295 -28.610 -30.816 1.00 81.25 423 LYS A CA 1
ATOM 3475 C C . LYS A 1 423 ? 8.599 -29.246 -32.023 1.00 81.25 423 LYS A C 1
ATOM 3477 O O . LYS A 1 423 ? 9.269 -29.600 -32.996 1.00 81.25 423 LYS A O 1
ATOM 3482 N N . ALA A 1 424 ? 7.273 -29.381 -31.988 1.00 80.88 424 ALA A N 1
ATOM 3483 C CA . ALA A 1 424 ? 6.492 -29.874 -33.120 1.00 80.88 424 ALA A CA 1
ATOM 3484 C C . ALA A 1 424 ? 6.540 -28.898 -34.310 1.00 80.88 424 ALA A C 1
ATOM 3486 O O . ALA A 1 424 ? 6.779 -29.323 -35.443 1.00 80.88 424 ALA A O 1
ATOM 3487 N N . ILE A 1 425 ? 6.399 -27.592 -34.056 1.00 77.75 425 ILE A N 1
ATOM 3488 C CA . ILE A 1 425 ? 6.498 -26.537 -35.077 1.00 77.75 425 ILE A CA 1
ATOM 3489 C C . ILE A 1 425 ? 7.902 -26.495 -35.687 1.00 77.75 425 ILE A C 1
ATOM 3491 O O . ILE A 1 425 ? 8.042 -26.389 -36.908 1.00 77.75 425 ILE A O 1
ATOM 3495 N N . GLU A 1 426 ? 8.950 -26.616 -34.872 1.00 78.94 426 GLU A N 1
ATOM 3496 C CA . GLU A 1 426 ? 10.329 -26.674 -35.357 1.00 78.94 426 GLU A CA 1
ATOM 3497 C C . GLU A 1 426 ? 10.557 -27.912 -36.239 1.00 78.94 426 GLU A C 1
ATOM 3499 O O . GLU A 1 426 ? 11.120 -27.803 -37.332 1.00 78.94 426 GLU A O 1
ATOM 3504 N N . GLY A 1 427 ? 10.062 -29.081 -35.818 1.00 85.19 427 GLY A N 1
ATOM 3505 C CA . GLY A 1 427 ? 10.114 -30.312 -36.610 1.00 85.19 427 GLY A CA 1
ATOM 3506 C C . GLY A 1 427 ? 9.390 -30.187 -37.955 1.00 85.19 427 GLY A C 1
ATOM 3507 O O . GLY A 1 427 ? 9.926 -30.587 -38.994 1.00 85.19 427 GLY A O 1
ATOM 3508 N N . PHE A 1 428 ? 8.209 -29.566 -37.964 1.00 83.38 428 PHE A N 1
ATOM 3509 C CA . PHE A 1 428 ? 7.457 -29.288 -39.188 1.00 83.38 428 PHE A CA 1
ATOM 3510 C C . PHE A 1 428 ? 8.193 -28.298 -40.104 1.00 83.38 428 PHE A C 1
ATOM 3512 O O . PHE A 1 428 ? 8.315 -28.540 -41.305 1.00 83.38 428 PHE A O 1
ATOM 3519 N N . SER A 1 429 ? 8.769 -27.235 -39.538 1.00 78.62 429 SER A N 1
ATOM 3520 C CA . SER A 1 429 ? 9.529 -26.221 -40.284 1.00 78.62 429 SER A CA 1
ATOM 3521 C C . SER A 1 429 ? 10.767 -26.824 -40.955 1.00 78.62 429 SER A C 1
ATOM 3523 O O . SER A 1 429 ? 10.980 -26.620 -42.150 1.00 78.62 429 SER A O 1
ATOM 3525 N N . ARG A 1 430 ? 11.531 -27.659 -40.233 1.00 83.88 430 ARG A N 1
ATOM 3526 C CA . ARG A 1 430 ? 12.674 -28.405 -40.793 1.00 83.88 430 ARG A CA 1
ATOM 3527 C C . ARG A 1 430 ? 12.248 -29.358 -41.913 1.00 83.88 430 ARG A C 1
ATOM 3529 O O . ARG A 1 430 ? 12.948 -29.492 -42.915 1.00 83.88 430 ARG A O 1
ATOM 3536 N N . THR A 1 431 ? 11.086 -29.996 -41.769 1.00 87.12 431 THR A N 1
ATOM 3537 C CA . THR A 1 431 ? 10.524 -30.883 -42.802 1.00 87.12 431 THR A CA 1
ATOM 3538 C C . THR A 1 431 ? 10.168 -30.100 -44.068 1.00 87.12 431 THR A C 1
ATOM 3540 O O . THR A 1 431 ? 10.535 -30.513 -45.168 1.00 87.12 431 THR A O 1
ATOM 3543 N N . LEU A 1 432 ? 9.524 -28.935 -43.931 1.00 82.88 432 LEU A N 1
ATOM 3544 C CA . LEU A 1 432 ? 9.212 -28.047 -45.054 1.00 82.88 432 LEU A CA 1
ATOM 3545 C C . LEU A 1 432 ? 10.470 -27.527 -45.761 1.00 82.88 432 LEU A C 1
ATOM 3547 O O . LEU A 1 432 ? 10.505 -27.492 -46.992 1.00 82.88 432 LEU A O 1
ATOM 3551 N N . GLU A 1 433 ? 11.515 -27.160 -45.017 1.00 87.12 433 GLU A N 1
ATOM 3552 C CA . GLU A 1 433 ? 12.804 -26.786 -45.609 1.00 87.12 433 GLU A CA 1
ATOM 3553 C C . GLU A 1 433 ? 13.436 -27.946 -46.387 1.00 87.12 433 GLU A C 1
ATOM 3555 O O . GLU A 1 433 ? 13.900 -27.747 -47.512 1.00 87.12 433 GLU A O 1
ATOM 3560 N N . GLY A 1 434 ? 13.385 -29.166 -45.843 1.00 89.50 434 GLY A N 1
ATOM 3561 C CA . GLY A 1 434 ? 13.831 -30.378 -46.531 1.00 89.50 434 GLY A CA 1
ATOM 3562 C C . GLY A 1 434 ? 13.083 -30.620 -47.846 1.00 89.50 434 GLY A C 1
ATOM 3563 O O . GLY A 1 434 ? 13.715 -30.835 -48.883 1.00 89.50 434 GLY A O 1
ATOM 3564 N N . ILE A 1 435 ? 11.751 -30.499 -47.836 1.00 89.00 435 ILE A N 1
ATOM 3565 C CA . ILE A 1 435 ? 10.907 -30.607 -49.040 1.00 89.00 435 ILE A CA 1
ATOM 3566 C C . ILE A 1 435 ? 11.278 -29.522 -50.059 1.00 89.00 435 ILE A C 1
ATOM 3568 O O . ILE A 1 435 ? 11.455 -29.815 -51.242 1.00 89.00 435 ILE A O 1
ATOM 3572 N N . LYS A 1 436 ? 11.459 -28.272 -49.617 1.00 87.81 436 LYS A N 1
ATOM 3573 C CA . LYS A 1 436 ? 11.841 -27.148 -50.485 1.00 87.81 436 LYS A CA 1
ATOM 3574 C C . LYS A 1 436 ? 13.201 -27.377 -51.153 1.00 87.81 436 LYS A C 1
ATOM 3576 O O . LYS A 1 436 ? 13.356 -27.098 -52.343 1.00 87.81 436 LYS A O 1
ATOM 3581 N N . LEU A 1 437 ? 14.180 -27.896 -50.410 1.00 90.69 437 LEU A N 1
ATOM 3582 C CA . LEU A 1 437 ? 15.501 -28.248 -50.938 1.00 90.69 437 LEU A CA 1
ATOM 3583 C C . LEU A 1 437 ? 15.430 -29.417 -51.929 1.00 90.69 437 LEU A C 1
ATOM 3585 O O . LEU A 1 437 ? 16.086 -29.359 -52.971 1.00 90.69 437 LEU A O 1
ATOM 3589 N N . TYR A 1 438 ? 14.610 -30.434 -51.646 1.00 91.75 438 TYR A N 1
ATOM 3590 C CA . TYR A 1 438 ? 14.381 -31.564 -52.548 1.00 91.75 438 TYR A CA 1
ATOM 3591 C C . TYR A 1 438 ? 13.747 -31.117 -53.873 1.00 91.75 438 TYR A C 1
ATOM 3593 O O . TYR A 1 438 ? 14.315 -31.370 -54.933 1.00 91.75 438 TYR A O 1
ATOM 3601 N N . ILE A 1 439 ? 12.652 -30.349 -53.823 1.00 90.19 439 ILE A N 1
ATOM 3602 C CA . ILE A 1 439 ? 11.991 -29.795 -55.017 1.00 90.19 439 ILE A CA 1
ATOM 3603 C C . ILE A 1 439 ? 12.973 -28.956 -55.844 1.00 90.19 439 ILE A C 1
ATOM 3605 O O . ILE A 1 439 ? 13.041 -29.094 -57.063 1.00 90.19 439 ILE A O 1
ATOM 3609 N N . LYS A 1 440 ? 13.785 -28.112 -55.194 1.00 91.38 440 LYS A N 1
ATOM 3610 C CA . LYS A 1 440 ? 14.809 -27.305 -55.878 1.00 91.38 440 LYS A CA 1
ATOM 3611 C C . LYS A 1 440 ? 15.859 -28.175 -56.581 1.00 91.38 440 LYS A C 1
ATOM 3613 O O . LYS A 1 440 ? 16.312 -27.820 -57.668 1.00 91.38 440 LYS A O 1
ATOM 3618 N N . LYS A 1 441 ? 16.263 -29.293 -55.971 1.00 94.56 441 LYS A N 1
ATOM 3619 C CA . LYS A 1 441 ? 17.211 -30.247 -56.563 1.00 94.56 441 LYS A CA 1
ATOM 3620 C C . LYS A 1 441 ? 16.617 -30.930 -57.798 1.00 94.56 441 LYS A C 1
ATOM 3622 O O . LYS A 1 441 ? 17.283 -30.944 -58.828 1.00 94.56 441 LYS A O 1
ATOM 3627 N N . GLU A 1 442 ? 15.388 -31.434 -57.703 1.00 94.62 442 GLU A N 1
ATOM 3628 C CA . GLU A 1 442 ? 14.688 -32.093 -58.818 1.00 94.62 442 GLU A CA 1
ATOM 3629 C C . GLU A 1 442 ? 14.449 -31.130 -59.989 1.00 94.62 442 GLU A C 1
ATOM 3631 O O . GLU A 1 442 ? 14.760 -31.457 -61.131 1.00 94.62 442 GLU A O 1
ATOM 3636 N N . LEU A 1 443 ? 14.017 -29.893 -59.714 1.00 88.19 443 LEU A N 1
ATOM 3637 C CA . LEU A 1 443 ? 13.873 -28.861 -60.748 1.00 88.19 443 LEU A CA 1
ATOM 3638 C C . LEU A 1 443 ? 15.198 -28.577 -61.465 1.00 88.19 443 LEU A C 1
ATOM 3640 O O . LEU A 1 443 ? 15.229 -28.487 -62.688 1.00 88.19 443 LEU A O 1
ATOM 3644 N N . ASN A 1 444 ? 16.307 -28.467 -60.729 1.00 91.81 444 ASN A N 1
ATOM 3645 C CA . ASN A 1 444 ? 17.624 -28.243 -61.329 1.00 91.81 444 ASN A CA 1
ATOM 3646 C C . ASN A 1 444 ? 18.102 -29.424 -62.187 1.00 91.81 444 ASN A C 1
ATOM 3648 O O . ASN A 1 444 ? 18.805 -29.202 -63.173 1.00 91.81 444 ASN A O 1
ATOM 3652 N N . LEU A 1 445 ? 17.772 -30.663 -61.809 1.00 91.69 445 LEU A N 1
ATOM 3653 C CA . LEU A 1 445 ? 18.072 -31.850 -62.616 1.00 91.69 445 LEU A CA 1
ATOM 3654 C C . LEU A 1 445 ? 17.250 -31.841 -63.906 1.00 91.69 445 LEU A C 1
ATOM 3656 O O . LEU A 1 445 ? 17.827 -31.934 -64.986 1.00 91.69 445 LEU A O 1
ATOM 3660 N N . TRP A 1 446 ? 15.945 -31.597 -63.798 1.00 89.00 446 TRP A N 1
ATOM 3661 C CA . TRP A 1 446 ? 15.053 -31.477 -64.948 1.00 89.00 446 TRP A CA 1
ATOM 3662 C C . TRP A 1 446 ? 15.500 -30.376 -65.925 1.00 89.00 446 TRP A C 1
ATOM 3664 O O . TRP A 1 446 ? 15.589 -30.605 -67.129 1.00 89.00 446 TRP A O 1
ATOM 3674 N N . TYR A 1 447 ? 15.886 -29.197 -65.422 1.00 87.12 447 TYR A N 1
ATOM 3675 C CA . TYR A 1 447 ? 16.428 -28.119 -66.260 1.00 87.12 447 TYR A CA 1
ATOM 3676 C C . TYR A 1 447 ? 17.739 -28.490 -66.963 1.00 87.12 447 TYR A C 1
ATOM 3678 O O . TYR A 1 447 ? 17.997 -27.989 -68.057 1.00 87.12 447 TYR A O 1
ATOM 3686 N N . LYS A 1 448 ? 18.584 -29.333 -66.357 1.00 89.50 448 LYS A N 1
ATOM 3687 C CA . LYS A 1 448 ? 19.796 -29.828 -67.022 1.00 89.50 448 LYS A CA 1
ATOM 3688 C C . LYS A 1 448 ? 19.447 -30.792 -68.150 1.00 89.50 448 LYS A C 1
ATOM 3690 O O . LYS A 1 448 ? 20.034 -30.667 -69.213 1.00 89.50 448 LYS A O 1
ATOM 3695 N N . GLU A 1 449 ? 18.491 -31.693 -67.947 1.00 89.31 449 GLU A N 1
ATOM 3696 C CA . GLU A 1 449 ? 18.073 -32.669 -68.964 1.00 89.31 449 GLU A CA 1
ATOM 3697 C C . GLU A 1 449 ? 17.411 -32.027 -70.190 1.00 89.31 449 GLU A C 1
ATOM 3699 O O . GLU A 1 449 ? 17.552 -32.547 -71.286 1.00 89.31 449 GLU A O 1
ATOM 3704 N N . GLN A 1 450 ? 16.732 -30.886 -70.035 1.00 85.00 450 GLN A N 1
ATOM 3705 C CA . GLN A 1 450 ? 16.111 -30.160 -71.156 1.00 85.00 450 GLN A CA 1
ATOM 3706 C C . GLN A 1 450 ? 17.098 -29.315 -71.989 1.00 85.00 450 GLN A C 1
ATOM 3708 O O . GLN A 1 450 ? 16.717 -28.797 -73.035 1.00 85.00 450 GLN A O 1
ATOM 3713 N N . ASN A 1 451 ? 18.336 -29.121 -71.519 1.00 75.25 451 ASN A N 1
ATOM 3714 C CA . ASN A 1 451 ? 19.358 -28.297 -72.184 1.00 75.25 451 ASN A CA 1
ATOM 3715 C C . ASN A 1 451 ? 20.533 -29.120 -72.756 1.00 75.25 451 ASN A C 1
ATOM 3717 O O . ASN A 1 451 ? 21.562 -28.544 -73.117 1.00 75.25 451 ASN A O 1
ATOM 3721 N N . TYR A 1 452 ? 20.379 -30.443 -72.828 1.00 53.19 452 TYR A N 1
ATOM 3722 C CA . TYR A 1 452 ? 21.203 -31.369 -73.613 1.00 53.19 452 TYR A CA 1
ATOM 3723 C C . TYR A 1 452 ? 20.354 -31.934 -74.749 1.00 53.19 452 TYR A C 1
ATOM 3725 O O . TYR A 1 452 ? 20.937 -32.185 -75.827 1.00 53.19 452 TYR A O 1
#

Sequence (452 aa):
MRKLSIILITLFIVLMLIFISPQAVKGDDTLYDVYEGPMGIEIKSYTSNWTGEKLKDIYEELLNNTYGEEIKYLASINLYPDNPYGGDEEGLYRGAYQRNNFINKSRYKMKDKAEIDLLSMKDKNTIEEIAKTLSHEYGHHFTLYYLIKGENKTFDQWQDTQYAAIRGLVEDERVSNDYENGHQWNISEIAAEDYIQIFGSPTAKIPKTYDDIIKREEKKQLDQTIRWNNHIFNVYPQENFNIPLAQDIPGVADYWRELAGLEDLEIHPIPSTSHIALTQVKDLGYNKKQFIIEWTEGIDAKTSPLLYTVVAFDEHNQQAIPIKTVKTGEKLQAVIGSVKMKKGLEILYYTDHFTETPKDIRVFTMNEYGNIVSSNILTIDFEQPMVTELNHEEYTPQEKDMRVQENIRILQDKESIKKWVDKAIEGFSRTLEGIKLYIKKELNLWYKEQNY

Secondary structure (DSSP, 8-state):
-HHHHHHHHHHHHHHHHHHTS-----------EEEE-TTS-EEEE-STTS-THHHHHHHHHHHTS---GGGGGEEEEEE-SS-TT-SS--EEEE--EEEEEETTEEEEEEPS-EEEEE--TTS--SSTTTHHHHHHHHHHHHHHHHIIIIIS--GGGGGGSHHHHHTT-TT-TT-BSSSTT-GGGBHHHHHHHHHHHHHS-TGGG-------HHHHHHTT-TTSPP---TT-TTT-S-S-TTS--GGGSTTHHHHHHHHHT-TTSPPPPPPPPP-EEEEEEEEEETTEEEEEEEEPPP--TT-PPPEEEEEEE-TTS--EEEEEEEETTS--EEEEEEEEEEETTEEEEEE-GGGGS-EEEEEEEE-TT--EEE---EEE-SSS--------S----HHHHHHHHHHHHHHHHHHHHHHHHHHHHHHHHHHHHHHHHHHHHHHHHHHHHTT-

Radius of gyration: 29.06 Å; chains: 1; bounding box: 57×60×109 Å